Protein AF-A0A0W8CUR0-F1 (afdb_monomer_lite)

InterPro domains:
  IPR036872 CH domain superfamily [G3DSA:1.10.418.10] (37-105)
  IPR043936 HOOK, N-terminal [PF19047] (46-99)

Organism: Phytophthora nicotianae (NCBI:txid4792)

Radius of gyration: 115.13 Å; chains: 1; bounding box: 215×117×375 Å

Foldseek 3Di:
DVVVVVVVLLVLVVDDQDPVPVPCPPDADCRVVQVSVCVSVVHRPVDDVVCCLPDNDPVNLVVLLVNLLSQCPDPPVVVVVVVLVPHDPSNSVVSVVSNVVSVVVCPDDDDDDDDDDDDDDDDDDDDDDVVVVVVVVVVVVVVVVVVVVVVVVVVVVVVVVVVVVVVVVVVVVVVVVVVVVVVVVVVVVVVVVVVVVVVVVVVVVVVVVVVVVVVVVVVVVVVVVVVVVVCVVVVVVVVVVCVVVVVVVVVVVVVVVVVVVVVVVVVVVCCVPDDDDDDVVVVVVVVVVVVVVVVVVVVVVVVVVVVVVVVVVVVVVVVVVVVVVVVVVVVVVVVVVVVVVVVCVVPDPDDDDDDDDDDDDDDDDDDDDDDPPDVVVVVVVVVVVVVVVVVVVVVVVVVVVVVVVVVVVVVVVVVVVVVVVVVVVVVVVVVVVVVVVVVVVVVVVVVVVVVVVVVVVVVVVVVVVVVVVVVVVVVVVVVVVVVVVVVVVVVVVVVVVVVVVVVVVVVVVVVVVVVVVVVVVVVVVVVVVVVVVVVVVVVVVVVVVVVVVVVVVVVVVVVVVVVVVVVVVVVVVVVVVVVVVVVVVVVVVVVVVVVVVVVVVVVVVVVVVVVVVVVDDDPPPVVVVVVVVVVVVVVVVVVVVVVVVVVVVVVVVVVVVVVVVVVVVVVVVVVVVVVVVVVVVVVVPPVVPPVVVVVVVVVPVVDDDDDYYYDDDDDDDDDDDDDDDD

Secondary structure (DSSP, 8-state):
-HHHHHHHHHHHHTS-S-S-TTT-TT--THHHHHHHHHHHHTS-----HHHHTT---HHHHHHHHHHHHHHHTSTTHHHHHHHHTTS-HHHHHHHHHHHHHHHHHT-----------------------HHHHHHHHHHHHHHHHHHHHHHHHHHHHHHHHHHHHHHHHHHHHHHHHHHHHHHHHHHHHHHHHHHHHHHHHHHHHHHHHHHHHHHHHHHHHHHHHHHHHTHHHHHHHHHHHHHHHHHHHHHHHHHHHHHHHHHHHHHHTTSSS------HHHHHHHHHHHHHHHHHHHHHHHHHHHHHHHHHHHHHHHHHHHHHHHHHHHHHHHHHHHHHHHHHHHH------------------------TT-HHHHHHHHHHHHHHHHHHHHHHHHHHHHHHHHHHHHHHHHHHHHHHHHHHHHHHHHHHHHHHHHHHHHHHHHHHHHHHHHHHHHHHHHHHHHHHHHHHHHHHHHHHHHHHHHHHHHHHHHHHHHHHHHHHHHHHHHHHHHHHHHHHHHHHHHHHHHHHHHHHHHHHHHHHHHHHHHHHHHHHHHHHHHHHHHHHHHHHHHHHHHHHHHHHHHHHHHHHHHHHHHHHHHHHHHHHHHHHHTT-----HHHHHHHHHHHHHHHHHHHHHHHHHHHHHHHHHHHHHHHHHHHHHHHHHHHHHHHHHHHHHHHHHHTTTHHHHHHHTTTTTS------------------------

pLDDT: mean 75.36, std 20.99, range [29.77, 98.44]

Sequence (726 aa):
MSFLLLWVLSLRVRRRFPKTVAELKLSDGWNAVVIILEGFYETNLAVDVQKVGSELNDTLTALLELVLGAVVQCEAKERFINDILAMEDAVQADLMAIIEKVMAQGVSIPNFAADDEEKRQKVSPGIGSPLLYLSRNATLDRVKRENGVLKEENIHLAQELEMATKKFGDIEREREQLLELMQGLKEQVDADALRRERAIHAQYNERVSTLQLELDSTKAELHKKEALASKVPALSDVVDLLRPLGEKMKKVDSTVAKYKAKIDELSGAKDMLRVRPLDAAYVAKAAAWQRKLKEAKETITVLEFRVVELETVLAREREEFRMARAELETIQGALQESKALIAELQECPGQQATDTAGSIHSVTTIATGISELNPELMQKLTRLKYENAELKKQVDSETAARIDSLVDEMGDLSRLKKSFEKKYFDTQQTLQSTQAELKQTKEHCASIVAELQAKIREFREQQSCLEENVSAQNLETKTVIAARDRLAAELSDSTQQNYQLEQEISRLHSEISELQVVSEALTRQNKLLSEQCASLSRAKEDTEANLARQIECTMMQFEDINAERIRFQEQKSHELEQLTSRIHDDKLKYDAERKRLETTLISATKDLERYQEQHSVSNADWSTREAELNNRIEELERLCNQSKQQEQALKSTIRSQLESNTCLVEKNKAMKADAVDKREKTTRLETTITRLESKVALLEKERGTLLPKMSGNGVRWTGYRPILLN

Structure (mmCIF, N/CA/C/O backbone):
data_AF-A0A0W8CUR0-F1
#
_entry.id   AF-A0A0W8CUR0-F1
#
loop_
_atom_site.group_PDB
_atom_site.id
_atom_site.type_symbol
_atom_site.label_atom_id
_atom_site.label_alt_id
_atom_site.label_comp_id
_atom_site.label_asym_id
_atom_site.label_entity_id
_atom_site.label_seq_id
_atom_site.pdbx_PDB_ins_code
_atom_site.Cartn_x
_atom_site.Cartn_y
_atom_site.Cartn_z
_atom_site.occupancy
_atom_site.B_iso_or_equiv
_atom_site.auth_seq_id
_atom_site.auth_comp_id
_atom_site.auth_asym_id
_atom_site.auth_atom_id
_atom_site.pdbx_PDB_model_num
ATOM 1 N N . MET A 1 1 ? 21.098 -11.881 -15.703 1.00 34.31 1 MET A N 1
ATOM 2 C CA . MET A 1 1 ? 21.597 -11.526 -17.055 1.00 34.31 1 MET A CA 1
ATOM 3 C C . MET A 1 1 ? 22.979 -12.105 -17.370 1.00 34.31 1 MET A C 1
ATOM 5 O O . MET A 1 1 ? 23.168 -12.542 -18.496 1.00 34.31 1 MET A O 1
ATOM 9 N N . SER A 1 2 ? 23.924 -12.155 -16.421 1.00 41.19 2 SER A N 1
ATOM 10 C CA . SER A 1 2 ? 25.355 -12.446 -16.658 1.00 41.19 2 SER A CA 1
ATOM 11 C C . SER A 1 2 ? 25.675 -13.681 -17.518 1.00 41.19 2 SER A C 1
ATOM 13 O O . SER A 1 2 ? 26.570 -13.608 -18.352 1.00 41.19 2 SER A O 1
ATOM 15 N N . PHE A 1 3 ? 24.921 -14.782 -17.391 1.00 33.72 3 PHE A N 1
ATOM 16 C CA . PHE A 1 3 ? 25.118 -15.995 -18.203 1.00 33.72 3 PHE A CA 1
ATOM 17 C C . PHE A 1 3 ? 24.991 -15.758 -19.718 1.00 33.72 3 PHE A C 1
ATOM 19 O O . PHE A 1 3 ? 25.793 -16.285 -20.483 1.00 33.72 3 PHE A O 1
ATOM 26 N N . LEU A 1 4 ? 24.027 -14.942 -20.161 1.00 37.25 4 LEU A N 1
ATOM 27 C CA . LEU A 1 4 ? 23.851 -14.626 -21.585 1.00 37.25 4 LEU A CA 1
ATOM 28 C C . LEU A 1 4 ? 24.996 -13.755 -22.116 1.00 37.25 4 LEU A C 1
ATOM 30 O O . LEU A 1 4 ? 25.466 -13.984 -23.225 1.00 37.25 4 LEU A O 1
ATOM 34 N N . LEU A 1 5 ? 25.488 -12.810 -21.308 1.00 42.75 5 LEU A N 1
ATOM 35 C CA . LEU A 1 5 ? 26.651 -11.984 -21.647 1.00 42.75 5 LEU A CA 1
ATOM 36 C C . LEU A 1 5 ? 27.931 -12.822 -21.759 1.00 42.75 5 LEU A C 1
ATOM 38 O O . LEU A 1 5 ? 28.621 -12.728 -22.769 1.00 42.75 5 LEU A O 1
ATOM 42 N N . LEU A 1 6 ? 28.215 -13.687 -20.780 1.00 45.91 6 LEU A N 1
ATOM 43 C CA . LEU A 1 6 ? 29.375 -14.589 -20.800 1.00 45.91 6 LEU A CA 1
ATOM 44 C C . LEU A 1 6 ? 29.326 -15.588 -21.964 1.00 45.91 6 LEU A C 1
ATOM 46 O O . LEU A 1 6 ? 30.342 -15.816 -22.621 1.00 45.91 6 LEU A O 1
ATOM 50 N N . TRP A 1 7 ? 28.151 -16.144 -22.272 1.00 42.62 7 TRP A N 1
ATOM 51 C CA . TRP A 1 7 ? 27.996 -17.057 -23.406 1.00 42.62 7 TRP A CA 1
ATOM 52 C C . TRP A 1 7 ? 28.176 -16.337 -24.751 1.00 42.62 7 TRP A C 1
ATOM 54 O O . TRP A 1 7 ? 28.888 -16.838 -25.618 1.00 42.62 7 TRP A O 1
ATOM 64 N N . VAL A 1 8 ? 27.626 -15.125 -24.909 1.00 47.06 8 VAL A N 1
ATOM 65 C CA . VAL A 1 8 ? 27.843 -14.289 -26.105 1.00 47.06 8 VAL A CA 1
ATOM 66 C C . VAL A 1 8 ? 29.305 -13.844 -26.232 1.00 47.06 8 VAL A C 1
ATOM 68 O O . VAL A 1 8 ? 29.828 -13.855 -27.343 1.00 47.06 8 VAL A O 1
ATOM 71 N N . LEU A 1 9 ? 29.990 -13.517 -25.130 1.00 48.66 9 LEU A N 1
ATOM 72 C CA . LEU A 1 9 ? 31.430 -13.226 -25.117 1.00 48.66 9 LEU A CA 1
ATOM 73 C C . LEU A 1 9 ? 32.242 -14.436 -25.598 1.00 48.66 9 LEU A C 1
ATOM 75 O O . LEU A 1 9 ? 33.000 -14.310 -26.554 1.00 48.66 9 LEU A O 1
ATOM 79 N N . SER A 1 10 ? 32.030 -15.621 -25.019 1.00 44.81 10 SER A N 1
ATOM 80 C CA . SER A 1 10 ? 32.710 -16.859 -25.436 1.00 44.81 10 SER A CA 1
ATOM 81 C C . SER A 1 10 ? 32.451 -17.200 -26.915 1.00 44.81 10 SER A C 1
ATOM 83 O O . SER A 1 10 ? 33.376 -17.513 -27.672 1.00 44.81 10 SER A O 1
ATOM 85 N N . LEU A 1 11 ? 31.202 -17.047 -27.373 1.00 42.34 11 LEU A N 1
ATOM 86 C CA . LEU A 1 11 ? 30.815 -17.280 -28.767 1.00 42.34 11 LEU A CA 1
ATOM 87 C C . LEU A 1 11 ? 31.413 -16.237 -29.735 1.00 42.34 11 LEU A C 1
ATOM 89 O O . LEU A 1 11 ? 31.678 -16.565 -30.894 1.00 42.34 11 LEU A O 1
ATOM 93 N N . ARG A 1 12 ? 31.668 -15.004 -29.267 1.00 47.81 12 ARG A N 1
ATOM 94 C CA . ARG A 1 12 ? 32.376 -13.951 -30.017 1.00 47.81 12 ARG A CA 1
ATOM 95 C C . ARG A 1 12 ? 33.893 -14.152 -30.031 1.00 47.81 12 ARG A C 1
ATOM 97 O O . ARG A 1 12 ? 34.472 -13.993 -31.095 1.00 47.81 12 ARG A O 1
ATOM 104 N N . VAL A 1 13 ? 34.528 -14.610 -28.946 1.00 50.88 13 VAL A N 1
ATOM 105 C CA . VAL A 1 13 ? 35.978 -14.933 -28.917 1.00 50.88 13 VAL A CA 1
ATOM 106 C C . VAL A 1 13 ? 36.337 -16.028 -29.937 1.00 50.88 13 VAL A C 1
ATOM 108 O O . VAL A 1 13 ? 37.419 -16.007 -30.522 1.00 50.88 13 VAL A O 1
ATOM 111 N N . ARG A 1 14 ? 35.402 -16.933 -30.270 1.00 42.72 14 ARG A N 1
ATOM 112 C CA . ARG A 1 14 ? 35.566 -17.885 -31.390 1.00 42.72 14 ARG A CA 1
ATOM 113 C C . ARG A 1 14 ? 35.596 -17.239 -32.789 1.00 42.72 14 ARG A C 1
ATOM 115 O O . ARG A 1 14 ? 35.992 -17.906 -33.748 1.00 42.72 14 ARG A O 1
ATOM 122 N N . ARG A 1 15 ? 35.241 -15.958 -32.947 1.00 43.34 15 ARG A N 1
ATOM 123 C CA . ARG A 1 15 ? 35.456 -15.176 -34.176 1.00 43.34 15 ARG A CA 1
ATOM 124 C C . ARG A 1 15 ? 36.729 -14.331 -34.055 1.00 43.34 15 ARG A C 1
ATOM 126 O O . ARG A 1 15 ? 36.703 -13.249 -33.495 1.00 43.34 15 ARG A O 1
ATOM 133 N N . ARG A 1 16 ? 37.810 -14.853 -34.652 1.00 45.88 16 ARG A N 1
ATOM 134 C CA . ARG A 1 16 ? 39.016 -14.157 -35.160 1.00 45.88 16 ARG A CA 1
ATOM 135 C C . ARG A 1 16 ? 39.302 -12.737 -34.623 1.00 45.88 16 ARG A C 1
ATOM 137 O O . ARG A 1 16 ? 38.629 -11.792 -35.022 1.00 45.88 16 ARG A O 1
ATOM 144 N N . PHE A 1 17 ? 40.481 -12.565 -34.015 1.00 43.88 17 PHE A N 1
ATOM 145 C CA . PHE A 1 17 ? 41.255 -11.330 -34.221 1.00 43.88 17 PHE A CA 1
ATOM 146 C C . PHE A 1 17 ? 41.372 -11.035 -35.736 1.00 43.88 17 PHE A C 1
ATOM 148 O O . PHE A 1 17 ? 41.589 -11.974 -36.522 1.00 43.88 17 PHE A O 1
ATOM 155 N N . PRO A 1 18 ? 41.213 -9.775 -36.178 1.00 41.78 18 PRO A N 1
ATOM 156 C CA . PRO A 1 18 ? 41.171 -9.431 -37.597 1.00 41.78 18 PRO A CA 1
ATOM 157 C C . PRO A 1 18 ? 42.472 -9.807 -38.324 1.00 41.78 18 PRO A C 1
ATOM 159 O O . PRO A 1 18 ? 43.581 -9.543 -37.865 1.00 41.78 18 PRO A O 1
ATOM 162 N N . LYS A 1 19 ? 42.345 -10.434 -39.502 1.00 40.62 19 LYS A N 1
ATOM 163 C CA . LYS A 1 19 ? 43.481 -10.898 -40.324 1.00 40.62 19 LYS A CA 1
ATOM 164 C C . LYS A 1 19 ? 44.133 -9.760 -41.138 1.00 40.62 19 LYS A C 1
ATOM 166 O O . LYS A 1 19 ? 44.321 -9.903 -42.343 1.00 40.62 19 LYS A O 1
ATOM 171 N N . THR A 1 20 ? 44.486 -8.652 -40.490 1.00 40.44 20 THR A N 1
ATOM 172 C CA . THR A 1 20 ? 45.049 -7.442 -41.131 1.00 40.44 20 THR A CA 1
ATOM 173 C C . THR A 1 20 ? 46.265 -6.856 -40.397 1.00 40.44 20 THR A C 1
ATOM 175 O O . THR A 1 20 ? 46.633 -5.705 -40.602 1.00 40.44 20 THR A O 1
ATOM 178 N N . VAL A 1 21 ? 47.006 -7.682 -39.644 1.00 42.78 21 VAL A N 1
ATOM 179 C CA . VAL A 1 21 ? 48.334 -7.338 -39.070 1.00 42.78 21 VAL A CA 1
ATOM 180 C C . VAL A 1 21 ? 49.356 -6.887 -40.143 1.00 42.78 21 VAL A C 1
ATOM 182 O O . VAL A 1 21 ? 50.370 -6.272 -39.834 1.00 42.78 21 VAL A O 1
ATOM 185 N N . ALA A 1 22 ? 49.076 -7.126 -41.430 1.00 41.84 22 ALA A N 1
ATOM 186 C CA . ALA A 1 22 ? 49.844 -6.583 -42.550 1.00 41.84 22 ALA A CA 1
ATOM 187 C C . ALA A 1 22 ? 49.802 -5.041 -42.665 1.00 41.84 22 ALA A C 1
ATOM 189 O O . ALA A 1 22 ? 50.751 -4.466 -43.194 1.00 41.84 22 ALA A O 1
ATOM 190 N N . GLU A 1 23 ? 48.745 -4.382 -42.172 1.00 43.62 23 GLU A N 1
ATOM 191 C CA . GLU A 1 23 ? 48.540 -2.926 -42.290 1.00 43.62 23 GLU A CA 1
ATOM 192 C C . GLU A 1 23 ? 48.877 -2.162 -40.993 1.00 43.62 23 GLU A C 1
ATOM 194 O O . GLU A 1 23 ? 49.198 -0.979 -41.041 1.00 43.62 23 GLU A O 1
ATOM 199 N N . LEU A 1 24 ? 48.918 -2.845 -39.842 1.00 45.16 24 LEU A N 1
ATOM 200 C CA . LEU A 1 24 ? 49.194 -2.264 -38.513 1.00 45.16 24 LEU A CA 1
ATOM 201 C C . LEU A 1 24 ? 50.679 -1.920 -38.242 1.00 45.16 24 LEU A C 1
ATOM 203 O O . LEU A 1 24 ? 51.057 -1.631 -37.112 1.00 45.16 24 LEU A O 1
ATOM 207 N N . LYS A 1 25 ? 51.539 -1.882 -39.269 1.00 44.69 25 LYS A N 1
ATOM 208 C CA . LYS A 1 25 ? 52.983 -1.565 -39.152 1.00 44.69 25 LYS A CA 1
ATOM 209 C C . LYS A 1 25 ? 53.310 -0.079 -38.892 1.00 44.69 25 LYS A C 1
ATOM 211 O O . LYS A 1 25 ? 54.423 0.357 -39.172 1.00 44.69 25 LYS A O 1
ATOM 216 N N . LEU A 1 26 ? 52.334 0.699 -38.430 1.00 46.47 26 LEU A N 1
ATOM 217 C CA . LEU A 1 26 ? 52.393 2.159 -38.272 1.00 46.47 26 LEU A CA 1
ATOM 218 C C . LEU A 1 26 ? 51.747 2.654 -36.962 1.00 46.47 26 LEU A C 1
ATOM 220 O O . LEU A 1 26 ? 51.588 3.859 -36.781 1.00 46.47 26 LEU A O 1
ATOM 224 N N . SER A 1 27 ? 51.358 1.748 -36.058 1.00 46.78 27 SER A N 1
ATOM 225 C CA . SER A 1 27 ? 50.745 2.080 -34.765 1.00 46.78 27 SER A CA 1
ATOM 226 C C . SER A 1 27 ? 51.539 1.461 -33.614 1.00 46.78 27 SER A C 1
ATOM 228 O O . SER A 1 27 ? 51.252 0.340 -33.192 1.00 46.78 27 SER A O 1
ATOM 230 N N . ASP A 1 28 ? 52.529 2.197 -33.114 1.00 56.75 28 ASP A N 1
ATOM 231 C CA . ASP A 1 28 ? 53.347 1.763 -31.980 1.00 56.75 28 ASP A CA 1
ATOM 232 C C . ASP A 1 28 ? 52.547 1.753 -30.659 1.00 56.75 28 ASP A C 1
ATOM 234 O O . ASP A 1 28 ? 51.589 2.519 -30.459 1.00 56.75 28 ASP A O 1
ATOM 238 N N . GLY A 1 29 ? 52.961 0.868 -29.749 1.00 67.50 29 GLY A N 1
ATOM 239 C CA . GLY A 1 29 ? 52.451 0.758 -28.385 1.00 67.50 29 GLY A CA 1
ATOM 240 C C . GLY A 1 29 ? 50.951 0.442 -28.253 1.00 67.50 29 GLY A C 1
ATOM 241 O O . GLY A 1 29 ? 50.345 -0.285 -29.045 1.00 67.50 29 GLY A O 1
ATOM 242 N N . TRP A 1 30 ? 50.337 1.006 -27.207 1.00 66.25 30 TRP A N 1
ATOM 243 C CA . TRP A 1 30 ? 48.949 0.754 -26.791 1.00 66.25 30 TRP A CA 1
ATOM 244 C C . TRP A 1 30 ? 47.875 1.038 -27.861 1.00 66.25 30 TRP A C 1
ATOM 246 O O . TRP A 1 30 ? 46.771 0.501 -27.754 1.00 66.25 30 TRP A O 1
ATOM 256 N N . ASN A 1 31 ? 48.178 1.807 -28.918 1.00 64.19 31 ASN A N 1
ATOM 257 C CA . ASN A 1 31 ? 47.244 2.045 -30.030 1.00 64.19 31 ASN A CA 1
ATOM 258 C C . ASN A 1 31 ? 46.802 0.732 -30.689 1.00 64.19 31 ASN A C 1
ATOM 260 O O . ASN A 1 31 ? 45.616 0.544 -30.952 1.00 64.19 31 ASN A O 1
ATOM 264 N N . ALA A 1 32 ? 47.739 -0.197 -30.913 1.00 63.56 32 ALA A N 1
ATOM 265 C CA . ALA A 1 32 ? 47.434 -1.485 -31.529 1.00 63.56 32 ALA A CA 1
ATOM 266 C C . ALA A 1 32 ? 46.460 -2.315 -30.670 1.00 63.56 32 ALA A C 1
ATOM 268 O O . ALA A 1 32 ? 45.552 -2.947 -31.207 1.00 63.56 32 ALA A O 1
ATOM 269 N N . VAL A 1 33 ? 46.604 -2.265 -29.338 1.00 65.06 33 VAL A N 1
ATOM 270 C CA . VAL A 1 33 ? 45.717 -2.965 -28.392 1.00 65.06 33 VAL A CA 1
ATOM 271 C C . VAL A 1 33 ? 44.299 -2.392 -28.448 1.00 65.06 33 VAL A C 1
ATOM 273 O O . VAL A 1 33 ? 43.337 -3.153 -28.543 1.00 65.06 33 VAL A O 1
ATOM 276 N N . VAL A 1 34 ? 44.157 -1.060 -28.438 1.00 64.62 34 VAL A N 1
ATOM 277 C CA . VAL A 1 34 ? 42.842 -0.398 -28.498 1.00 64.62 34 VAL A CA 1
ATOM 278 C C . VAL A 1 34 ? 42.144 -0.685 -29.828 1.00 64.62 34 VAL A C 1
ATOM 280 O O . VAL A 1 34 ? 41.021 -1.177 -29.805 1.00 64.62 34 VAL A O 1
ATOM 283 N N . ILE A 1 35 ? 42.823 -0.521 -30.970 1.00 64.06 35 ILE A N 1
ATOM 284 C CA . ILE A 1 35 ? 42.252 -0.794 -32.305 1.00 64.06 35 ILE A CA 1
ATOM 285 C C . ILE A 1 35 ? 41.765 -2.253 -32.430 1.00 64.06 35 ILE A C 1
ATOM 287 O O . ILE A 1 35 ? 40.724 -2.524 -33.034 1.00 64.06 35 ILE A O 1
ATOM 291 N N . ILE A 1 36 ? 42.487 -3.210 -31.833 1.00 63.03 36 ILE A N 1
ATOM 292 C CA . ILE A 1 36 ? 42.082 -4.624 -31.793 1.00 63.03 36 ILE A CA 1
ATOM 293 C C . ILE A 1 36 ? 40.827 -4.828 -30.929 1.00 63.03 36 ILE A C 1
ATOM 295 O O . ILE A 1 36 ? 39.934 -5.576 -31.332 1.00 63.03 36 ILE A O 1
ATOM 299 N N . LEU A 1 37 ? 40.724 -4.162 -29.774 1.00 61.22 37 LEU A N 1
ATOM 300 C CA . LEU A 1 37 ? 39.538 -4.217 -28.909 1.00 61.22 37 LEU A CA 1
ATOM 301 C C . LEU A 1 37 ? 38.313 -3.576 -29.581 1.00 61.22 37 LEU A C 1
ATOM 303 O O . LEU A 1 37 ? 37.237 -4.174 -29.580 1.00 61.22 37 LEU A O 1
ATOM 307 N N . GLU A 1 38 ? 38.475 -2.412 -30.211 1.00 64.06 38 GLU A N 1
ATOM 308 C CA . GLU A 1 38 ? 37.418 -1.728 -30.967 1.00 64.06 38 GLU A CA 1
ATOM 309 C C . GLU A 1 38 ? 36.886 -2.604 -32.109 1.00 64.06 38 GLU A C 1
ATOM 311 O O . GLU A 1 38 ? 35.675 -2.812 -32.238 1.00 64.06 38 GLU A O 1
ATOM 316 N N . GLY A 1 39 ? 37.797 -3.200 -32.888 1.00 57.81 39 GLY A N 1
ATOM 317 C CA . GLY A 1 39 ? 37.467 -4.125 -33.972 1.00 57.81 39 GLY A CA 1
ATOM 318 C C . GLY A 1 39 ? 36.872 -5.462 -33.513 1.00 57.81 39 GLY A C 1
ATOM 319 O O . GLY A 1 39 ? 36.183 -6.115 -34.295 1.00 57.81 39 GLY A O 1
ATOM 320 N N . PHE A 1 40 ? 37.102 -5.877 -32.263 1.00 56.81 40 PHE A N 1
ATOM 321 C CA . PHE A 1 40 ? 36.513 -7.089 -31.682 1.00 56.81 40 PHE A CA 1
ATOM 322 C C . PHE A 1 40 ? 35.106 -6.857 -31.102 1.00 56.81 40 PHE A C 1
ATOM 324 O O . PHE A 1 40 ? 34.263 -7.757 -31.145 1.00 56.81 40 PHE A O 1
ATOM 331 N N . TYR A 1 41 ? 34.834 -5.657 -30.579 1.00 53.72 41 TYR A N 1
ATOM 332 C CA . TYR A 1 41 ? 33.529 -5.294 -30.015 1.00 53.72 41 TYR A CA 1
ATOM 333 C C . TYR A 1 41 ? 32.580 -4.585 -30.996 1.00 53.72 41 TYR A C 1
ATOM 335 O O . TYR A 1 41 ? 31.393 -4.479 -30.685 1.00 53.72 41 TYR A O 1
ATOM 343 N N . GLU A 1 42 ? 33.067 -4.178 -32.176 1.00 54.22 42 GLU A N 1
ATOM 344 C CA . GLU A 1 42 ? 32.349 -3.356 -33.171 1.00 54.22 42 GLU A CA 1
ATOM 345 C C . GLU A 1 42 ? 31.955 -1.967 -32.612 1.00 54.22 42 GLU A C 1
ATOM 347 O O . GLU A 1 42 ? 30.909 -1.408 -32.943 1.00 54.22 42 GLU A O 1
ATOM 352 N N . THR A 1 43 ? 32.804 -1.396 -31.746 1.00 47.03 43 THR A N 1
ATOM 353 C CA . THR A 1 43 ? 32.551 -0.138 -31.015 1.00 47.03 43 THR A CA 1
ATOM 354 C C . THR A 1 43 ? 33.792 0.746 -30.949 1.00 47.03 43 THR A C 1
ATOM 356 O O . THR A 1 43 ? 34.835 0.261 -30.518 1.00 47.03 43 THR A O 1
ATOM 359 N N . ASN A 1 44 ? 33.661 2.048 -31.234 1.00 52.62 44 ASN A N 1
ATOM 360 C CA . ASN A 1 44 ? 34.707 3.020 -30.895 1.00 52.62 44 ASN A CA 1
ATOM 361 C C . ASN A 1 44 ? 34.829 3.151 -29.367 1.00 52.62 44 ASN A C 1
ATOM 363 O O . ASN A 1 44 ? 33.932 3.674 -28.699 1.00 52.62 44 ASN A O 1
ATOM 367 N N . LEU A 1 45 ? 35.960 2.713 -28.828 1.00 55.41 45 LEU A N 1
ATOM 368 C CA . LEU A 1 45 ? 36.384 2.925 -27.453 1.00 55.41 45 LEU A CA 1
ATOM 369 C C . LEU A 1 45 ? 37.143 4.250 -27.448 1.00 55.41 45 LEU A C 1
ATOM 371 O O . LEU A 1 45 ? 38.341 4.276 -27.702 1.00 55.41 45 LEU A O 1
ATOM 375 N N . ALA A 1 46 ? 36.437 5.354 -27.174 1.00 50.38 46 ALA A N 1
ATOM 376 C CA . ALA A 1 46 ? 36.974 6.721 -27.185 1.00 50.38 46 ALA A CA 1
ATOM 377 C C . ALA A 1 46 ? 37.996 6.973 -26.049 1.00 50.38 46 ALA A C 1
ATOM 379 O O . ALA A 1 46 ? 37.758 7.737 -25.113 1.00 50.38 46 ALA A O 1
ATOM 380 N N . VAL A 1 47 ? 39.132 6.284 -26.133 1.00 56.59 47 VAL A N 1
ATOM 381 C CA . VAL A 1 47 ? 40.199 6.186 -25.143 1.00 56.59 47 VAL A CA 1
ATOM 382 C C . VAL A 1 47 ? 41.388 7.000 -25.636 1.00 56.59 47 VAL A C 1
ATOM 384 O O . VAL A 1 47 ? 41.952 6.741 -26.696 1.00 56.59 47 VAL A O 1
ATOM 387 N N . ASP A 1 48 ? 41.787 7.990 -24.844 1.00 52.06 48 ASP A N 1
ATOM 388 C CA . ASP A 1 48 ? 42.965 8.806 -25.119 1.00 52.06 48 ASP A CA 1
ATOM 389 C C . ASP A 1 48 ? 44.244 7.998 -24.847 1.00 52.06 48 ASP A C 1
ATOM 391 O O . ASP A 1 48 ? 44.712 7.901 -23.709 1.00 52.06 48 ASP A O 1
ATOM 395 N N . VAL A 1 49 ? 44.800 7.393 -25.900 1.00 53.34 49 VAL A N 1
ATOM 396 C CA . VAL A 1 49 ? 45.958 6.489 -25.808 1.00 53.34 49 VAL A CA 1
ATOM 397 C C . VAL A 1 49 ? 47.203 7.184 -25.237 1.00 53.34 49 VAL A C 1
ATOM 399 O O . VAL A 1 49 ? 48.029 6.519 -24.614 1.00 53.34 49 VAL A O 1
ATOM 402 N N . GLN A 1 50 ? 47.313 8.518 -25.323 1.00 51.00 50 GLN A N 1
ATOM 403 C CA . GLN A 1 50 ? 48.416 9.251 -24.684 1.00 51.00 50 GLN A CA 1
ATOM 404 C C . GLN A 1 50 ? 48.333 9.265 -23.147 1.00 51.00 50 GLN A C 1
ATOM 406 O O . GLN A 1 50 ? 49.342 9.537 -22.501 1.00 51.00 50 GLN A O 1
ATOM 411 N N . LYS A 1 51 ? 47.178 8.932 -22.548 1.00 49.72 51 LYS A N 1
ATOM 412 C CA . LYS A 1 51 ? 47.027 8.738 -21.091 1.00 49.72 51 LYS A CA 1
ATOM 413 C C . LYS A 1 51 ? 47.189 7.283 -20.641 1.00 49.72 51 LYS A C 1
ATOM 415 O O . LYS A 1 51 ? 47.557 7.042 -19.494 1.00 49.72 51 LYS A O 1
ATOM 420 N N . VAL A 1 52 ? 46.940 6.316 -21.530 1.00 51.50 52 VAL A N 1
ATOM 421 C CA . VAL A 1 52 ? 47.022 4.874 -21.216 1.00 51.50 52 VAL A CA 1
ATOM 422 C C . VAL A 1 52 ? 48.434 4.479 -20.767 1.00 51.50 52 VAL A C 1
ATOM 424 O O . VAL A 1 52 ? 48.576 3.680 -19.850 1.00 51.50 52 VAL A O 1
ATOM 427 N N . GLY A 1 53 ? 49.468 5.098 -21.346 1.00 50.34 53 GLY A N 1
ATOM 428 C CA . GLY A 1 53 ? 50.870 4.892 -20.959 1.00 50.34 53 GLY A CA 1
ATOM 429 C C . GLY A 1 53 ? 51.328 5.605 -19.676 1.00 50.34 53 GLY A C 1
ATOM 430 O O . GLY A 1 53 ? 52.520 5.572 -19.384 1.00 50.34 53 GLY A O 1
ATOM 431 N N . SER A 1 54 ? 50.436 6.274 -18.932 1.00 50.62 54 SER A N 1
ATOM 432 C CA . SER A 1 54 ? 50.769 6.909 -17.644 1.00 50.62 54 SER A CA 1
ATOM 433 C C . SER A 1 54 ? 49.895 6.433 -16.485 1.00 50.62 54 SER A C 1
ATOM 435 O O . SER A 1 54 ? 50.428 6.160 -15.415 1.00 50.62 54 SER A O 1
ATOM 437 N N . GLU A 1 55 ? 48.578 6.306 -16.686 1.00 53.69 55 GLU A N 1
ATOM 438 C CA . GLU A 1 55 ? 47.654 5.741 -15.692 1.00 53.69 55 GLU A CA 1
ATOM 439 C C . GLU A 1 55 ? 46.567 4.915 -16.405 1.00 53.69 55 GLU A C 1
ATOM 441 O O . GLU A 1 55 ? 45.742 5.439 -17.159 1.00 53.69 55 GLU A O 1
ATOM 446 N N . LEU A 1 56 ? 46.561 3.599 -16.168 1.00 55.88 56 LEU A N 1
ATOM 447 C CA . LEU A 1 56 ? 45.539 2.687 -16.684 1.00 55.88 56 LEU A CA 1
ATOM 448 C C . LEU A 1 56 ? 44.207 2.917 -15.951 1.00 55.88 56 LEU A C 1
ATOM 450 O O . LEU A 1 56 ? 44.018 2.445 -14.832 1.00 55.88 56 LEU A O 1
ATOM 454 N N . ASN A 1 57 ? 43.272 3.626 -16.597 1.00 61.88 57 ASN A N 1
ATOM 455 C CA . ASN A 1 57 ? 41.907 3.824 -16.092 1.00 61.88 57 ASN A CA 1
ATOM 456 C C . ASN A 1 57 ? 41.273 2.490 -15.656 1.00 61.88 57 ASN A C 1
ATOM 458 O O . ASN A 1 57 ? 41.190 1.573 -16.474 1.00 61.88 57 ASN A O 1
ATOM 462 N N . ASP A 1 58 ? 40.718 2.413 -14.441 1.00 62.91 58 ASP A N 1
ATOM 463 C CA . ASP A 1 58 ? 40.138 1.182 -13.866 1.00 62.91 58 ASP A CA 1
ATOM 464 C C . ASP A 1 58 ? 39.158 0.459 -14.807 1.00 62.91 58 ASP A C 1
ATOM 466 O O . ASP A 1 58 ? 39.152 -0.766 -14.898 1.00 62.91 58 ASP A O 1
ATOM 470 N N . THR A 1 59 ? 38.359 1.218 -15.564 1.00 62.91 59 THR A N 1
ATOM 471 C CA . THR A 1 59 ? 37.397 0.681 -16.544 1.00 62.91 59 THR A CA 1
ATOM 472 C C . THR A 1 59 ? 38.083 -0.031 -17.719 1.00 62.91 59 THR A C 1
ATOM 474 O O . THR A 1 59 ? 37.582 -1.044 -18.203 1.00 62.91 59 THR A O 1
ATOM 477 N N . LEU A 1 60 ? 39.232 0.479 -18.177 1.00 66.62 60 LEU A N 1
ATOM 478 C CA . LEU A 1 60 ? 40.042 -0.146 -19.227 1.00 66.62 60 LEU A CA 1
ATOM 479 C C . LEU A 1 60 ? 40.798 -1.358 -18.671 1.00 66.62 60 LEU A C 1
ATOM 481 O O . LEU A 1 60 ? 40.838 -2.393 -19.329 1.00 66.62 60 LEU A O 1
ATOM 485 N N . THR A 1 61 ? 41.316 -1.259 -17.444 1.00 70.00 61 THR A N 1
ATOM 486 C CA . THR A 1 61 ? 41.943 -2.372 -16.717 1.00 70.00 61 THR A CA 1
ATOM 487 C C . THR A 1 61 ? 40.970 -3.540 -16.558 1.00 70.00 61 THR A C 1
ATOM 489 O O . THR A 1 61 ? 41.287 -4.651 -16.968 1.00 70.00 61 THR A O 1
ATOM 492 N N . ALA A 1 62 ? 39.745 -3.293 -16.083 1.00 67.69 62 ALA A N 1
ATOM 493 C CA . ALA A 1 62 ? 38.712 -4.320 -15.938 1.00 67.69 62 ALA A CA 1
ATOM 494 C C . ALA A 1 62 ? 38.263 -4.926 -17.286 1.00 67.69 62 ALA A C 1
ATOM 496 O O . ALA A 1 62 ? 37.946 -6.116 -17.359 1.00 67.69 62 ALA A O 1
ATOM 497 N N . LEU A 1 63 ? 38.254 -4.136 -18.369 1.00 68.50 63 LEU A N 1
ATOM 498 C CA . LEU A 1 63 ? 37.969 -4.637 -19.718 1.00 68.50 63 LEU A CA 1
ATOM 499 C C . LEU A 1 63 ? 39.107 -5.533 -20.237 1.00 68.50 63 LEU A C 1
ATOM 501 O O . LEU A 1 63 ? 38.840 -6.611 -20.767 1.00 68.50 63 LEU A O 1
ATOM 505 N N . LEU A 1 64 ? 40.364 -5.118 -20.050 1.00 71.44 64 LEU A N 1
ATOM 506 C CA . LEU A 1 64 ? 41.551 -5.908 -20.384 1.00 71.44 64 LEU A CA 1
ATOM 507 C C . LEU A 1 64 ? 41.594 -7.207 -19.575 1.00 71.44 64 LEU A C 1
ATOM 509 O O . LEU A 1 64 ? 41.808 -8.262 -20.157 1.00 71.44 64 LEU A O 1
ATOM 513 N N . GLU A 1 65 ? 41.316 -7.164 -18.273 1.00 72.94 65 GLU A N 1
ATOM 514 C CA . GLU A 1 65 ? 41.236 -8.348 -17.408 1.00 72.94 65 GLU A CA 1
ATOM 515 C C . GLU A 1 65 ? 40.181 -9.351 -17.899 1.00 72.94 65 GLU A C 1
ATOM 517 O O . GLU A 1 65 ? 40.460 -10.548 -18.011 1.00 72.94 65 GLU A O 1
ATOM 522 N N . LEU A 1 66 ? 38.991 -8.867 -18.271 1.00 69.69 66 LEU A N 1
ATOM 523 C CA . LEU A 1 66 ? 37.910 -9.695 -18.809 1.00 69.69 66 LEU A CA 1
ATOM 524 C C . LEU A 1 66 ? 38.267 -10.319 -20.171 1.00 69.69 66 LEU A C 1
ATOM 526 O O . LEU A 1 66 ? 38.010 -11.505 -20.396 1.00 69.69 66 LEU A O 1
ATOM 530 N N . VAL A 1 67 ? 38.862 -9.539 -21.080 1.00 68.44 67 VAL A N 1
ATOM 531 C CA . VAL A 1 67 ? 39.254 -10.006 -22.422 1.00 68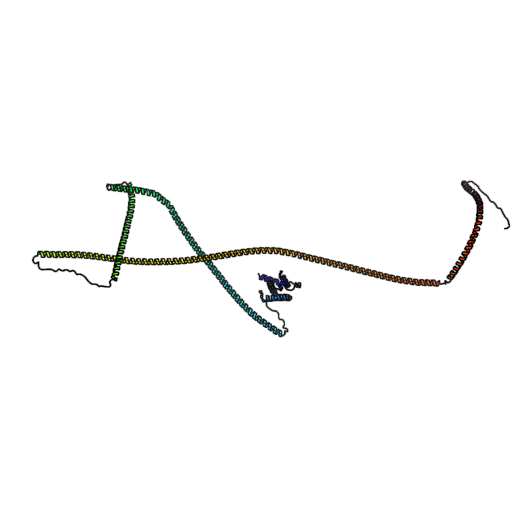.44 67 VAL A CA 1
ATOM 532 C C . VAL A 1 67 ? 40.431 -10.974 -22.345 1.00 68.44 67 VAL A C 1
ATOM 534 O O . VAL A 1 67 ? 40.359 -12.067 -22.906 1.00 68.44 67 VAL A O 1
ATOM 537 N N . LEU A 1 68 ? 41.497 -10.616 -21.628 1.00 72.06 68 LEU A N 1
ATOM 538 C CA . LEU A 1 68 ? 42.690 -11.448 -21.478 1.00 72.06 68 LEU A CA 1
ATOM 539 C C . LEU A 1 68 ? 42.365 -12.738 -20.717 1.00 72.06 68 LEU A C 1
ATOM 541 O O . LEU A 1 68 ? 42.835 -13.798 -21.121 1.00 72.06 68 LEU A O 1
ATOM 545 N N . GLY A 1 69 ? 41.479 -12.699 -19.716 1.00 69.56 69 GLY A N 1
ATOM 546 C C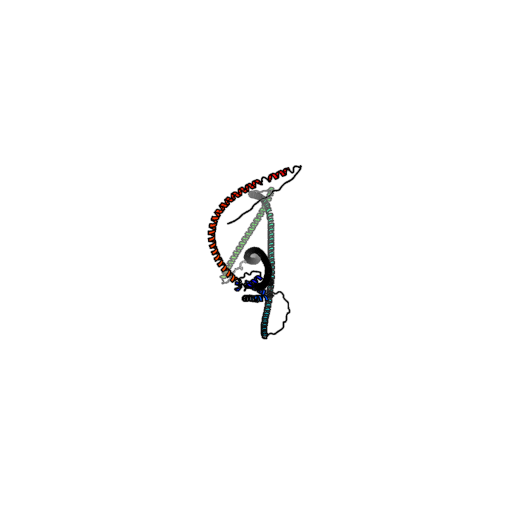A . GLY A 1 69 ? 40.955 -13.906 -19.069 1.00 69.56 69 GLY A CA 1
ATOM 547 C C . GLY A 1 69 ? 40.268 -14.861 -20.049 1.00 69.56 69 GLY A C 1
ATOM 548 O O . GLY A 1 69 ? 40.579 -16.053 -20.073 1.00 69.56 69 GLY A O 1
ATOM 549 N N . ALA A 1 70 ? 39.399 -14.342 -20.923 1.00 65.75 70 ALA A N 1
ATOM 550 C CA . ALA A 1 70 ? 38.738 -15.146 -21.954 1.00 65.75 70 ALA A CA 1
ATOM 551 C C . ALA A 1 70 ? 39.705 -15.656 -23.047 1.00 65.75 70 ALA A C 1
ATOM 553 O O . ALA A 1 70 ? 39.513 -16.750 -23.582 1.00 65.75 70 ALA A O 1
ATOM 554 N N . VAL A 1 71 ? 40.753 -14.892 -23.373 1.00 65.94 71 VAL A N 1
ATOM 555 C CA . VAL A 1 71 ? 41.772 -15.250 -24.377 1.00 65.94 71 VAL A CA 1
ATOM 556 C C . VAL A 1 71 ? 42.761 -16.296 -23.847 1.00 65.94 71 VAL A C 1
ATOM 558 O O . VAL A 1 71 ? 43.051 -17.269 -24.544 1.00 65.94 71 VAL A O 1
ATOM 561 N N . VAL A 1 72 ? 43.241 -16.166 -22.609 1.00 65.75 72 VAL A N 1
ATOM 562 C CA . VAL A 1 72 ? 44.176 -17.121 -21.978 1.00 65.75 72 VAL A CA 1
ATOM 563 C C . VAL A 1 72 ? 43.526 -18.495 -21.770 1.00 65.75 72 VAL A C 1
ATOM 565 O O . VAL A 1 72 ? 44.195 -19.524 -21.898 1.00 65.75 72 VAL A O 1
ATOM 568 N N . GLN A 1 73 ? 42.212 -18.529 -21.523 1.00 63.81 73 GLN A N 1
ATOM 569 C CA . GLN A 1 73 ? 41.433 -19.763 -21.387 1.00 63.81 73 GLN A CA 1
ATOM 570 C C . GLN A 1 73 ? 41.007 -20.395 -22.732 1.00 63.81 73 GLN A C 1
ATOM 572 O O . GLN A 1 73 ? 40.407 -21.469 -22.731 1.00 63.81 73 GLN A O 1
ATOM 577 N N . CYS A 1 74 ? 41.308 -19.787 -23.889 1.00 64.88 74 CYS A N 1
ATOM 578 C CA . CYS A 1 74 ? 40.842 -20.305 -25.180 1.00 64.88 74 CYS A CA 1
ATOM 579 C C . CYS A 1 74 ? 41.721 -21.432 -25.769 1.00 64.88 74 CYS A C 1
ATOM 581 O O . CYS A 1 74 ? 42.934 -21.509 -25.561 1.00 64.88 74 CYS A O 1
ATOM 583 N N . GLU A 1 75 ? 41.107 -22.267 -26.615 1.00 58.12 75 GLU A N 1
ATOM 584 C CA . GLU A 1 75 ? 41.738 -23.394 -27.332 1.00 58.12 75 GLU A CA 1
ATOM 585 C C . GLU A 1 75 ? 42.915 -22.974 -28.246 1.00 58.12 75 GLU A C 1
ATOM 587 O O . GLU A 1 75 ? 43.707 -23.815 -28.662 1.00 58.12 75 GLU A O 1
ATOM 592 N N . ALA A 1 76 ? 43.042 -21.681 -28.570 1.00 55.81 76 ALA A N 1
ATOM 593 C CA . ALA A 1 76 ? 44.042 -21.130 -29.490 1.00 55.81 76 ALA A CA 1
ATOM 594 C C . ALA A 1 76 ? 45.118 -20.252 -28.811 1.00 55.81 76 ALA A C 1
ATOM 596 O O . ALA A 1 76 ? 45.856 -19.557 -29.515 1.00 55.81 76 ALA A O 1
ATOM 597 N N . LYS A 1 77 ? 45.225 -20.295 -27.472 1.00 65.56 77 LYS A N 1
ATOM 598 C CA . LYS A 1 77 ? 46.112 -19.455 -26.636 1.00 65.56 77 LYS A CA 1
ATOM 599 C C . LYS A 1 77 ? 47.552 -19.292 -27.139 1.00 65.56 77 LYS A C 1
ATOM 601 O O . LYS A 1 77 ? 48.116 -18.212 -27.019 1.00 65.56 77 LYS A O 1
ATOM 606 N N . GLU A 1 78 ? 48.132 -20.322 -27.758 1.00 61.16 78 GLU A N 1
ATOM 607 C CA . GLU A 1 78 ? 49.497 -20.281 -28.303 1.00 61.16 78 GLU A CA 1
ATOM 608 C C . GLU A 1 78 ? 49.696 -19.177 -29.351 1.00 61.16 78 GLU A C 1
ATOM 610 O O . GLU A 1 78 ? 50.787 -18.626 -29.449 1.00 61.16 78 GLU A O 1
ATOM 615 N N . ARG A 1 79 ? 48.664 -18.814 -30.126 1.00 59.41 79 ARG A N 1
ATOM 616 C CA . ARG A 1 79 ? 48.775 -17.716 -31.103 1.00 59.41 79 ARG A CA 1
ATOM 617 C C . ARG A 1 79 ? 48.780 -16.360 -30.416 1.00 59.41 79 ARG A C 1
ATOM 619 O O . ARG A 1 79 ? 49.693 -15.589 -30.655 1.00 59.41 79 ARG A O 1
ATOM 626 N N . PHE A 1 80 ? 47.859 -16.141 -29.483 1.00 65.12 80 PHE A N 1
ATOM 627 C CA . PHE A 1 80 ? 47.782 -14.899 -28.713 1.00 65.12 80 PHE A CA 1
ATOM 628 C C . PHE A 1 80 ? 49.041 -14.643 -27.876 1.00 65.12 80 PHE A C 1
ATOM 630 O O . PHE A 1 80 ? 49.480 -13.505 -27.775 1.00 65.12 80 PHE A O 1
ATOM 637 N N . ILE A 1 81 ? 49.677 -15.697 -27.350 1.00 67.38 81 ILE A N 1
ATOM 638 C CA . ILE A 1 81 ? 50.992 -15.591 -26.701 1.00 67.38 81 ILE A CA 1
ATOM 639 C C . ILE A 1 81 ? 52.061 -15.124 -27.703 1.00 67.38 81 ILE A C 1
ATOM 641 O O . ILE A 1 81 ? 52.817 -14.215 -27.386 1.00 67.38 81 ILE A O 1
ATOM 645 N N . ASN A 1 82 ? 52.112 -15.685 -28.917 1.00 68.88 82 ASN A N 1
ATOM 646 C CA . ASN A 1 82 ? 53.054 -15.231 -29.951 1.00 68.88 82 ASN A CA 1
ATOM 647 C C . ASN A 1 82 ? 52.763 -13.801 -30.444 1.00 68.88 82 ASN A C 1
ATOM 649 O O . ASN A 1 82 ? 53.705 -13.070 -30.732 1.00 68.88 82 ASN A O 1
ATOM 653 N N . ASP A 1 83 ? 51.492 -13.398 -30.523 1.00 65.19 83 ASP A N 1
ATOM 654 C CA . ASP A 1 83 ? 51.094 -12.043 -30.921 1.00 65.19 83 ASP A CA 1
ATOM 655 C C . ASP A 1 83 ? 51.488 -11.010 -29.840 1.00 65.19 83 ASP A C 1
ATOM 657 O O . ASP A 1 83 ? 52.003 -9.946 -30.173 1.00 65.19 83 ASP A O 1
ATOM 661 N N . ILE A 1 84 ? 51.332 -11.340 -28.547 1.00 68.25 84 ILE A N 1
ATOM 662 C CA . ILE A 1 84 ? 51.775 -10.503 -27.411 1.00 68.25 84 ILE A CA 1
ATOM 663 C C . ILE A 1 84 ? 53.310 -10.431 -27.331 1.00 68.25 84 ILE A C 1
ATOM 665 O O . ILE A 1 84 ? 53.857 -9.353 -27.118 1.00 68.25 84 ILE A O 1
ATOM 669 N N . LEU A 1 85 ? 54.012 -11.547 -27.569 1.00 67.31 85 LEU A N 1
ATOM 670 C CA . LEU A 1 85 ? 55.483 -11.612 -27.639 1.00 67.31 85 LEU A CA 1
ATOM 671 C C . LEU A 1 85 ? 56.088 -10.922 -28.883 1.00 67.31 85 LEU A C 1
ATOM 673 O O . LEU A 1 85 ? 57.306 -10.924 -29.057 1.00 67.31 85 LEU A O 1
ATOM 677 N N . ALA A 1 86 ? 55.252 -10.369 -29.765 1.00 65.19 86 ALA A N 1
ATOM 678 C CA . ALA A 1 86 ? 55.659 -9.563 -30.915 1.00 65.19 86 ALA A CA 1
ATOM 679 C C . ALA A 1 86 ? 55.372 -8.057 -30.724 1.00 65.19 86 ALA A C 1
ATOM 681 O O . ALA A 1 86 ? 55.539 -7.283 -31.669 1.00 65.19 86 ALA A O 1
ATOM 682 N N . MET A 1 87 ? 54.926 -7.645 -29.531 1.00 69.62 87 MET A N 1
ATOM 683 C CA . MET A 1 87 ? 54.680 -6.245 -29.170 1.00 69.62 87 MET A CA 1
ATOM 684 C C . MET A 1 87 ? 55.922 -5.585 -28.545 1.00 69.62 87 MET A C 1
ATOM 686 O O . MET A 1 87 ? 56.957 -6.213 -28.347 1.00 69.62 87 MET A O 1
ATOM 690 N N . GLU A 1 88 ? 55.823 -4.290 -28.248 1.00 71.81 88 GLU A N 1
ATOM 691 C CA . GLU A 1 88 ? 56.866 -3.527 -27.554 1.00 71.81 88 GLU A CA 1
ATOM 692 C C . GLU A 1 88 ? 56.996 -3.954 -26.080 1.00 71.81 88 GLU A C 1
ATOM 694 O O . GLU A 1 88 ? 55.983 -4.123 -25.398 1.00 71.81 88 GLU A O 1
ATOM 699 N N . ASP A 1 89 ? 58.234 -4.071 -25.574 1.00 69.81 89 ASP A N 1
ATOM 700 C CA . ASP A 1 89 ? 58.565 -4.612 -24.241 1.00 69.81 89 ASP A CA 1
ATOM 701 C C . ASP A 1 89 ? 57.730 -4.015 -23.091 1.00 69.81 89 ASP A C 1
ATOM 703 O O . ASP A 1 89 ? 57.348 -4.736 -22.169 1.00 69.81 89 ASP A O 1
ATOM 707 N N . ALA A 1 90 ? 57.423 -2.713 -23.140 1.00 69.12 90 ALA A N 1
ATOM 708 C CA . ALA A 1 90 ? 56.613 -2.036 -22.125 1.00 69.12 90 ALA A CA 1
ATOM 709 C C . ALA A 1 90 ? 55.155 -2.531 -22.118 1.00 69.12 90 ALA A C 1
ATOM 711 O O . ALA A 1 90 ? 54.638 -2.937 -21.080 1.00 69.12 90 ALA A O 1
ATOM 712 N N . VAL A 1 91 ? 54.515 -2.582 -23.292 1.00 70.88 91 VAL A N 1
ATOM 713 C CA . VAL A 1 91 ? 53.142 -3.096 -23.441 1.00 70.88 91 VAL A CA 1
ATOM 714 C C . VAL A 1 91 ? 53.098 -4.596 -23.145 1.00 70.88 91 VAL A C 1
ATOM 716 O O . VAL A 1 91 ? 52.154 -5.076 -22.523 1.00 70.88 91 VAL A O 1
ATOM 719 N N . GLN A 1 92 ? 54.139 -5.342 -23.529 1.00 72.62 92 GLN A N 1
ATOM 720 C CA . GLN A 1 92 ? 54.272 -6.754 -23.181 1.00 72.62 92 GLN A CA 1
ATOM 721 C C . GLN A 1 92 ? 54.346 -6.951 -21.658 1.00 72.62 92 GLN A C 1
ATOM 723 O O . GLN A 1 92 ? 53.688 -7.851 -21.139 1.00 72.62 92 GLN A O 1
ATOM 728 N N . ALA A 1 93 ? 55.106 -6.123 -20.933 1.00 75.44 93 ALA A N 1
ATOM 729 C CA . ALA A 1 93 ? 55.213 -6.195 -19.477 1.00 75.44 93 ALA A CA 1
ATOM 730 C C . ALA A 1 93 ? 53.871 -5.909 -18.781 1.00 75.44 93 ALA A C 1
ATOM 732 O O . ALA A 1 93 ? 53.460 -6.689 -17.921 1.00 75.44 93 ALA A O 1
ATOM 733 N N . ASP A 1 94 ? 53.155 -4.860 -19.196 1.00 73.19 94 ASP A N 1
ATOM 734 C CA . ASP A 1 94 ? 51.846 -4.509 -18.629 1.00 73.19 94 ASP A CA 1
ATOM 735 C C . ASP A 1 94 ? 50.785 -5.585 -18.921 1.00 73.19 94 ASP A C 1
ATOM 737 O O . ASP A 1 94 ? 50.072 -6.028 -18.016 1.00 73.19 94 ASP A O 1
ATOM 741 N N . LEU A 1 95 ? 50.706 -6.076 -20.166 1.00 75.94 95 LEU A N 1
ATOM 742 C CA . LEU A 1 95 ? 49.787 -7.159 -20.536 1.00 75.94 95 LEU A CA 1
ATOM 743 C C . LEU A 1 95 ? 50.115 -8.463 -19.795 1.00 75.94 95 LEU A C 1
ATOM 745 O O . LEU A 1 95 ? 49.197 -9.157 -19.360 1.00 75.94 95 LEU A O 1
ATOM 749 N N . MET A 1 96 ? 51.398 -8.786 -19.602 1.00 73.94 96 MET A N 1
ATOM 750 C CA . MET A 1 96 ? 51.820 -9.941 -18.803 1.00 73.94 96 MET A CA 1
ATOM 751 C C . MET A 1 96 ? 51.458 -9.775 -17.324 1.00 73.94 96 MET A C 1
ATOM 753 O O . MET A 1 96 ? 50.935 -10.719 -16.739 1.00 73.94 96 MET A O 1
ATOM 757 N N . ALA A 1 97 ? 51.634 -8.590 -16.733 1.00 78.19 97 ALA A N 1
ATOM 758 C CA . ALA A 1 97 ? 51.223 -8.320 -15.354 1.00 78.19 97 ALA A CA 1
ATOM 759 C C . ALA A 1 97 ? 49.698 -8.455 -15.166 1.00 78.19 97 ALA A C 1
ATOM 761 O O . ALA A 1 97 ? 49.241 -9.012 -14.165 1.00 78.19 97 ALA A O 1
ATOM 762 N N . ILE A 1 98 ? 48.900 -8.018 -16.149 1.00 73.50 98 ILE A N 1
ATOM 763 C CA . ILE A 1 98 ? 47.442 -8.216 -16.150 1.00 73.50 98 ILE A CA 1
ATOM 764 C C . ILE A 1 98 ? 47.093 -9.708 -16.313 1.00 73.50 98 ILE A C 1
ATOM 766 O O . ILE A 1 98 ? 46.249 -10.218 -15.579 1.00 73.50 98 ILE A O 1
ATOM 770 N N . ILE A 1 99 ? 47.762 -10.443 -17.208 1.00 73.75 99 ILE A N 1
ATOM 771 C CA . ILE A 1 99 ? 47.567 -11.896 -17.378 1.00 73.75 99 ILE A CA 1
ATOM 772 C C . ILE A 1 99 ? 47.918 -12.662 -16.094 1.00 73.75 99 ILE A C 1
ATOM 774 O O . ILE A 1 99 ? 47.144 -13.520 -15.667 1.00 73.75 99 ILE A O 1
ATOM 778 N N . GLU A 1 100 ? 49.042 -12.345 -15.448 1.00 77.06 100 GLU A N 1
ATOM 779 C CA . GLU A 1 100 ? 49.446 -12.948 -14.175 1.00 77.06 100 GLU A CA 1
ATOM 780 C C . GLU A 1 100 ? 48.436 -12.638 -13.066 1.00 77.06 100 GLU A C 1
ATOM 782 O O . GLU A 1 100 ? 48.026 -13.553 -12.351 1.00 77.06 100 GLU A O 1
ATOM 787 N N . LYS A 1 101 ? 47.946 -11.393 -12.974 1.00 75.31 101 LYS A N 1
ATOM 788 C CA . LYS A 1 101 ? 46.878 -10.997 -12.042 1.00 75.31 101 LYS A CA 1
ATOM 789 C C . LYS A 1 101 ? 45.588 -11.792 -12.278 1.00 75.31 101 LYS A C 1
ATOM 791 O O . LYS A 1 101 ? 45.034 -12.333 -11.324 1.00 75.31 101 LYS A O 1
ATOM 796 N N . VAL A 1 102 ? 45.134 -11.924 -13.525 1.00 71.50 102 VAL A N 1
ATOM 797 C CA . VAL A 1 102 ? 43.909 -12.668 -13.880 1.00 71.50 102 VAL A CA 1
ATOM 798 C C . VAL A 1 102 ? 44.055 -14.171 -13.623 1.00 71.50 102 VAL A C 1
ATOM 800 O O . VAL A 1 102 ? 43.118 -14.805 -13.132 1.00 71.50 102 VAL A O 1
ATOM 803 N N . MET A 1 103 ? 45.227 -14.755 -13.897 1.00 69.38 103 MET A N 1
ATOM 804 C CA . MET A 1 103 ? 45.494 -16.159 -13.569 1.00 69.38 103 MET A CA 1
ATOM 805 C C . MET A 1 103 ? 45.604 -16.393 -12.056 1.00 69.38 103 MET A C 1
ATOM 807 O O . MET A 1 103 ? 45.087 -17.397 -11.569 1.00 69.38 103 MET A O 1
ATOM 811 N N . ALA A 1 104 ? 46.199 -15.464 -11.301 1.00 69.31 104 ALA A N 1
ATOM 812 C CA . ALA A 1 104 ? 46.281 -15.533 -9.841 1.00 69.31 104 ALA A CA 1
ATOM 813 C C . ALA A 1 104 ? 44.921 -15.321 -9.148 1.00 69.31 104 ALA A C 1
ATOM 815 O O . ALA A 1 104 ? 44.682 -15.892 -8.087 1.00 69.31 104 ALA A O 1
ATOM 816 N N . GLN A 1 105 ? 44.018 -14.535 -9.745 1.00 59.94 105 GLN A N 1
ATOM 817 C CA . GLN A 1 105 ? 42.657 -14.311 -9.237 1.00 59.94 105 GLN A CA 1
ATOM 818 C C . GLN A 1 105 ? 41.665 -15.438 -9.576 1.00 59.94 105 GLN A C 1
ATOM 820 O O . GLN A 1 105 ? 40.581 -15.476 -8.999 1.00 59.94 105 GLN A O 1
ATOM 825 N N . GLY A 1 106 ? 42.018 -16.370 -10.470 1.00 49.78 106 GLY A N 1
ATOM 826 C CA . GLY A 1 106 ? 41.290 -17.632 -10.646 1.00 49.78 106 GLY A CA 1
ATOM 827 C C . GLY A 1 106 ? 39.843 -17.486 -11.134 1.00 49.78 106 GLY A C 1
ATOM 828 O O . GLY A 1 106 ? 38.917 -17.966 -10.474 1.00 49.78 106 GLY A O 1
ATOM 829 N N . VAL A 1 107 ? 39.635 -16.858 -12.301 1.00 42.75 107 VAL A N 1
ATOM 830 C CA . VAL A 1 107 ? 38.303 -16.698 -12.926 1.00 42.75 107 VAL A CA 1
ATOM 831 C C . VAL A 1 107 ? 37.609 -18.056 -13.095 1.00 42.75 107 VAL A C 1
ATOM 833 O O . VAL A 1 107 ? 37.900 -18.829 -14.011 1.00 42.75 107 VAL A O 1
ATOM 836 N N . SER A 1 108 ? 36.678 -18.331 -12.183 1.00 37.00 108 SER A N 1
ATOM 837 C CA . SER A 1 108 ? 36.056 -19.639 -11.993 1.00 37.00 108 SER A CA 1
ATOM 838 C C . SER A 1 108 ? 34.869 -19.841 -12.935 1.00 37.00 108 SER A C 1
ATOM 840 O O . SER A 1 108 ? 33.718 -19.597 -12.573 1.00 37.00 108 SER A O 1
ATOM 842 N N . ILE A 1 109 ? 35.144 -20.310 -14.154 1.00 35.78 109 ILE A N 1
ATOM 843 C CA . ILE A 1 109 ? 34.104 -20.864 -15.029 1.00 35.78 109 ILE A CA 1
ATOM 844 C C . ILE A 1 109 ? 33.736 -22.270 -14.517 1.00 35.78 109 ILE A C 1
ATOM 846 O O . ILE A 1 109 ? 34.627 -23.112 -14.386 1.00 35.78 109 ILE A O 1
ATOM 850 N N . PRO A 1 110 ? 32.452 -22.572 -14.243 1.00 33.00 110 PRO A N 1
ATOM 851 C CA . PRO A 1 110 ? 32.037 -23.925 -13.892 1.00 33.00 110 PRO A CA 1
ATOM 852 C C . PRO A 1 110 ? 32.108 -24.834 -15.128 1.00 33.00 110 PRO A C 1
ATOM 854 O O . PRO A 1 110 ? 31.263 -24.747 -16.022 1.00 33.00 110 PRO A O 1
ATOM 857 N N . ASN A 1 111 ? 33.110 -25.717 -15.176 1.00 29.77 111 ASN A N 1
ATOM 858 C CA . ASN A 1 111 ? 33.209 -26.758 -16.201 1.00 29.77 111 ASN A CA 1
ATOM 859 C C . ASN A 1 111 ? 31.976 -27.677 -16.157 1.00 29.77 111 ASN A C 1
ATOM 861 O O . ASN A 1 111 ? 31.715 -28.330 -15.147 1.00 29.77 111 ASN A O 1
ATOM 865 N N . PHE A 1 112 ? 31.255 -27.763 -17.275 1.00 33.09 112 PHE A N 1
ATOM 866 C CA . PHE A 1 112 ? 30.191 -28.741 -17.501 1.00 33.09 112 PHE A CA 1
ATOM 867 C C . PHE A 1 112 ? 30.714 -29.893 -18.367 1.00 33.09 112 PHE A C 1
ATOM 869 O O . PHE A 1 112 ? 31.264 -29.636 -19.435 1.00 33.09 112 PHE A O 1
ATOM 876 N N . ALA A 1 113 ? 30.464 -31.130 -17.918 1.00 31.39 113 ALA A N 1
ATOM 877 C CA . ALA A 1 113 ? 31.050 -32.395 -18.394 1.00 31.39 113 ALA A CA 1
ATOM 878 C C . ALA A 1 113 ? 32.587 -32.463 -18.189 1.00 31.39 113 ALA A C 1
ATOM 880 O O . ALA A 1 113 ? 33.317 -31.583 -18.630 1.00 31.39 113 ALA A O 1
ATOM 881 N N . ALA A 1 114 ? 33.165 -33.375 -17.399 1.00 35.03 114 ALA A N 1
ATOM 882 C CA . ALA A 1 114 ? 32.934 -34.816 -17.190 1.00 35.03 114 ALA A CA 1
ATOM 883 C C . ALA A 1 114 ? 33.425 -35.689 -18.359 1.00 35.03 114 ALA A C 1
ATOM 885 O O . ALA A 1 114 ? 32.977 -35.514 -19.485 1.00 35.03 114 ALA A O 1
ATOM 886 N N . ASP A 1 115 ? 34.343 -36.597 -18.010 1.00 33.47 115 ASP A N 1
ATOM 887 C CA . ASP A 1 115 ? 34.909 -37.745 -18.728 1.00 33.47 115 ASP A CA 1
ATOM 888 C C . ASP A 1 115 ? 35.133 -37.659 -20.250 1.00 33.47 115 ASP A C 1
ATOM 890 O O . ASP A 1 115 ? 34.210 -37.751 -21.054 1.00 33.47 115 ASP A O 1
ATOM 894 N N . ASP A 1 116 ? 36.410 -37.734 -20.638 1.00 31.59 116 ASP A N 1
ATOM 895 C CA . ASP A 1 116 ? 36.871 -38.988 -21.250 1.00 31.59 116 ASP A CA 1
ATOM 896 C C . ASP A 1 116 ? 38.310 -39.309 -20.792 1.00 31.59 116 ASP A C 1
ATOM 898 O O . ASP A 1 116 ? 39.068 -38.407 -20.421 1.00 31.59 116 ASP A O 1
ATOM 902 N N . GLU A 1 117 ? 38.676 -40.591 -20.765 1.00 39.72 117 GLU A N 1
ATOM 903 C CA . GLU A 1 117 ? 39.973 -41.071 -20.258 1.00 39.72 117 GLU A CA 1
ATOM 904 C C . GLU A 1 117 ? 40.923 -41.523 -21.397 1.00 39.72 117 GLU A C 1
ATOM 906 O O . GLU A 1 117 ? 40.655 -41.379 -22.585 1.00 39.72 117 GLU A O 1
ATOM 911 N N . GLU A 1 118 ? 42.053 -42.120 -21.011 1.00 37.62 118 GLU A N 1
ATOM 912 C CA . GLU A 1 118 ? 42.947 -42.947 -21.828 1.00 37.62 118 GLU A CA 1
ATOM 913 C C . GLU A 1 118 ? 43.822 -42.348 -22.966 1.00 37.62 118 GLU A C 1
ATOM 915 O O . GLU A 1 118 ? 43.397 -41.880 -24.015 1.00 37.62 118 GLU A O 1
ATOM 920 N N . LYS A 1 119 ? 45.121 -42.677 -22.834 1.00 37.25 119 LYS A N 1
ATOM 921 C CA . LYS A 1 119 ? 46.067 -43.059 -23.910 1.00 37.25 119 LYS A CA 1
ATOM 922 C C . LYS A 1 119 ? 46.419 -42.020 -24.992 1.00 37.25 119 LYS A C 1
ATOM 924 O O . LYS A 1 119 ? 45.758 -41.930 -26.021 1.00 37.25 119 LYS A O 1
ATOM 929 N N . ARG A 1 120 ? 47.660 -41.504 -24.895 1.00 33.06 120 ARG A N 1
ATOM 930 C CA . ARG A 1 120 ? 48.782 -41.600 -25.885 1.00 33.06 120 ARG A CA 1
ATOM 931 C C . ARG A 1 120 ? 49.964 -40.716 -25.429 1.00 33.06 120 ARG A C 1
ATOM 933 O O . ARG A 1 120 ? 49.739 -39.691 -24.812 1.00 33.06 120 ARG A O 1
ATOM 940 N N . GLN A 1 121 ? 51.240 -41.019 -25.690 1.00 32.69 121 GLN A N 1
ATOM 941 C CA . GLN A 1 121 ? 51.895 -42.258 -26.140 1.00 32.69 121 GLN A CA 1
ATOM 942 C C . GLN A 1 121 ? 53.361 -42.252 -25.632 1.00 32.69 121 GLN A C 1
ATOM 944 O O . GLN A 1 121 ? 53.908 -41.194 -25.331 1.00 32.69 121 GLN A O 1
ATOM 949 N N . LYS A 1 122 ? 54.024 -43.416 -25.533 1.00 39.94 122 LYS A N 1
ATOM 950 C CA . LYS A 1 122 ? 55.459 -43.489 -25.174 1.00 39.94 122 LYS A CA 1
ATOM 951 C C . LYS A 1 122 ? 56.339 -42.886 -26.279 1.00 39.94 122 LYS A C 1
ATOM 953 O O . LYS A 1 122 ? 56.122 -43.193 -27.448 1.00 39.94 122 LYS A O 1
ATOM 958 N N . VAL A 1 123 ? 57.403 -42.175 -25.897 1.00 31.72 123 VAL A N 1
ATOM 959 C CA . VAL A 1 123 ? 58.558 -41.854 -26.763 1.00 31.72 123 VAL A CA 1
ATOM 960 C C . VAL A 1 123 ? 59.850 -42.321 -26.071 1.00 31.72 123 VAL A C 1
ATOM 962 O O . VAL A 1 123 ? 59.900 -42.428 -24.846 1.00 31.72 123 VAL A O 1
ATOM 965 N N . SER A 1 124 ? 60.854 -42.702 -26.865 1.00 29.88 124 SER A N 1
ATOM 966 C CA . SER A 1 124 ? 62.047 -43.452 -26.437 1.00 29.88 124 SER A CA 1
ATOM 967 C C . SER A 1 124 ? 62.950 -42.706 -25.437 1.00 29.88 124 SER A C 1
ATOM 969 O O . SER A 1 124 ? 63.155 -41.503 -25.595 1.00 29.88 124 SER A O 1
ATOM 971 N N . PRO A 1 125 ? 63.587 -43.401 -24.470 1.00 45.25 125 PRO A N 1
ATOM 972 C CA . PRO A 1 125 ? 64.676 -42.826 -23.686 1.00 45.25 125 PRO A CA 1
ATOM 973 C C . PRO A 1 125 ? 65.944 -42.684 -24.544 1.00 45.25 125 PRO A C 1
ATOM 975 O O . PRO A 1 125 ? 66.399 -43.652 -25.152 1.00 45.25 125 PRO A O 1
ATOM 978 N N . GLY A 1 126 ? 66.535 -41.488 -24.571 1.00 41.34 126 GLY A N 1
ATOM 979 C CA . GLY A 1 126 ? 67.775 -41.212 -25.295 1.00 41.34 126 GLY A CA 1
ATOM 980 C C . GLY A 1 126 ? 68.595 -40.101 -24.640 1.00 41.34 126 GLY A C 1
ATOM 981 O O . GLY A 1 126 ? 68.182 -38.951 -24.660 1.00 41.34 126 GLY A O 1
ATOM 982 N N . ILE A 1 127 ? 69.753 -40.480 -24.086 1.00 50.72 127 ILE A N 1
ATOM 983 C CA . ILE A 1 127 ? 70.937 -39.643 -23.799 1.00 50.72 127 ILE A CA 1
ATOM 984 C C . ILE A 1 127 ? 70.658 -38.299 -23.082 1.00 50.72 127 ILE A C 1
ATOM 986 O O . ILE A 1 1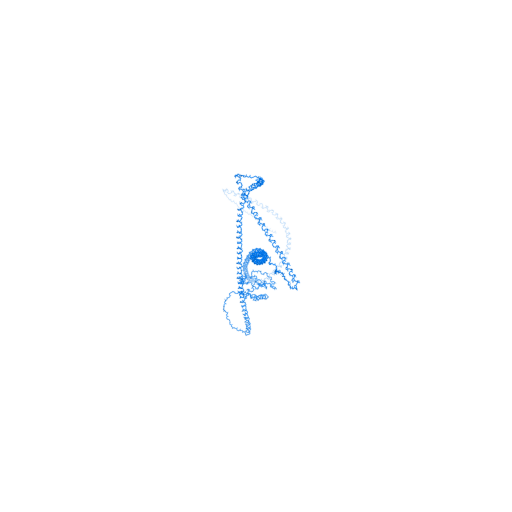27 ? 70.450 -37.266 -23.710 1.00 50.72 127 ILE A O 1
ATOM 990 N N . GLY A 1 128 ? 70.776 -38.286 -21.748 1.00 40.59 128 GLY A N 1
ATOM 991 C CA . GLY A 1 128 ? 70.767 -37.066 -20.926 1.00 40.59 128 GLY A CA 1
ATOM 992 C C . GLY A 1 128 ? 71.870 -37.080 -19.861 1.00 40.59 128 GLY A C 1
ATOM 993 O O . GLY A 1 128 ? 72.099 -38.105 -19.224 1.00 40.59 128 GLY A O 1
ATOM 994 N N . SER A 1 129 ? 72.567 -35.953 -19.677 1.00 44.84 129 SER A N 1
ATOM 995 C CA . SER A 1 129 ? 73.729 -35.843 -18.775 1.00 44.84 129 SER A CA 1
ATOM 996 C C . SER A 1 129 ? 73.350 -35.970 -17.281 1.00 44.84 129 SER A C 1
ATOM 998 O O . SER A 1 129 ? 72.323 -35.411 -16.882 1.00 44.84 129 SER A O 1
ATOM 1000 N N . PRO A 1 130 ? 74.167 -36.623 -16.419 1.00 53.53 130 PRO A N 1
ATOM 1001 C CA . PRO A 1 130 ? 73.829 -36.870 -15.008 1.00 53.53 130 PRO A CA 1
ATOM 1002 C C . PRO A 1 130 ? 73.452 -35.627 -14.185 1.00 53.53 130 PRO A C 1
ATOM 1004 O O . PRO A 1 130 ? 72.570 -35.702 -13.330 1.00 53.53 130 PRO A O 1
ATOM 1007 N N . LEU A 1 131 ? 74.064 -34.468 -14.461 1.00 54.88 131 LEU A N 1
ATOM 1008 C CA . LEU A 1 131 ? 73.752 -33.208 -13.768 1.00 54.88 131 LEU A CA 1
ATOM 1009 C C . LEU A 1 131 ? 72.323 -32.713 -14.041 1.00 54.88 131 LEU A C 1
ATOM 1011 O O . LEU A 1 131 ? 71.657 -32.218 -13.130 1.00 54.88 131 LEU A O 1
ATOM 1015 N N . LEU A 1 132 ? 71.818 -32.904 -15.265 1.00 56.81 132 LEU A N 1
ATOM 1016 C CA . LEU A 1 132 ? 70.425 -32.591 -15.596 1.00 56.81 132 LEU A CA 1
ATOM 1017 C C . LEU A 1 132 ? 69.463 -33.538 -14.874 1.00 56.81 132 LEU A C 1
ATOM 1019 O O . LEU A 1 132 ? 68.379 -33.114 -14.487 1.00 56.81 132 LEU A O 1
ATOM 1023 N N . TYR A 1 133 ? 69.862 -34.792 -14.645 1.00 60.16 133 TYR A N 1
ATOM 1024 C CA . TYR A 1 133 ? 69.053 -35.763 -13.908 1.00 60.16 133 TYR A CA 1
ATOM 1025 C C . TYR A 1 133 ? 68.910 -35.379 -12.426 1.00 60.16 133 TYR A C 1
ATOM 1027 O O . TYR A 1 133 ? 67.810 -35.427 -11.886 1.00 60.16 133 TYR A O 1
ATOM 1035 N N . LEU A 1 134 ? 69.989 -34.914 -11.785 1.00 67.00 134 LEU A N 1
ATOM 1036 C CA . LEU A 1 134 ? 69.951 -34.411 -10.405 1.00 67.00 134 LEU A CA 1
ATOM 1037 C C . LEU A 1 134 ? 69.079 -33.153 -10.266 1.00 67.00 134 LEU A C 1
ATOM 1039 O O . LEU A 1 134 ? 68.216 -33.107 -9.392 1.00 67.00 134 LEU A O 1
ATOM 1043 N N . SER A 1 135 ? 69.246 -32.168 -11.157 1.00 71.94 135 SER A N 1
ATOM 1044 C CA . SER A 1 135 ? 68.428 -30.943 -11.155 1.00 71.94 135 SER A CA 1
ATOM 1045 C C . SER A 1 135 ? 66.944 -31.236 -11.428 1.00 71.94 135 SER A C 1
ATOM 1047 O O . SER A 1 135 ? 66.066 -30.755 -10.711 1.00 71.94 135 SER A O 1
AT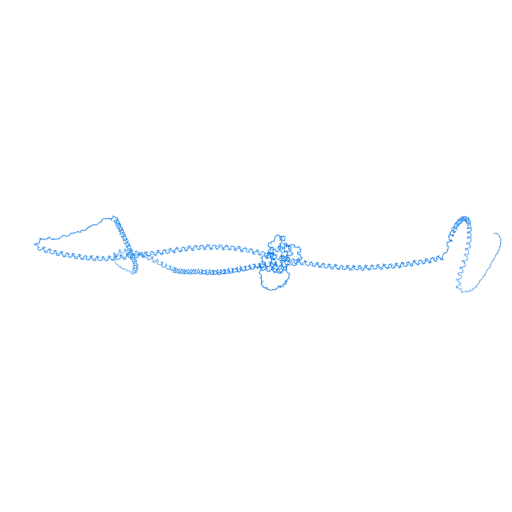OM 1049 N N . ARG A 1 136 ? 66.655 -32.111 -12.404 1.00 72.25 136 ARG A N 1
ATOM 1050 C CA . ARG A 1 136 ? 65.296 -32.578 -12.721 1.00 72.25 136 ARG A CA 1
ATOM 1051 C C . ARG A 1 136 ? 64.659 -33.357 -11.571 1.00 72.25 136 ARG A C 1
ATOM 1053 O O . ARG A 1 136 ? 63.463 -33.218 -11.354 1.00 72.25 136 ARG A O 1
ATOM 1060 N N . ASN A 1 137 ? 65.426 -34.155 -10.830 1.00 76.12 137 ASN A N 1
ATOM 1061 C CA . ASN A 1 137 ? 64.911 -34.860 -9.657 1.00 76.12 137 ASN A CA 1
ATOM 1062 C C . ASN A 1 137 ? 64.610 -33.884 -8.511 1.00 76.12 137 ASN A C 1
ATOM 1064 O O . ASN A 1 137 ? 63.543 -33.971 -7.916 1.00 76.12 137 ASN A O 1
ATOM 1068 N N . ALA A 1 138 ? 65.485 -32.908 -8.248 1.00 80.19 138 ALA A N 1
ATOM 1069 C CA . ALA A 1 138 ? 65.265 -31.907 -7.203 1.00 80.19 138 ALA A CA 1
ATOM 1070 C C . ALA A 1 138 ? 64.024 -31.029 -7.467 1.00 80.19 138 ALA A C 1
ATOM 1072 O O . ALA A 1 138 ? 63.254 -30.762 -6.541 1.00 80.19 138 ALA A O 1
ATOM 1073 N N . THR A 1 139 ? 63.787 -30.620 -8.720 1.00 84.75 139 THR A N 1
ATOM 1074 C CA . THR A 1 139 ? 62.561 -29.896 -9.103 1.00 84.75 139 THR A CA 1
ATOM 1075 C C . THR A 1 139 ? 61.328 -30.797 -9.068 1.00 84.75 139 THR A C 1
ATOM 1077 O O . THR A 1 139 ? 60.300 -30.389 -8.537 1.00 84.75 139 THR A O 1
ATOM 1080 N N . LEU A 1 140 ? 61.427 -32.046 -9.528 1.00 86.31 140 LEU A N 1
ATOM 1081 C CA . LEU A 1 140 ? 60.339 -33.027 -9.459 1.00 86.31 140 LEU A CA 1
ATOM 1082 C C . LEU A 1 140 ? 59.947 -33.369 -8.009 1.00 86.31 140 LEU A C 1
ATOM 1084 O O . LEU A 1 140 ? 58.761 -33.490 -7.712 1.00 86.31 140 LEU A O 1
ATOM 1088 N N . ASP A 1 141 ? 60.903 -33.459 -7.083 1.00 86.81 141 ASP A N 1
ATOM 1089 C CA . ASP A 1 141 ? 60.638 -33.695 -5.658 1.00 86.81 141 ASP A CA 1
ATOM 1090 C C . ASP A 1 141 ? 60.146 -32.438 -4.920 1.00 86.81 141 ASP A C 1
ATOM 1092 O O . ASP A 1 141 ? 59.423 -32.558 -3.928 1.00 86.81 141 ASP A O 1
ATOM 1096 N N . ARG A 1 142 ? 60.467 -31.231 -5.414 1.00 89.69 142 ARG A N 1
ATOM 1097 C CA . ARG A 1 142 ? 59.793 -29.989 -5.000 1.00 89.69 142 ARG A CA 1
ATOM 1098 C C . ARG A 1 142 ? 58.322 -30.017 -5.426 1.00 89.69 142 ARG A C 1
ATOM 1100 O O . ARG A 1 142 ? 57.454 -29.922 -4.563 1.00 89.69 142 ARG A O 1
ATOM 1107 N N . VAL A 1 143 ? 58.053 -30.267 -6.709 1.00 90.56 143 VAL A N 1
ATOM 1108 C CA . VAL A 1 143 ? 56.692 -30.335 -7.268 1.00 90.56 143 VAL A CA 1
ATOM 1109 C C . VAL A 1 143 ? 55.859 -31.437 -6.600 1.00 90.56 143 VAL A C 1
ATOM 1111 O O . VAL A 1 143 ? 54.673 -31.227 -6.364 1.00 90.56 143 VAL A O 1
ATOM 1114 N N . LYS A 1 144 ? 56.452 -32.578 -6.210 1.00 92.31 144 LYS A N 1
ATOM 1115 C CA . LYS A 1 144 ? 55.774 -33.596 -5.379 1.00 92.31 144 LYS A CA 1
ATOM 1116 C C . LYS A 1 144 ? 55.335 -33.064 -4.015 1.00 92.31 144 LYS A C 1
ATOM 1118 O O . LYS A 1 144 ? 54.241 -33.405 -3.585 1.00 92.31 144 LYS A O 1
ATOM 1123 N N . ARG A 1 145 ? 56.177 -32.284 -3.324 1.00 92.06 145 ARG A N 1
ATOM 1124 C CA . ARG A 1 145 ? 55.838 -31.703 -2.012 1.00 92.06 145 ARG A CA 1
ATOM 1125 C C . ARG A 1 145 ? 54.751 -30.643 -2.140 1.00 92.06 145 ARG A C 1
ATOM 1127 O O . ARG A 1 145 ? 53.799 -30.678 -1.374 1.00 92.06 145 ARG A O 1
ATOM 1134 N N . GLU A 1 146 ? 54.836 -29.789 -3.153 1.00 92.25 146 GLU A N 1
ATOM 1135 C CA . GLU A 1 146 ? 53.801 -28.792 -3.461 1.00 92.25 146 GLU A CA 1
ATOM 1136 C C . GLU A 1 146 ? 52.466 -29.469 -3.828 1.00 92.25 146 GLU A C 1
ATOM 1138 O O . GLU A 1 146 ? 51.430 -29.108 -3.286 1.00 92.25 146 GLU A O 1
ATOM 1143 N N . ASN A 1 147 ? 52.484 -30.548 -4.622 1.00 91.12 147 ASN A N 1
ATOM 1144 C CA . ASN A 1 147 ? 51.302 -31.392 -4.871 1.00 91.12 147 ASN A CA 1
ATOM 1145 C C . ASN A 1 147 ? 50.829 -32.197 -3.644 1.00 91.12 147 ASN A C 1
ATOM 1147 O O . ASN A 1 147 ? 49.719 -32.722 -3.668 1.00 91.12 147 ASN A O 1
ATOM 1151 N N . GLY A 1 148 ? 51.659 -32.355 -2.611 1.00 94.94 148 GLY A N 1
ATOM 1152 C CA . GLY A 1 148 ? 51.266 -32.941 -1.329 1.00 94.94 148 GLY A CA 1
ATOM 1153 C C . GLY A 1 148 ? 50.445 -31.941 -0.525 1.00 94.94 148 GLY A C 1
ATOM 1154 O O . GLY A 1 148 ? 49.282 -32.203 -0.235 1.00 94.94 148 GLY A O 1
ATOM 1155 N N . VAL A 1 149 ? 51.015 -30.755 -0.293 1.00 94.62 149 VAL A N 1
ATOM 1156 C CA . VAL A 1 149 ? 50.353 -29.639 0.402 1.00 94.62 149 VAL A CA 1
ATOM 1157 C C . VAL A 1 149 ? 49.041 -29.262 -0.291 1.00 94.62 149 VAL A C 1
ATOM 1159 O O . VAL A 1 149 ? 48.002 -29.272 0.355 1.00 94.62 149 VAL A O 1
ATOM 1162 N N . LEU A 1 150 ? 49.037 -29.079 -1.618 1.00 93.75 150 LEU A N 1
ATOM 1163 C CA . LEU A 1 150 ? 47.816 -28.764 -2.375 1.00 93.75 150 LEU A CA 1
ATOM 1164 C C . LEU A 1 150 ? 46.730 -29.852 -2.269 1.00 93.75 150 LEU A C 1
ATOM 1166 O O . LEU A 1 150 ? 45.549 -29.549 -2.412 1.00 93.75 150 LEU A O 1
ATOM 1170 N N . LYS A 1 151 ? 47.091 -31.121 -2.022 1.00 94.62 151 LYS A N 1
ATOM 1171 C CA . LYS A 1 151 ? 46.110 -32.192 -1.764 1.00 94.62 151 LYS A CA 1
ATOM 1172 C C . LYS A 1 151 ? 45.580 -32.151 -0.338 1.00 94.62 151 LYS A C 1
ATOM 1174 O O . LYS A 1 151 ? 44.391 -32.373 -0.146 1.00 94.62 151 LYS A O 1
ATOM 1179 N N . GLU A 1 152 ? 46.433 -31.866 0.638 1.00 94.88 152 GLU A N 1
ATOM 1180 C CA . GLU A 1 152 ? 46.036 -31.688 2.038 1.00 94.88 152 GLU A CA 1
ATOM 1181 C C . GLU A 1 152 ? 45.116 -30.462 2.192 1.00 94.88 152 GLU A C 1
ATOM 1183 O O . GLU A 1 152 ? 44.055 -30.568 2.804 1.00 94.88 152 GLU A O 1
ATOM 1188 N N . GLU A 1 153 ? 45.436 -29.349 1.526 1.00 94.81 153 GLU A N 1
ATOM 1189 C CA . GLU A 1 153 ? 44.588 -28.153 1.417 1.00 94.81 153 GLU A CA 1
ATOM 1190 C C . GLU A 1 153 ? 43.263 -28.444 0.696 1.00 94.81 153 GLU A C 1
ATOM 1192 O O . GLU A 1 153 ? 42.205 -28.041 1.173 1.00 94.81 153 GLU A O 1
ATOM 1197 N N . ASN A 1 154 ? 43.276 -29.191 -0.415 1.00 92.44 154 ASN A N 1
ATOM 1198 C CA . ASN A 1 154 ? 42.044 -29.566 -1.119 1.00 92.44 154 ASN A CA 1
ATOM 1199 C C . ASN A 1 154 ? 41.132 -30.464 -0.259 1.00 92.44 154 ASN A C 1
ATOM 1201 O O . ASN A 1 154 ? 39.918 -30.270 -0.246 1.00 92.44 154 ASN A O 1
ATOM 1205 N N . ILE A 1 155 ? 41.711 -31.390 0.516 1.00 96.00 155 ILE A N 1
ATOM 1206 C CA . ILE A 1 155 ? 40.981 -32.215 1.493 1.00 96.00 155 ILE A CA 1
ATOM 1207 C C . ILE A 1 155 ? 40.415 -31.348 2.630 1.00 96.00 155 ILE A C 1
ATOM 1209 O O . ILE A 1 155 ? 39.267 -31.555 3.020 1.00 96.00 155 ILE A O 1
ATOM 1213 N N . HIS A 1 156 ? 41.171 -30.367 3.135 1.00 95.94 156 HIS A N 1
ATOM 1214 C CA . HIS A 1 156 ? 40.697 -29.429 4.159 1.00 95.94 156 HIS A CA 1
ATOM 1215 C C . HIS A 1 156 ? 39.512 -28.597 3.653 1.00 95.94 156 HIS A C 1
ATOM 1217 O O . HIS A 1 156 ? 38.451 -28.593 4.272 1.00 95.94 156 HIS A O 1
ATOM 1223 N N . LEU A 1 157 ? 39.648 -27.981 2.475 1.00 95.56 157 LEU A N 1
ATOM 1224 C CA . LEU A 1 157 ? 38.592 -27.189 1.839 1.00 95.56 157 LEU A CA 1
ATOM 1225 C C . LEU A 1 157 ? 37.342 -28.030 1.533 1.00 95.56 157 LEU A C 1
ATOM 1227 O O . LEU A 1 157 ? 36.224 -27.541 1.688 1.00 95.56 157 LEU A O 1
ATOM 1231 N N . ALA A 1 158 ? 37.501 -29.303 1.156 1.00 94.50 158 ALA A N 1
ATOM 1232 C CA . ALA A 1 158 ? 36.377 -30.222 0.977 1.00 94.50 158 ALA A CA 1
ATOM 1233 C C . ALA A 1 158 ? 35.651 -30.528 2.303 1.00 94.50 158 ALA A C 1
ATOM 1235 O O . ALA A 1 158 ? 34.421 -30.569 2.329 1.00 94.50 158 ALA A O 1
ATOM 1236 N N . GLN A 1 159 ? 36.385 -30.691 3.411 1.00 96.50 159 GLN A N 1
ATOM 1237 C CA . GLN A 1 159 ? 35.803 -30.876 4.748 1.00 96.50 159 GLN A CA 1
ATOM 1238 C C . GLN A 1 159 ? 35.117 -29.600 5.259 1.00 96.50 159 GLN A C 1
ATOM 1240 O O . GLN A 1 159 ? 34.031 -29.673 5.834 1.00 96.50 159 GLN A O 1
ATOM 1245 N N . GLU A 1 160 ? 35.703 -28.424 5.025 1.00 95.31 160 GLU A N 1
ATOM 1246 C CA . GLU A 1 160 ? 35.088 -27.133 5.352 1.00 95.31 160 GLU A CA 1
ATOM 1247 C C . GLU A 1 160 ? 33.809 -26.891 4.549 1.00 95.31 160 GLU A C 1
ATOM 1249 O O . GLU A 1 160 ? 32.800 -26.479 5.125 1.00 95.31 160 GLU A O 1
ATOM 1254 N N . LEU A 1 161 ? 33.813 -27.225 3.254 1.00 92.38 161 LEU A N 1
ATOM 1255 C CA . LEU A 1 161 ? 32.627 -27.181 2.404 1.00 92.38 161 LEU A CA 1
ATOM 1256 C C . LEU A 1 161 ? 31.544 -28.144 2.913 1.00 92.38 161 LEU A C 1
ATOM 1258 O O . LEU A 1 161 ? 30.403 -27.726 3.082 1.00 92.38 161 LEU A O 1
ATOM 1262 N N . GLU A 1 162 ? 31.887 -29.394 3.242 1.00 96.50 162 GLU A N 1
ATOM 1263 C CA . GLU A 1 162 ? 30.932 -30.364 3.797 1.00 96.50 162 GLU A CA 1
ATOM 1264 C C . GLU A 1 162 ? 30.337 -29.883 5.137 1.00 96.50 162 GLU A C 1
ATOM 1266 O O . GLU A 1 162 ? 29.129 -29.999 5.369 1.00 96.50 162 GLU A O 1
ATOM 1271 N N . MET A 1 163 ? 31.155 -29.293 6.016 1.00 95.88 163 MET A N 1
ATOM 1272 C CA . MET A 1 163 ? 30.691 -28.683 7.267 1.00 95.88 163 MET A CA 1
ATOM 1273 C C . MET A 1 163 ? 29.792 -27.463 7.029 1.00 95.88 163 MET A C 1
ATOM 1275 O O . MET A 1 163 ? 28.811 -27.286 7.754 1.00 95.88 163 MET A O 1
ATOM 1279 N N . ALA A 1 164 ? 30.095 -26.629 6.032 1.00 93.19 164 ALA A N 1
ATOM 1280 C CA . ALA A 1 164 ? 29.269 -25.485 5.657 1.00 93.19 164 ALA A CA 1
ATOM 1281 C C . ALA A 1 164 ? 27.918 -25.932 5.074 1.00 93.19 164 ALA A C 1
ATOM 1283 O O . ALA A 1 164 ? 26.880 -25.429 5.501 1.00 93.19 164 ALA A O 1
ATOM 1284 N N . THR A 1 165 ? 27.906 -26.927 4.180 1.00 94.12 165 THR A N 1
ATOM 1285 C CA . THR A 1 165 ? 26.678 -27.510 3.615 1.00 94.12 165 THR A CA 1
ATOM 1286 C C . THR A 1 165 ? 25.797 -28.140 4.694 1.00 94.12 165 THR A C 1
ATOM 1288 O O . THR A 1 165 ? 24.586 -27.927 4.683 1.00 94.12 165 THR A O 1
ATOM 1291 N N . LYS A 1 166 ? 26.378 -28.857 5.669 1.00 96.50 166 LYS A N 1
ATOM 1292 C CA . LYS A 1 166 ? 25.621 -29.408 6.810 1.00 96.50 166 LYS A CA 1
ATOM 1293 C C . LYS A 1 166 ? 24.957 -28.304 7.635 1.00 96.50 166 LYS A C 1
ATOM 1295 O O . LYS A 1 166 ? 23.743 -28.343 7.801 1.00 96.50 166 LYS A O 1
ATOM 1300 N N . LYS A 1 167 ? 25.721 -27.280 8.042 1.00 96.50 167 LYS A N 1
ATOM 1301 C CA . LYS A 1 167 ? 25.203 -26.112 8.782 1.00 96.50 167 LYS A CA 1
ATOM 1302 C C . LYS A 1 167 ? 24.115 -25.361 8.014 1.00 96.50 167 LYS A C 1
ATOM 1304 O O . LYS A 1 167 ? 23.150 -24.910 8.620 1.00 96.50 167 LYS A O 1
ATOM 1309 N N . PHE A 1 168 ? 24.246 -25.233 6.694 1.00 92.56 168 PHE A N 1
ATOM 1310 C CA . PHE A 1 168 ? 23.211 -24.627 5.857 1.00 92.56 168 PHE A CA 1
ATOM 1311 C C . PHE A 1 168 ? 21.914 -25.449 5.907 1.00 92.56 168 PHE A C 1
ATOM 1313 O O . PHE A 1 168 ? 20.860 -24.902 6.210 1.00 92.56 168 PHE A O 1
ATOM 1320 N N . GLY A 1 169 ? 22.009 -26.773 5.749 1.00 95.94 169 GLY A N 1
ATOM 1321 C CA . GLY A 1 169 ? 20.868 -27.681 5.885 1.00 95.94 169 GLY A CA 1
ATOM 1322 C C . GLY A 1 169 ? 20.295 -27.798 7.308 1.00 95.94 169 GLY A C 1
ATOM 1323 O O . GLY A 1 169 ? 19.154 -28.233 7.457 1.00 95.94 169 GLY A O 1
ATOM 1324 N N . ASP A 1 170 ? 21.049 -27.440 8.355 1.00 96.06 170 ASP A N 1
ATOM 1325 C CA . ASP A 1 170 ? 20.521 -27.237 9.715 1.00 96.06 170 ASP A CA 1
ATOM 1326 C C . ASP A 1 170 ? 19.668 -25.962 9.781 1.00 96.06 170 ASP A C 1
ATOM 1328 O O . ASP A 1 170 ? 18.505 -26.030 10.175 1.00 96.06 170 ASP A O 1
ATOM 1332 N N . ILE A 1 171 ? 20.200 -24.834 9.299 1.00 94.19 171 ILE A N 1
ATOM 1333 C CA . ILE A 1 171 ? 19.504 -23.537 9.260 1.00 94.19 171 ILE A CA 1
ATOM 1334 C C . ILE A 1 171 ? 18.232 -23.603 8.398 1.00 94.19 171 ILE A C 1
ATOM 1336 O O . ILE A 1 171 ? 17.211 -23.022 8.762 1.00 94.19 171 ILE A O 1
ATOM 1340 N N . GLU A 1 172 ? 18.246 -24.335 7.280 1.00 92.44 172 GLU A N 1
ATOM 1341 C CA . GLU A 1 172 ? 17.047 -24.562 6.462 1.00 92.44 172 GLU A CA 1
ATOM 1342 C C . GLU A 1 172 ? 15.964 -25.348 7.219 1.00 92.44 172 GLU A C 1
ATOM 1344 O O . GLU A 1 172 ? 14.788 -25.003 7.121 1.00 92.44 172 GLU A O 1
ATOM 1349 N N . ARG A 1 173 ? 16.339 -26.346 8.033 1.00 96.75 173 ARG A N 1
ATOM 1350 C CA . ARG A 1 173 ? 15.391 -27.094 8.880 1.00 96.75 173 ARG A CA 1
ATOM 1351 C C . ARG A 1 173 ? 14.837 -26.257 10.029 1.00 96.75 173 ARG A C 1
ATOM 1353 O O . ARG A 1 173 ? 13.639 -26.327 10.288 1.00 96.75 173 ARG A O 1
ATOM 1360 N N . GLU A 1 174 ? 15.671 -25.462 10.696 1.00 96.06 174 GLU A N 1
ATOM 1361 C CA . GLU A 1 174 ? 15.219 -24.529 11.740 1.00 96.06 174 GLU A CA 1
ATOM 1362 C C . GLU A 1 174 ? 14.266 -23.471 11.164 1.00 96.06 174 GLU A C 1
ATOM 1364 O O . GLU A 1 174 ? 13.241 -23.153 11.769 1.00 96.06 174 GLU A O 1
ATOM 1369 N N . ARG A 1 175 ? 14.554 -22.973 9.953 1.00 93.25 175 ARG A N 1
ATOM 1370 C CA . ARG A 1 175 ? 13.678 -22.056 9.217 1.00 93.25 175 ARG A CA 1
ATOM 1371 C C . ARG A 1 175 ? 12.332 -22.694 8.875 1.00 93.25 175 ARG A C 1
ATOM 1373 O O . ARG A 1 175 ? 11.313 -22.037 9.066 1.00 93.25 175 ARG A O 1
ATOM 1380 N N . GLU A 1 176 ? 12.311 -23.935 8.392 1.00 95.62 176 GLU A N 1
ATOM 1381 C CA . GLU A 1 176 ? 11.060 -24.622 8.048 1.00 95.62 176 GLU A CA 1
ATOM 1382 C C . GLU A 1 176 ? 10.196 -24.863 9.298 1.00 95.62 176 GLU A C 1
ATOM 1384 O O . GLU A 1 176 ? 9.019 -24.514 9.310 1.00 95.62 176 GLU A O 1
ATOM 1389 N N . GLN A 1 177 ? 10.799 -25.321 10.402 1.00 96.62 177 GLN A N 1
ATOM 1390 C CA . GLN A 1 177 ? 10.114 -25.478 11.694 1.00 96.62 177 GLN A CA 1
ATOM 1391 C C . GLN A 1 177 ? 9.560 -24.149 12.234 1.00 96.62 177 GLN A C 1
ATOM 1393 O O . GLN A 1 177 ? 8.472 -24.111 12.812 1.00 96.62 177 GLN A O 1
ATOM 1398 N N . LEU A 1 178 ? 10.281 -23.040 12.035 1.00 94.56 178 LEU A N 1
ATOM 1399 C CA . LEU A 1 178 ? 9.805 -21.710 12.414 1.00 94.56 178 LEU A CA 1
ATOM 1400 C C . LEU A 1 178 ? 8.638 -21.240 11.527 1.00 94.56 178 LEU A C 1
ATOM 1402 O O . LEU A 1 178 ? 7.727 -20.585 12.033 1.00 94.56 178 LEU A O 1
ATOM 1406 N N . LEU A 1 179 ? 8.627 -21.596 10.238 1.00 95.94 179 LEU A N 1
ATOM 1407 C CA . LEU A 1 179 ? 7.510 -21.323 9.327 1.00 95.94 179 LEU A CA 1
ATOM 1408 C C . LEU A 1 179 ? 6.266 -22.150 9.688 1.00 95.94 179 LEU A C 1
ATOM 1410 O O . LEU A 1 179 ? 5.181 -21.575 9.783 1.00 95.94 179 LEU A O 1
ATOM 1414 N N . GLU A 1 180 ? 6.416 -23.447 9.978 1.00 95.69 180 GLU A N 1
ATOM 1415 C CA . GLU A 1 180 ? 5.333 -24.303 10.492 1.00 95.69 180 GLU A CA 1
ATOM 1416 C C . GLU A 1 180 ? 4.748 -23.739 11.799 1.00 95.69 180 GLU A C 1
ATOM 1418 O O . GLU A 1 180 ? 3.529 -23.608 11.938 1.00 95.69 180 GLU A O 1
ATOM 1423 N N . LEU A 1 181 ? 5.606 -23.329 12.742 1.00 97.00 181 LEU A N 1
ATOM 1424 C CA . LEU A 1 181 ? 5.183 -22.721 14.006 1.00 97.00 181 LEU A CA 1
ATOM 1425 C C . LEU A 1 181 ? 4.468 -21.377 13.793 1.00 97.00 181 LEU A C 1
ATOM 1427 O O . LEU A 1 181 ? 3.435 -21.129 14.416 1.00 97.00 181 LEU A O 1
ATOM 1431 N N . MET A 1 182 ? 4.972 -20.515 12.903 1.00 93.25 182 MET A N 1
ATOM 1432 C CA . MET A 1 182 ? 4.306 -19.256 12.551 1.00 93.25 182 MET A CA 1
ATOM 1433 C C . MET A 1 182 ? 2.942 -19.489 11.891 1.00 93.25 182 MET A C 1
ATOM 1435 O O . MET A 1 182 ? 1.996 -18.759 12.195 1.00 93.25 182 MET A O 1
ATOM 1439 N N . GLN A 1 183 ? 2.811 -20.504 11.031 1.00 95.69 183 GLN A N 1
ATOM 1440 C CA . GLN A 1 183 ? 1.527 -20.873 10.439 1.00 95.69 183 GLN A CA 1
ATOM 1441 C C . GLN A 1 183 ? 0.550 -21.381 11.509 1.00 95.69 183 GLN A C 1
ATOM 1443 O O . GLN A 1 183 ? -0.564 -20.867 11.593 1.00 95.69 183 GLN A O 1
ATOM 1448 N N . GLY A 1 184 ? 0.970 -22.308 12.375 1.00 96.50 184 GLY A N 1
ATOM 1449 C CA . GLY A 1 184 ? 0.127 -22.832 13.454 1.00 96.50 184 GLY A CA 1
ATOM 1450 C C . GLY A 1 184 ? -0.334 -21.751 14.439 1.00 96.50 184 GLY A C 1
ATOM 1451 O O . GLY A 1 184 ? -1.507 -21.705 14.811 1.00 96.50 184 GLY A O 1
ATOM 1452 N N . LEU A 1 185 ? 0.555 -20.819 14.808 1.00 95.19 185 LEU A N 1
ATOM 1453 C CA . LEU A 1 185 ? 0.206 -19.664 15.643 1.00 95.19 185 LEU A CA 1
ATOM 1454 C C . LEU A 1 185 ? -0.776 -18.717 14.941 1.00 95.19 185 LEU A C 1
ATOM 1456 O O . LEU A 1 185 ? -1.703 -18.222 15.583 1.00 95.19 185 LEU A O 1
ATOM 1460 N N . LYS A 1 186 ? -0.622 -18.488 13.630 1.00 95.81 186 LYS A N 1
ATOM 1461 C CA . LYS A 1 186 ? -1.578 -17.694 12.847 1.00 95.81 186 LYS A CA 1
ATOM 1462 C C . LYS A 1 186 ? -2.956 -18.361 12.811 1.00 95.81 186 LYS A C 1
ATOM 1464 O O . LYS A 1 186 ? -3.944 -17.714 13.140 1.00 95.81 186 LYS A O 1
ATOM 1469 N N . GLU A 1 187 ? -3.023 -19.649 12.478 1.00 96.31 187 GLU A N 1
ATOM 1470 C CA . GLU A 1 187 ? -4.276 -20.415 12.449 1.00 96.31 187 GLU A CA 1
ATOM 1471 C C . GLU A 1 187 ? -4.960 -20.439 13.826 1.00 96.31 187 GLU A C 1
ATOM 1473 O O . GLU A 1 187 ? -6.184 -20.305 13.917 1.00 96.31 187 GLU A O 1
ATOM 1478 N N . GLN A 1 188 ? -4.182 -20.518 14.912 1.00 95.94 188 GLN A N 1
ATOM 1479 C CA . GLN A 1 188 ? -4.695 -20.376 16.273 1.00 95.94 188 GLN A CA 1
ATOM 1480 C C . GLN A 1 188 ? -5.280 -18.978 16.526 1.00 95.94 188 GLN A C 1
ATOM 1482 O O . GLN A 1 188 ? -6.382 -18.893 17.068 1.00 95.94 188 GLN A O 1
ATOM 1487 N N . VAL A 1 189 ? -4.586 -17.900 16.138 1.00 94.25 189 VAL A N 1
ATOM 1488 C CA . VAL A 1 189 ? -5.054 -16.508 16.298 1.00 94.25 189 VAL A CA 1
ATOM 1489 C C . VAL A 1 189 ? -6.320 -16.238 15.480 1.00 94.25 189 VAL A C 1
ATOM 1491 O O . VAL A 1 189 ? -7.265 -15.656 16.017 1.00 94.25 189 VAL A O 1
ATOM 1494 N N . ASP A 1 190 ? -6.386 -16.717 14.237 1.00 95.50 190 ASP A N 1
ATOM 1495 C CA . ASP A 1 190 ? -7.561 -16.597 13.365 1.00 95.50 190 ASP A CA 1
ATOM 1496 C C . ASP A 1 190 ? -8.762 -17.373 13.954 1.00 95.50 190 ASP A C 1
ATOM 1498 O O . ASP A 1 190 ? -9.876 -16.846 14.057 1.00 95.50 190 ASP A O 1
ATOM 1502 N N . ALA A 1 191 ? -8.546 -18.600 14.447 1.00 95.88 191 ALA A N 1
ATOM 1503 C CA . ALA A 1 191 ? -9.582 -19.392 15.117 1.00 95.88 191 ALA A CA 1
ATOM 1504 C C . ALA A 1 191 ? -10.040 -18.780 16.457 1.00 95.88 191 ALA A C 1
ATOM 1506 O O . ALA A 1 191 ? -11.210 -18.903 16.834 1.00 95.88 191 ALA A O 1
ATOM 1507 N N . ASP A 1 192 ? -9.131 -18.134 17.186 1.00 94.44 192 ASP A N 1
ATOM 1508 C CA . ASP A 1 192 ? -9.406 -17.370 18.403 1.00 94.44 192 ASP A CA 1
ATOM 1509 C C . ASP A 1 192 ? -10.245 -16.119 18.102 1.00 94.44 192 ASP A C 1
ATOM 1511 O O . ASP A 1 192 ? -11.223 -15.852 18.802 1.00 94.44 192 ASP A O 1
ATOM 1515 N N . ALA A 1 193 ? -9.897 -15.370 17.051 1.00 94.06 193 ALA A N 1
ATOM 1516 C CA . ALA A 1 193 ? -10.629 -14.189 16.605 1.00 94.06 193 ALA A CA 1
ATOM 1517 C C . ALA A 1 193 ? -12.072 -14.548 16.226 1.00 94.06 193 ALA A C 1
ATOM 1519 O O . ALA A 1 193 ? -13.005 -13.990 16.805 1.00 94.06 193 ALA A O 1
ATOM 1520 N N . LEU A 1 194 ? -12.260 -15.568 15.380 1.00 95.94 194 LEU A N 1
ATOM 1521 C CA . LEU A 1 194 ? -13.581 -16.083 15.000 1.00 95.94 194 LEU A CA 1
ATOM 1522 C C . LEU A 1 194 ? -14.395 -16.586 16.207 1.00 95.94 194 LEU A C 1
ATOM 1524 O O . LEU A 1 194 ? -15.622 -16.479 16.218 1.00 95.94 194 LEU A O 1
ATOM 1528 N N . ARG A 1 195 ? -13.749 -17.132 17.249 1.00 96.56 195 ARG A N 1
ATOM 1529 C CA . ARG A 1 195 ? -14.435 -17.521 18.496 1.00 96.56 195 ARG A CA 1
ATOM 1530 C C . ARG A 1 195 ? -14.878 -16.311 19.325 1.00 96.56 195 ARG A C 1
ATOM 1532 O O . ARG A 1 195 ? -16.005 -16.325 19.819 1.00 96.56 195 ARG A O 1
ATOM 1539 N N . ARG A 1 196 ? -14.056 -15.258 19.437 1.00 95.75 196 ARG A N 1
ATOM 1540 C CA . ARG A 1 196 ? -14.440 -13.994 20.104 1.00 95.75 196 ARG A CA 1
ATOM 1541 C C . ARG A 1 196 ? -15.580 -13.295 19.359 1.00 95.75 196 ARG A C 1
ATOM 1543 O O . ARG A 1 196 ? -16.568 -12.923 19.980 1.00 95.75 196 ARG A O 1
ATOM 1550 N N . GLU A 1 197 ? -15.478 -13.188 18.037 1.00 93.00 197 GLU A N 1
ATOM 1551 C CA . GLU A 1 197 ? -16.485 -12.577 17.161 1.00 93.00 197 GLU A CA 1
ATOM 1552 C C . GLU A 1 197 ? -17.858 -13.258 17.313 1.00 93.00 197 GLU A C 1
ATOM 1554 O O . GLU A 1 197 ? -18.865 -12.596 17.567 1.00 93.00 197 GLU A O 1
ATOM 1559 N N . ARG A 1 198 ? -17.899 -14.598 17.269 1.00 95.81 198 ARG A N 1
ATOM 1560 C CA . ARG A 1 198 ? -19.131 -15.378 17.488 1.00 95.81 198 ARG A CA 1
ATOM 1561 C C . ARG A 1 198 ? -19.719 -15.183 18.886 1.00 95.81 198 ARG A C 1
ATOM 1563 O O . ARG A 1 198 ? -20.939 -15.103 19.011 1.00 95.81 198 ARG A O 1
ATOM 1570 N N . ALA A 1 199 ? -18.885 -15.092 19.925 1.00 96.50 199 ALA A N 1
ATOM 1571 C CA . ALA A 1 199 ? -19.347 -14.835 21.290 1.00 96.50 199 ALA A CA 1
ATOM 1572 C C . ALA A 1 199 ? -19.958 -13.428 21.434 1.00 96.50 199 ALA A C 1
ATOM 1574 O O . ALA A 1 199 ? -21.024 -13.277 22.028 1.00 96.50 199 ALA A O 1
ATOM 1575 N N . ILE A 1 200 ? -19.333 -12.416 20.825 1.00 93.44 200 ILE A N 1
ATOM 1576 C CA . ILE A 1 200 ? -19.832 -11.034 20.793 1.00 93.44 200 ILE A CA 1
ATOM 1577 C C . ILE A 1 200 ? -21.160 -10.954 20.020 1.00 93.44 200 ILE A C 1
ATOM 1579 O O . ILE A 1 200 ? -22.127 -10.371 20.511 1.00 93.44 200 ILE A O 1
ATOM 1583 N N . HIS A 1 201 ? -21.267 -11.605 18.856 1.00 96.31 201 HIS A N 1
ATOM 1584 C CA . HIS A 1 201 ? -22.534 -11.685 18.121 1.00 96.31 201 HIS A CA 1
ATOM 1585 C C . HIS A 1 201 ? -23.634 -12.421 18.896 1.00 96.31 201 HIS A C 1
ATOM 1587 O O . HIS A 1 201 ? -24.787 -11.997 18.840 1.00 96.31 201 HIS A O 1
ATOM 1593 N N . ALA A 1 202 ? -23.308 -13.479 19.645 1.00 97.00 202 ALA A N 1
ATOM 1594 C CA . ALA A 1 202 ? -24.278 -14.156 20.505 1.00 97.00 202 ALA A CA 1
ATOM 1595 C C . ALA A 1 202 ? -24.827 -13.213 21.593 1.00 97.00 202 ALA A C 1
ATOM 1597 O O . ALA A 1 202 ? -26.043 -13.104 21.732 1.00 97.00 202 ALA A O 1
ATOM 1598 N N . GLN A 1 203 ? -23.956 -12.463 22.280 1.00 97.19 203 GLN A N 1
ATOM 1599 C CA . GLN A 1 203 ? -24.353 -11.475 23.294 1.00 97.19 203 GLN A CA 1
ATOM 1600 C C . GLN A 1 203 ? -25.211 -10.341 22.709 1.00 97.19 203 GLN A C 1
ATOM 1602 O O . GLN A 1 203 ? -26.221 -9.957 23.302 1.00 97.19 203 GLN A O 1
ATOM 1607 N N . TYR A 1 204 ? -24.864 -9.819 21.526 1.00 96.81 204 TYR A N 1
ATOM 1608 C CA . TYR A 1 204 ? -25.693 -8.810 20.861 1.00 96.81 204 TYR A CA 1
ATOM 1609 C C . TYR A 1 204 ? -27.056 -9.366 20.432 1.00 96.81 204 TYR A C 1
ATOM 1611 O O . TYR A 1 204 ? -28.068 -8.702 20.650 1.00 96.81 204 TYR A O 1
ATOM 1619 N N . ASN A 1 205 ? -27.115 -10.586 19.891 1.00 96.81 205 ASN A N 1
ATOM 1620 C CA . ASN A 1 205 ? -28.377 -11.235 19.526 1.00 96.81 205 ASN A CA 1
ATOM 1621 C C . ASN A 1 205 ? -29.264 -11.493 20.756 1.00 96.81 205 ASN A C 1
ATOM 1623 O O . ASN A 1 205 ? -30.468 -11.245 20.707 1.00 96.81 205 ASN A O 1
ATOM 1627 N N . GLU A 1 206 ? -28.677 -11.918 21.878 1.00 96.62 206 GLU A N 1
ATOM 1628 C CA . GLU A 1 206 ? -29.376 -12.074 23.157 1.00 96.62 206 GLU A CA 1
ATOM 1629 C C . GLU A 1 206 ? -29.917 -10.730 23.671 1.00 96.62 206 GLU A C 1
ATOM 1631 O O . GLU A 1 206 ? -31.096 -10.633 24.029 1.00 96.62 206 GLU A O 1
ATOM 1636 N N . ARG A 1 207 ? -29.116 -9.652 23.633 1.00 97.75 207 ARG A N 1
ATOM 1637 C CA . ARG A 1 207 ? -29.587 -8.325 24.059 1.00 97.75 207 ARG A CA 1
ATOM 1638 C C . ARG A 1 207 ? -30.666 -7.763 23.132 1.00 97.75 207 ARG A C 1
ATOM 1640 O O . ARG A 1 207 ? -31.616 -7.170 23.638 1.00 97.75 207 ARG A O 1
ATOM 1647 N N . VAL A 1 208 ? -30.578 -7.986 21.819 1.00 95.50 208 VAL A N 1
ATOM 1648 C CA . VAL A 1 208 ? -31.630 -7.624 20.848 1.00 95.50 208 VAL A CA 1
ATOM 1649 C C . VAL A 1 208 ? -32.915 -8.409 21.117 1.00 95.50 208 VAL A C 1
ATOM 1651 O O . VAL A 1 208 ? -33.981 -7.805 21.195 1.00 95.50 208 VAL A O 1
ATOM 1654 N N . SER A 1 209 ? -32.828 -9.722 21.348 1.00 96.75 209 SER A N 1
ATOM 1655 C CA . SER A 1 209 ? -33.983 -10.552 21.723 1.00 96.75 209 SER A CA 1
ATOM 1656 C C . SER A 1 209 ? -34.622 -10.086 23.038 1.00 96.75 209 SER A C 1
ATOM 1658 O O . SER A 1 209 ? -35.847 -10.043 23.155 1.00 96.75 209 SER A O 1
ATOM 1660 N N . THR A 1 210 ? -33.804 -9.690 24.016 1.00 96.38 210 THR A N 1
ATOM 1661 C CA . THR A 1 210 ? -34.269 -9.147 25.301 1.00 96.38 210 THR A CA 1
ATOM 1662 C C . THR A 1 210 ? -34.990 -7.810 25.104 1.00 96.38 210 THR A C 1
ATOM 1664 O O . THR A 1 210 ? -36.119 -7.652 25.559 1.00 96.38 210 THR A O 1
ATOM 1667 N N . LEU A 1 211 ? -34.391 -6.872 24.359 1.00 95.75 211 LEU A N 1
ATOM 1668 C CA . LEU A 1 211 ? -34.989 -5.570 24.035 1.00 95.75 211 LEU A CA 1
ATOM 1669 C C . LEU A 1 211 ? -36.289 -5.703 23.229 1.00 95.75 211 LEU A C 1
ATOM 1671 O O . LEU A 1 211 ? -37.225 -4.940 23.451 1.00 95.75 211 LEU A O 1
ATOM 1675 N N . GLN A 1 212 ? -36.381 -6.682 22.327 1.00 97.00 212 GLN A N 1
ATOM 1676 C CA . GLN A 1 212 ? -37.610 -6.974 21.589 1.00 97.00 212 GLN A CA 1
ATOM 1677 C C . GLN A 1 212 ? -38.728 -7.458 22.529 1.00 97.00 212 GLN A C 1
ATOM 1679 O O . GLN A 1 212 ? -39.870 -7.020 22.404 1.00 97.00 212 GLN A O 1
ATOM 1684 N N . LEU A 1 213 ? -38.402 -8.306 23.510 1.00 97.25 213 LEU A N 1
ATOM 1685 C CA . LEU A 1 213 ? -39.361 -8.802 24.501 1.00 97.25 213 LEU A CA 1
ATOM 1686 C C . LEU A 1 213 ? -39.782 -7.704 25.501 1.00 97.25 213 LEU A C 1
ATOM 1688 O O . LEU A 1 213 ? -40.965 -7.602 25.831 1.00 97.25 213 LEU A O 1
ATOM 1692 N N . GLU A 1 214 ? -38.859 -6.831 25.920 1.00 96.75 214 GLU A N 1
ATOM 1693 C CA . GLU A 1 214 ? -39.159 -5.594 26.666 1.00 96.75 214 GLU A CA 1
ATOM 1694 C C . GLU A 1 214 ? -40.110 -4.674 25.866 1.00 96.75 214 GLU A C 1
ATOM 1696 O O . GLU A 1 214 ? -41.105 -4.168 26.399 1.00 96.75 214 GLU A O 1
ATOM 1701 N N . LEU A 1 215 ? -39.850 -4.494 24.567 1.00 95.00 215 LEU A N 1
ATOM 1702 C CA . LEU A 1 215 ? -40.656 -3.675 23.660 1.00 95.00 215 LEU A CA 1
ATOM 1703 C C . LEU A 1 215 ? -42.067 -4.249 23.443 1.00 95.00 215 LEU A C 1
ATOM 1705 O O . LEU A 1 215 ? -43.047 -3.507 23.462 1.00 95.00 215 LEU A O 1
ATOM 1709 N N . ASP A 1 216 ? -42.206 -5.559 23.257 1.00 96.81 216 ASP A N 1
ATOM 1710 C CA . ASP A 1 216 ? -43.519 -6.180 23.050 1.00 96.81 216 ASP A CA 1
ATOM 1711 C C . ASP A 1 216 ? -44.324 -6.293 24.356 1.00 96.81 216 ASP A C 1
ATOM 1713 O O . ASP A 1 216 ? -45.547 -6.125 24.345 1.00 96.81 216 ASP A O 1
ATOM 1717 N N . SER A 1 217 ? -43.649 -6.437 25.503 1.00 97.00 217 SER A N 1
ATOM 1718 C CA . SER A 1 217 ? -44.265 -6.288 26.827 1.00 97.00 217 SER A CA 1
ATOM 1719 C C . SER A 1 217 ? -44.808 -4.868 27.040 1.00 97.00 217 SER A C 1
ATOM 1721 O O . SER A 1 217 ? -45.981 -4.694 27.379 1.00 97.00 217 SER A O 1
ATOM 1723 N N . THR A 1 218 ? -44.008 -3.833 26.759 1.00 94.19 218 THR A N 1
ATOM 1724 C CA . THR A 1 218 ? -44.431 -2.429 26.921 1.00 94.19 218 THR A CA 1
ATOM 1725 C C . THR A 1 218 ? -45.527 -2.013 25.934 1.00 94.19 218 THR A C 1
ATOM 1727 O O . THR A 1 218 ? -46.437 -1.287 26.333 1.00 94.19 218 THR A O 1
ATOM 1730 N N . LYS A 1 219 ? -45.556 -2.543 24.699 1.00 96.44 219 LYS A N 1
ATOM 1731 C CA . LYS A 1 219 ? -46.727 -2.431 23.798 1.00 96.44 219 LYS A CA 1
ATOM 1732 C C . LYS A 1 219 ? -47.978 -3.076 24.402 1.00 96.44 219 LYS A C 1
ATOM 1734 O O . LYS A 1 219 ? -49.055 -2.482 24.376 1.00 96.44 219 LYS A O 1
ATOM 1739 N N . ALA A 1 220 ? -47.855 -4.274 24.977 1.00 95.62 220 ALA A N 1
ATOM 1740 C CA . ALA A 1 220 ? -48.977 -4.952 25.623 1.00 95.62 220 ALA A CA 1
ATOM 1741 C C . ALA A 1 220 ? -49.469 -4.208 26.880 1.00 95.62 220 ALA A C 1
ATOM 1743 O O . ALA A 1 220 ? -50.656 -4.269 27.204 1.00 95.62 220 ALA A O 1
ATOM 1744 N N . GLU A 1 221 ? -48.599 -3.483 27.589 1.00 96.19 221 GLU A N 1
ATOM 1745 C CA . GLU A 1 221 ? -49.014 -2.550 28.640 1.00 96.19 221 GLU A CA 1
ATOM 1746 C C . GLU A 1 221 ? -49.686 -1.295 28.083 1.00 96.19 221 GLU A C 1
ATOM 1748 O O . GLU A 1 221 ? -50.746 -0.919 28.586 1.00 96.19 221 GLU A O 1
ATOM 1753 N N . LEU A 1 222 ? -49.144 -0.690 27.022 1.00 94.50 222 LEU A N 1
ATOM 1754 C CA . LEU A 1 222 ? -49.742 0.465 26.351 1.00 94.50 222 LEU A CA 1
ATOM 1755 C C . LEU A 1 222 ? -51.177 0.157 25.903 1.00 94.50 222 LEU A C 1
ATOM 1757 O O . LEU A 1 222 ? -52.090 0.878 26.296 1.00 94.50 222 LEU A O 1
ATOM 1761 N N . HIS A 1 223 ? -51.415 -0.969 25.226 1.00 96.00 223 HIS A N 1
ATOM 1762 C CA . HIS A 1 223 ? -52.765 -1.384 24.828 1.00 96.00 223 HIS A CA 1
ATOM 1763 C C . HIS A 1 223 ? -53.709 -1.620 26.024 1.00 96.00 223 HIS A C 1
ATOM 1765 O O . HIS A 1 223 ? -54.897 -1.298 25.948 1.00 96.00 223 HIS A O 1
ATOM 1771 N N . LYS A 1 224 ? -53.211 -2.107 27.175 1.00 95.38 224 LYS A N 1
ATOM 1772 C CA . LYS A 1 224 ? -54.012 -2.168 28.418 1.00 95.38 224 LYS A CA 1
ATOM 1773 C C . LYS A 1 224 ? -54.350 -0.765 28.938 1.00 95.38 224 LYS A C 1
ATOM 1775 O O . LYS A 1 224 ? -55.456 -0.564 29.435 1.00 95.38 224 LYS A O 1
ATOM 1780 N N . LYS A 1 225 ? -53.430 0.205 28.839 1.00 93.06 225 LYS A N 1
ATOM 1781 C CA . LYS A 1 225 ? -53.666 1.606 29.236 1.00 93.06 225 LYS A CA 1
ATOM 1782 C C . LYS A 1 225 ? -54.632 2.309 28.279 1.00 93.06 225 LYS A C 1
ATOM 1784 O O . LYS A 1 225 ? -55.536 2.978 28.762 1.00 93.06 225 LYS A O 1
ATOM 1789 N N . GLU A 1 226 ? -54.529 2.095 26.970 1.00 94.56 226 GLU A N 1
ATOM 1790 C CA . GLU A 1 226 ? -55.481 2.584 25.959 1.00 94.56 226 GLU A CA 1
ATOM 1791 C C . GLU A 1 226 ? -56.893 2.024 26.201 1.00 94.56 226 GLU A C 1
ATOM 1793 O O . GLU A 1 226 ? -57.868 2.776 26.247 1.00 94.56 226 GLU A O 1
ATOM 1798 N N . ALA A 1 227 ? -57.008 0.718 26.468 1.00 93.69 227 ALA A N 1
ATOM 1799 C CA . ALA A 1 227 ? -58.271 0.050 26.797 1.00 93.69 227 ALA A CA 1
ATOM 1800 C C . ALA A 1 227 ? -58.849 0.415 28.184 1.00 93.69 227 ALA A C 1
ATOM 1802 O O . ALA A 1 227 ? -59.992 0.058 28.494 1.00 93.69 227 ALA A O 1
ATOM 1803 N N . LEU A 1 228 ? -58.073 1.095 29.034 1.00 92.00 228 LEU A N 1
ATOM 1804 C CA . LEU A 1 228 ? -58.553 1.754 30.252 1.00 92.00 228 LEU A CA 1
ATOM 1805 C C . LEU A 1 228 ? -58.928 3.213 29.970 1.00 92.00 228 LEU A C 1
ATOM 1807 O O . LEU A 1 228 ? -59.991 3.651 30.402 1.00 92.00 228 LEU A O 1
ATOM 1811 N N . ALA A 1 229 ? -58.117 3.941 29.200 1.00 92.88 229 ALA A N 1
ATOM 1812 C CA . ALA A 1 229 ? -58.372 5.322 28.803 1.00 92.88 229 ALA A CA 1
ATOM 1813 C C . ALA A 1 229 ? -59.693 5.461 28.033 1.00 92.88 229 ALA A C 1
ATOM 1815 O O . ALA A 1 229 ? -60.455 6.376 28.319 1.00 92.88 229 ALA A O 1
ATOM 1816 N N . SER A 1 230 ? -60.038 4.514 27.154 1.00 92.62 230 SER A N 1
ATOM 1817 C CA . SER A 1 230 ? -61.338 4.492 26.460 1.00 92.62 230 SER A CA 1
ATOM 1818 C C . SER A 1 230 ? -62.548 4.303 27.389 1.00 92.62 230 SER A C 1
ATOM 1820 O O . SER A 1 230 ? -63.664 4.663 27.022 1.00 92.62 230 SER A O 1
ATOM 1822 N N . LYS A 1 231 ? -62.344 3.786 28.609 1.00 91.88 231 LYS A N 1
ATOM 1823 C CA . LYS A 1 231 ? -63.389 3.625 29.636 1.00 91.88 231 LYS A CA 1
ATOM 1824 C C . LYS A 1 231 ? -63.506 4.839 30.561 1.00 91.88 231 LYS A C 1
ATOM 1826 O O . LYS A 1 231 ? -64.537 4.990 31.212 1.00 91.88 231 LYS A O 1
ATOM 1831 N N . VAL A 1 232 ? -62.489 5.704 30.622 1.00 91.25 232 VAL A N 1
ATOM 1832 C CA . VAL A 1 232 ? -62.502 6.902 31.479 1.00 91.25 232 VAL A CA 1
ATOM 1833 C C . VAL A 1 232 ? -63.603 7.896 31.075 1.00 91.25 232 VAL A C 1
ATOM 1835 O O . VAL A 1 232 ? -64.322 8.306 31.983 1.00 91.25 232 VAL A O 1
ATOM 1838 N N . PRO A 1 233 ? -63.834 8.235 29.785 1.00 88.88 233 PRO A N 1
ATOM 1839 C CA . PRO A 1 233 ? -64.959 9.078 29.378 1.00 88.88 233 PRO A CA 1
ATOM 1840 C C . PRO A 1 233 ? -66.308 8.533 29.849 1.00 88.88 233 PRO A C 1
ATOM 1842 O O . PRO A 1 233 ? -67.006 9.222 30.576 1.00 88.88 233 PRO A O 1
ATOM 1845 N N . ALA A 1 234 ? -66.613 7.260 29.572 1.00 86.62 234 ALA A N 1
ATOM 1846 C CA . ALA A 1 234 ? -67.882 6.647 29.975 1.00 86.62 234 ALA A CA 1
ATOM 1847 C C . ALA A 1 234 ? -68.090 6.622 31.506 1.00 86.62 234 ALA A C 1
ATOM 1849 O O . ALA A 1 234 ? -69.219 6.719 31.986 1.00 86.62 234 ALA A O 1
ATOM 1850 N N . LEU A 1 235 ? -67.011 6.509 32.291 1.00 87.31 235 LEU A N 1
ATOM 1851 C CA . LEU A 1 235 ? -67.071 6.640 33.750 1.00 87.31 235 LEU A CA 1
ATOM 1852 C C . LEU A 1 235 ? -67.201 8.104 34.203 1.00 87.31 235 LEU A C 1
ATOM 1854 O O . LEU A 1 235 ? -67.900 8.357 35.185 1.00 87.31 235 LEU A O 1
ATOM 1858 N N . SER A 1 236 ? -66.593 9.062 33.491 1.00 90.50 236 SER A N 1
ATOM 1859 C CA . SER A 1 236 ? -66.819 10.496 33.716 1.00 90.50 236 SER A CA 1
ATOM 1860 C C . SER A 1 236 ? -68.273 10.847 33.448 1.00 90.50 236 SER A C 1
ATOM 1862 O O . SER A 1 236 ? -68.916 11.360 34.350 1.00 90.50 236 SER A O 1
ATOM 1864 N N . ASP A 1 237 ? -68.833 10.457 32.299 1.00 90.69 237 ASP A N 1
ATOM 1865 C CA . ASP A 1 237 ? -70.232 10.697 31.930 1.00 90.69 237 ASP A CA 1
ATOM 1866 C C . ASP A 1 237 ? -71.194 10.195 33.020 1.00 90.69 237 ASP A C 1
ATOM 1868 O O . ASP A 1 237 ? -72.139 10.887 33.401 1.00 90.69 237 ASP A O 1
ATOM 1872 N N . VAL A 1 238 ? -70.928 9.017 33.599 1.00 90.88 238 VAL A N 1
ATOM 1873 C CA . VAL A 1 238 ? -71.692 8.488 34.741 1.00 90.88 238 VAL A CA 1
ATOM 1874 C C . VAL A 1 238 ? -71.520 9.353 35.998 1.00 90.88 238 VAL A C 1
ATOM 1876 O O . VAL A 1 238 ? -72.511 9.652 36.665 1.00 90.88 238 VAL A O 1
ATOM 1879 N N . VAL A 1 239 ? -70.308 9.806 36.329 1.00 88.19 239 VAL A N 1
ATOM 1880 C CA . VAL A 1 239 ? -70.059 10.727 37.458 1.00 88.19 239 VAL A CA 1
ATOM 1881 C C . VAL A 1 239 ? -70.696 12.106 37.224 1.00 88.19 239 VAL A C 1
ATOM 1883 O O . VAL A 1 239 ? -71.244 12.695 38.157 1.00 88.19 239 VAL A O 1
ATOM 1886 N N . ASP A 1 240 ? -70.680 12.606 35.992 1.00 91.81 240 ASP A N 1
ATOM 1887 C CA . ASP A 1 240 ? -71.261 13.873 35.559 1.00 91.81 240 ASP A CA 1
ATOM 1888 C C . ASP A 1 240 ? -72.799 13.818 35.583 1.00 91.81 240 ASP A C 1
ATOM 1890 O O . ASP A 1 240 ? -73.431 14.760 36.058 1.00 91.81 240 ASP A O 1
ATOM 1894 N N . LEU A 1 241 ? -73.414 12.688 35.208 1.00 90.38 241 LEU A N 1
ATOM 1895 C CA . LEU A 1 241 ? -74.849 12.413 35.388 1.00 90.38 241 LEU A CA 1
ATOM 1896 C C . LEU A 1 241 ? -75.241 12.256 36.868 1.00 90.38 241 LEU A C 1
ATOM 1898 O O . LEU A 1 241 ? -76.318 12.696 37.287 1.00 90.38 241 LEU A O 1
ATOM 1902 N N . LEU A 1 242 ? -74.370 11.657 37.686 1.00 89.69 242 LEU A N 1
ATOM 1903 C CA . LEU A 1 242 ? -74.585 11.508 39.127 1.00 89.69 242 LEU A CA 1
ATOM 1904 C C . LEU A 1 242 ? -74.371 12.818 39.901 1.00 89.69 242 LEU A C 1
ATOM 1906 O O . LEU A 1 242 ? -74.992 12.991 40.951 1.00 89.69 242 LEU A O 1
ATOM 1910 N N . ARG A 1 243 ? -73.570 13.777 39.413 1.00 93.31 243 ARG A N 1
ATOM 1911 C CA . ARG A 1 243 ? -73.286 15.037 40.130 1.00 93.31 243 ARG A CA 1
ATOM 1912 C C . ARG A 1 243 ? -74.551 15.880 40.395 1.00 93.31 243 ARG A C 1
ATOM 1914 O O . ARG A 1 243 ? -74.772 16.211 41.562 1.00 93.31 243 ARG A O 1
ATOM 1921 N N . PRO A 1 244 ? -75.458 16.139 39.427 1.00 89.62 244 PRO A N 1
ATOM 1922 C CA . PRO A 1 244 ? -76.753 16.773 39.693 1.00 89.62 244 PRO A CA 1
ATOM 1923 C C . PRO A 1 244 ? -77.653 15.984 40.650 1.00 89.62 244 PRO A C 1
ATOM 1925 O O . PRO A 1 244 ? -78.459 16.585 41.359 1.00 89.62 244 PRO A O 1
ATOM 1928 N N . LEU A 1 245 ? -77.544 14.650 40.694 1.00 86.94 245 LEU A N 1
ATOM 1929 C CA . LEU A 1 245 ? -78.267 13.825 41.670 1.00 86.94 245 LEU A CA 1
ATOM 1930 C C . LEU A 1 245 ? -77.654 13.955 43.071 1.00 86.94 245 LEU A C 1
ATOM 1932 O O . LEU A 1 245 ? -78.401 14.083 44.037 1.00 86.94 245 LEU A O 1
ATOM 1936 N N . GLY A 1 246 ? -76.327 14.035 43.184 1.00 88.69 246 GLY A N 1
ATOM 1937 C CA . GLY A 1 246 ? -75.607 14.354 44.419 1.00 88.69 246 GLY A CA 1
ATOM 1938 C C . GLY A 1 246 ? -75.898 15.768 44.934 1.00 88.69 246 GLY A C 1
ATOM 1939 O O . GLY A 1 246 ? -76.056 15.968 46.134 1.00 88.69 246 GLY A O 1
ATOM 1940 N N . GLU A 1 247 ? -76.060 16.752 44.050 1.00 90.12 247 GLU A N 1
ATOM 1941 C CA . GLU A 1 247 ? -76.517 18.094 44.428 1.00 90.12 247 GLU A CA 1
ATOM 1942 C C . GLU A 1 247 ? -77.986 18.129 44.848 1.00 90.12 247 GLU A C 1
ATOM 1944 O O . GLU A 1 247 ? -78.325 18.802 45.821 1.00 90.12 247 GLU A O 1
ATOM 1949 N N . LYS A 1 248 ? -78.870 17.414 44.140 1.00 90.62 248 LYS A N 1
ATOM 1950 C CA . LYS A 1 248 ? -80.272 17.243 44.553 1.00 90.62 248 LYS A CA 1
ATOM 1951 C C . LYS A 1 248 ? -80.350 16.535 45.906 1.00 90.62 248 LYS A C 1
ATOM 1953 O O . LYS A 1 248 ? -81.138 16.961 46.742 1.00 90.62 248 LYS A O 1
ATOM 1958 N N . MET A 1 249 ? -79.498 15.536 46.151 1.00 88.88 249 MET A N 1
ATOM 1959 C CA . MET A 1 249 ? -79.341 14.867 47.443 1.00 88.88 249 MET A CA 1
ATOM 1960 C C . MET A 1 249 ? -78.878 15.863 48.515 1.00 88.88 249 MET A C 1
ATOM 1962 O O . MET A 1 249 ? -79.628 16.079 49.453 1.00 88.88 249 MET A O 1
ATOM 1966 N N . LYS A 1 250 ? -77.771 16.600 48.324 1.00 88.81 250 LYS A N 1
ATOM 1967 C CA . LYS A 1 250 ? -77.322 17.662 49.255 1.00 88.81 250 LYS A CA 1
ATOM 1968 C C . LYS A 1 250 ? -78.399 18.722 49.526 1.00 88.81 250 LYS A C 1
ATOM 1970 O O . LYS A 1 250 ? -78.550 19.176 50.658 1.00 88.81 250 LYS A O 1
ATOM 1975 N N . LYS A 1 251 ? -79.171 19.119 48.507 1.00 90.69 251 LYS A N 1
ATOM 1976 C CA . LYS A 1 251 ? -80.312 20.037 48.657 1.00 90.69 251 LYS A CA 1
ATOM 1977 C C . LYS A 1 251 ? -81.404 19.393 49.520 1.00 90.69 251 LYS A C 1
ATOM 1979 O O . LYS A 1 251 ? -81.815 20.017 50.496 1.00 90.69 251 LYS A O 1
ATOM 1984 N N . VAL A 1 252 ? -81.795 18.146 49.244 1.00 89.38 252 VAL A N 1
ATOM 1985 C CA . VAL A 1 252 ? -82.741 17.365 50.063 1.00 89.38 252 VAL A CA 1
ATOM 1986 C C . VAL A 1 252 ? -82.236 17.197 51.499 1.00 89.38 252 VAL A C 1
ATOM 1988 O O . VAL A 1 252 ? -82.985 17.498 52.423 1.00 89.38 252 VAL A O 1
ATOM 1991 N N . ASP A 1 253 ? -80.975 16.833 51.711 1.00 87.50 253 ASP A N 1
ATOM 1992 C CA . ASP A 1 253 ? -80.357 16.716 53.033 1.00 87.50 253 ASP A CA 1
ATOM 1993 C C . ASP A 1 253 ? -80.346 18.055 53.767 1.00 87.50 253 ASP A C 1
ATOM 1995 O O . ASP A 1 253 ? -80.666 18.090 54.946 1.00 87.50 253 ASP A O 1
ATOM 1999 N N . SER A 1 254 ? -80.090 19.180 53.088 1.00 87.56 254 SER A N 1
ATOM 2000 C CA . SER A 1 254 ? -80.207 20.508 53.708 1.00 87.56 254 SER A CA 1
ATOM 2001 C C . SER A 1 254 ? -81.658 20.859 54.063 1.00 87.56 254 SER A C 1
ATOM 2003 O O . SER A 1 254 ? -81.911 21.448 55.114 1.00 87.56 254 SER A O 1
ATOM 2005 N N . THR A 1 255 ? -82.640 20.454 53.242 1.00 86.81 255 THR A N 1
ATOM 2006 C CA . THR A 1 255 ? -84.059 20.604 53.600 1.00 86.81 255 THR A CA 1
ATOM 2007 C C . THR A 1 255 ? -84.456 19.675 54.734 1.00 86.81 255 THR A C 1
ATOM 2009 O O . THR A 1 255 ? -85.282 20.067 55.540 1.00 86.81 255 THR A O 1
ATOM 2012 N N . VAL A 1 256 ? -83.849 18.494 54.866 1.00 88.56 256 VAL A N 1
ATOM 2013 C CA . VAL A 1 256 ? -84.138 17.544 55.948 1.00 88.56 256 VAL A CA 1
ATOM 2014 C C . VAL A 1 256 ? -83.295 17.799 57.193 1.00 88.56 256 VAL A C 1
ATOM 2016 O O . VAL A 1 256 ? -83.735 17.440 58.271 1.00 88.56 256 VAL A O 1
ATOM 2019 N N . ALA A 1 257 ? -82.192 18.538 57.119 1.00 87.31 257 ALA A N 1
ATOM 2020 C CA . ALA A 1 257 ? -81.576 19.182 58.274 1.00 87.31 257 ALA A CA 1
ATOM 2021 C C . ALA A 1 257 ? -82.496 20.291 58.808 1.00 87.31 257 ALA A C 1
ATOM 2023 O O . ALA A 1 257 ? -82.780 20.320 59.999 1.00 87.31 257 ALA A O 1
ATOM 2024 N N . LYS A 1 258 ? -83.066 21.126 57.923 1.00 86.75 258 LYS A N 1
ATOM 2025 C CA . LYS A 1 258 ? -84.090 22.124 58.289 1.00 86.75 258 LYS A CA 1
ATOM 2026 C C . LYS A 1 258 ? -85.381 21.484 58.810 1.00 86.75 258 LYS A C 1
ATOM 2028 O O . LYS A 1 258 ? -85.931 21.963 59.792 1.00 86.75 258 LYS A O 1
ATOM 2033 N N . TYR A 1 259 ? -85.866 20.404 58.193 1.00 86.12 259 TYR A N 1
ATOM 2034 C CA . TYR A 1 259 ? -87.045 19.681 58.673 1.00 86.12 259 TYR A CA 1
ATOM 2035 C C . TYR A 1 259 ? -86.749 18.828 59.905 1.00 86.12 259 TYR A C 1
ATOM 2037 O O . TYR A 1 259 ? -87.676 18.641 60.671 1.00 86.12 259 TYR A O 1
ATOM 2045 N N . LYS A 1 260 ? -85.517 18.349 60.136 1.00 86.12 260 LYS A N 1
ATOM 2046 C CA . LYS A 1 260 ? -85.108 17.751 61.417 1.00 86.12 260 LYS A CA 1
ATOM 2047 C C . LYS A 1 260 ? -85.105 18.814 62.494 1.00 86.12 260 LYS A C 1
ATOM 2049 O O . LYS A 1 260 ? -85.943 18.706 63.360 1.00 86.12 260 LYS A O 1
ATOM 2054 N N . ALA A 1 261 ? -84.345 19.901 62.346 1.00 83.19 261 ALA A N 1
ATOM 2055 C CA . ALA A 1 261 ? -84.371 21.022 63.288 1.00 83.19 261 ALA A CA 1
ATOM 2056 C C . ALA A 1 261 ? -85.807 21.486 63.593 1.00 83.19 261 ALA A C 1
ATOM 2058 O O . ALA A 1 261 ? -86.176 21.604 64.753 1.00 83.19 261 ALA A O 1
ATOM 2059 N N . LYS A 1 262 ? -86.668 21.609 62.573 1.00 84.06 262 LYS A N 1
ATOM 2060 C CA . LYS A 1 262 ? -88.088 21.933 62.763 1.00 84.06 262 LYS A CA 1
ATOM 2061 C C . LYS A 1 262 ? -88.933 20.796 63.357 1.00 84.06 262 LYS A C 1
ATOM 2063 O O . LYS A 1 262 ? -89.923 21.071 64.021 1.00 84.06 262 LYS A O 1
ATOM 2068 N N . ILE A 1 263 ? -88.588 19.528 63.139 1.00 78.38 263 ILE A N 1
ATOM 2069 C CA . ILE A 1 263 ? -89.178 18.367 63.826 1.00 78.38 263 ILE A CA 1
ATOM 2070 C C . ILE A 1 263 ? -88.658 18.259 65.258 1.00 78.38 263 ILE A C 1
ATOM 2072 O O . ILE A 1 263 ? -89.392 17.740 66.081 1.00 78.38 263 ILE A O 1
ATOM 2076 N N . ASP A 1 264 ? -87.469 18.759 65.574 1.00 81.12 264 ASP A N 1
ATOM 2077 C CA . ASP A 1 264 ? -86.848 18.727 66.896 1.00 81.12 264 ASP A CA 1
ATOM 2078 C C . ASP A 1 264 ? -87.392 19.896 67.745 1.00 81.12 264 ASP A C 1
ATOM 2080 O O . ASP A 1 264 ? -87.844 19.675 68.865 1.00 81.12 264 ASP A O 1
ATOM 2084 N N . GLU A 1 265 ? -87.538 21.094 67.157 1.00 77.75 265 GLU A N 1
ATOM 2085 C CA . GLU A 1 265 ? -88.393 22.195 67.644 1.00 77.75 265 GLU A CA 1
ATOM 2086 C C . GLU A 1 265 ? -89.826 21.701 67.906 1.00 77.75 265 GLU A C 1
ATOM 2088 O O . GLU A 1 265 ? -90.364 21.848 69.006 1.00 77.75 265 GLU A O 1
ATOM 2093 N N . LEU A 1 266 ? -90.449 21.059 66.907 1.00 71.88 266 LEU A N 1
ATOM 2094 C CA . LEU A 1 266 ? -91.786 20.486 67.050 1.00 71.88 266 LEU A CA 1
ATOM 2095 C C . LEU A 1 266 ? -91.815 19.243 67.948 1.00 71.88 266 LEU A C 1
ATOM 2097 O O . LEU A 1 266 ? -92.906 18.871 68.351 1.00 71.88 266 LEU A O 1
ATOM 2101 N N . SER A 1 267 ? -90.684 18.616 68.290 1.00 67.56 267 SER A N 1
ATOM 2102 C CA . SER A 1 267 ? -90.620 17.492 69.238 1.00 67.56 267 SER A CA 1
ATOM 2103 C C . SER A 1 267 ? -90.514 18.004 70.663 1.00 67.56 267 SER A C 1
ATOM 2105 O O . SER A 1 267 ? -91.294 17.555 71.491 1.00 67.56 267 SER A O 1
ATOM 2107 N N . GLY A 1 268 ? -89.762 19.081 70.914 1.00 65.19 268 GLY A N 1
ATOM 2108 C CA . GLY A 1 268 ? -89.945 19.887 72.126 1.00 65.19 268 GLY A CA 1
ATOM 2109 C C . GLY A 1 268 ? -91.407 20.335 72.313 1.00 65.19 268 GLY A C 1
ATOM 2110 O O . GLY A 1 268 ? -91.919 20.335 73.429 1.00 65.19 268 GLY A O 1
ATOM 2111 N N . ALA A 1 269 ? -92.129 20.609 71.219 1.00 56.50 269 ALA A N 1
ATOM 2112 C CA . ALA A 1 269 ? -93.564 20.924 71.237 1.00 56.50 269 ALA A CA 1
ATOM 2113 C C . ALA A 1 269 ? -94.529 19.709 71.149 1.00 56.50 269 ALA A C 1
ATOM 2115 O O . ALA A 1 269 ? -95.744 19.906 71.183 1.00 56.50 269 ALA A O 1
ATOM 2116 N N . LYS A 1 270 ? -94.037 18.463 71.052 1.00 50.91 270 LYS A N 1
ATOM 2117 C CA . LYS A 1 270 ? -94.836 17.225 70.844 1.00 50.91 270 LYS A CA 1
ATOM 2118 C C . LYS A 1 270 ? -94.550 16.136 71.883 1.00 50.91 270 LYS A C 1
ATOM 2120 O O . LYS A 1 270 ? -95.421 15.316 72.157 1.00 50.91 270 LYS A O 1
ATOM 2125 N N . ASP A 1 271 ? -93.432 16.209 72.587 1.00 53.69 271 ASP A N 1
ATOM 2126 C CA . ASP A 1 271 ? -93.320 15.644 73.933 1.00 53.69 271 ASP A CA 1
ATOM 2127 C C . ASP A 1 271 ? -94.324 16.342 74.881 1.00 53.69 271 ASP A C 1
ATOM 2129 O O . ASP A 1 271 ? -94.845 15.722 75.806 1.00 53.69 271 ASP A O 1
ATOM 2133 N N . MET A 1 272 ? -94.730 17.577 74.543 1.00 48.78 272 MET A N 1
ATOM 2134 C CA . MET A 1 272 ? -95.901 18.280 75.091 1.00 48.78 272 MET A CA 1
ATOM 2135 C C . MET A 1 272 ? -97.261 17.819 74.505 1.00 48.78 272 MET A C 1
ATOM 2137 O O . MET A 1 272 ? -98.298 18.078 75.112 1.00 48.78 272 MET A O 1
ATOM 2141 N N . LEU A 1 273 ? -97.299 17.147 73.341 1.00 39.84 273 LEU A N 1
ATOM 2142 C CA . LEU A 1 273 ? -98.516 16.789 72.583 1.00 39.84 273 LEU A CA 1
ATOM 2143 C C . LEU A 1 273 ? -98.398 15.432 71.847 1.00 39.84 273 LEU A C 1
ATOM 2145 O O . LEU A 1 273 ? -97.978 15.337 70.693 1.00 39.84 273 LEU A O 1
ATOM 2149 N N . ARG A 1 274 ? -98.833 14.360 72.519 1.00 44.84 274 ARG A N 1
ATOM 2150 C CA . ARG A 1 274 ? -98.905 12.981 71.987 1.00 44.84 274 ARG A CA 1
ATOM 2151 C C . ARG A 1 274 ? -99.857 12.831 70.770 1.00 44.84 274 ARG A C 1
ATOM 2153 O O . ARG A 1 274 ? -100.717 13.667 70.535 1.00 44.84 274 ARG A O 1
ATOM 2160 N N . VAL A 1 275 ? -99.803 11.636 70.149 1.00 44.94 275 VAL A N 1
ATOM 2161 C CA . VAL A 1 275 ? -100.828 10.968 69.285 1.00 44.94 275 VAL A CA 1
ATOM 2162 C C . VAL A 1 275 ? -100.655 11.018 67.741 1.00 44.94 275 VAL A C 1
ATOM 2164 O O . VAL A 1 275 ? -101.262 11.824 67.053 1.00 44.94 275 VAL A O 1
ATOM 2167 N N . ARG A 1 276 ? -99.976 9.974 67.218 1.00 48.03 276 ARG A N 1
ATOM 2168 C CA . ARG A 1 276 ? -100.389 9.071 66.094 1.00 48.03 276 ARG A CA 1
ATOM 2169 C C . ARG A 1 276 ? -100.606 9.676 64.652 1.00 48.03 276 ARG A C 1
ATOM 2171 O O . ARG A 1 276 ? -100.167 10.799 64.448 1.00 48.03 276 ARG A O 1
ATOM 2178 N N . PRO A 1 277 ? -100.920 8.898 63.568 1.00 56.28 277 PRO A N 1
ATOM 2179 C CA . PRO A 1 277 ? -99.875 8.680 62.543 1.00 56.28 277 PRO A CA 1
ATOM 2180 C C . PRO A 1 277 ? -100.243 8.744 61.026 1.00 56.28 277 PRO A C 1
ATOM 2182 O O . PRO A 1 277 ? -101.368 8.474 60.632 1.00 56.28 277 PRO A O 1
ATOM 2185 N N . LEU A 1 278 ? -99.180 8.898 60.215 1.00 51.81 278 LEU A N 1
ATOM 2186 C CA . LEU A 1 278 ? -98.850 8.241 58.920 1.00 51.81 278 LEU A CA 1
ATOM 2187 C C . LEU A 1 278 ? -99.787 8.258 57.686 1.00 51.81 278 LEU A C 1
ATOM 2189 O O . LEU A 1 278 ? -100.898 7.747 57.709 1.00 51.81 278 LEU A O 1
ATOM 2193 N N . ASP A 1 279 ? -99.161 8.583 56.543 1.00 44.38 279 ASP A N 1
ATOM 2194 C CA . ASP A 1 279 ? -99.590 8.269 55.166 1.00 44.38 279 ASP A CA 1
ATOM 2195 C C . ASP A 1 279 ? -98.604 7.315 54.456 1.00 44.38 279 ASP A C 1
ATOM 2197 O O . ASP A 1 279 ? -97.396 7.342 54.707 1.00 44.38 279 ASP A O 1
ATOM 2201 N N . ALA A 1 280 ? -99.072 6.520 53.487 1.00 52.66 280 ALA A N 1
ATOM 2202 C CA . ALA A 1 280 ? -98.252 5.501 52.807 1.00 52.66 280 ALA A CA 1
ATOM 2203 C C . ALA A 1 280 ? -97.071 6.066 51.980 1.00 52.66 280 ALA A C 1
ATOM 2205 O O . ALA A 1 280 ? -95.993 5.469 51.940 1.00 52.66 280 ALA A O 1
ATOM 2206 N N . ALA A 1 281 ? -97.215 7.250 51.373 1.00 57.25 281 ALA A N 1
ATOM 2207 C CA . ALA A 1 281 ? -96.101 7.926 50.695 1.00 57.25 281 ALA A CA 1
ATOM 2208 C C . ALA A 1 281 ? -95.016 8.394 51.687 1.00 57.25 281 ALA A C 1
ATOM 2210 O O . ALA A 1 281 ? -93.822 8.395 51.362 1.00 57.25 281 ALA A O 1
ATOM 2211 N N . TYR A 1 282 ? -95.419 8.728 52.920 1.00 58.53 282 TYR A N 1
ATOM 2212 C CA . TYR A 1 282 ? -94.491 8.939 54.025 1.00 58.53 282 TYR A CA 1
ATOM 2213 C C . TYR A 1 282 ? -93.872 7.624 54.500 1.00 58.53 282 TYR A C 1
ATOM 2215 O O . TYR A 1 282 ? -92.694 7.657 54.817 1.00 58.53 282 TYR A O 1
ATOM 2223 N N . VAL A 1 283 ? -94.560 6.473 54.470 1.00 59.28 283 VAL A N 1
ATOM 2224 C CA . VAL A 1 283 ? -93.940 5.161 54.774 1.00 59.28 283 VAL A CA 1
ATOM 2225 C C . VAL A 1 283 ? -92.806 4.836 53.795 1.00 59.28 283 VAL A C 1
ATOM 2227 O O . VAL A 1 283 ? -91.707 4.500 54.230 1.00 59.28 283 VAL A O 1
ATOM 2230 N N . ALA A 1 284 ? -93.013 4.993 52.484 1.00 63.31 284 ALA A N 1
ATOM 2231 C CA . ALA A 1 284 ? -91.975 4.703 51.487 1.00 63.31 284 ALA A CA 1
ATOM 2232 C C . ALA A 1 284 ? -90.739 5.615 51.637 1.00 63.31 284 ALA A C 1
ATOM 2234 O O . ALA A 1 284 ? -89.599 5.140 51.618 1.00 63.31 284 ALA A O 1
ATOM 2235 N N . LYS A 1 285 ? -90.952 6.922 51.861 1.00 72.12 285 LYS A N 1
ATOM 2236 C CA . LYS A 1 285 ? -89.859 7.855 52.180 1.00 72.12 285 LYS A CA 1
ATOM 2237 C C . LYS A 1 285 ? -89.231 7.546 53.540 1.00 72.12 285 LYS A C 1
ATOM 2239 O O . LYS A 1 285 ? -88.010 7.530 53.627 1.00 72.12 285 LYS A O 1
ATOM 2244 N N . ALA A 1 286 ? -90.017 7.261 54.576 1.00 67.81 286 ALA A N 1
ATOM 2245 C CA . ALA A 1 286 ? -89.529 6.926 55.913 1.00 67.81 286 ALA A CA 1
ATOM 2246 C C . ALA A 1 286 ? -88.685 5.651 55.906 1.00 67.81 286 ALA A C 1
ATOM 2248 O O . ALA A 1 286 ? -87.664 5.633 56.573 1.00 67.81 286 ALA A O 1
ATOM 2249 N N . ALA A 1 287 ? -89.011 4.644 55.092 1.00 72.56 287 ALA A N 1
ATOM 2250 C CA . ALA A 1 287 ? -88.174 3.461 54.905 1.00 72.56 287 ALA A CA 1
ATOM 2251 C C . ALA A 1 287 ? -86.823 3.800 54.240 1.00 72.56 287 ALA A C 1
ATOM 2253 O O . ALA A 1 287 ? -85.787 3.257 54.621 1.00 72.56 287 ALA A O 1
ATOM 2254 N N . ALA A 1 288 ? -86.795 4.727 53.274 1.00 75.81 288 ALA A N 1
ATOM 2255 C CA . ALA A 1 288 ? -85.544 5.225 52.692 1.00 75.81 288 ALA A CA 1
ATOM 2256 C C . ALA A 1 288 ? -84.726 6.069 53.691 1.00 75.81 288 ALA A C 1
ATOM 2258 O O . ALA A 1 288 ? -83.511 5.899 53.784 1.00 75.81 288 ALA A O 1
ATOM 2259 N N . TRP A 1 289 ? -85.389 6.916 54.487 1.00 79.31 289 TRP A N 1
ATOM 2260 C CA . TRP A 1 289 ? -84.769 7.650 55.593 1.00 79.31 289 TRP A CA 1
ATOM 2261 C C . TRP A 1 289 ? -84.323 6.728 56.731 1.00 79.31 289 TRP A C 1
ATOM 2263 O O . TRP A 1 289 ? -83.301 7.011 57.336 1.00 79.31 289 TRP A O 1
ATOM 2273 N N . GLN A 1 290 ? -85.009 5.612 56.997 1.00 75.75 290 GLN A N 1
ATOM 2274 C CA . GLN A 1 290 ? -84.605 4.602 57.978 1.00 75.75 290 GLN A CA 1
ATOM 2275 C C . GLN A 1 290 ? -83.397 3.805 57.505 1.00 75.75 290 GLN A C 1
ATOM 2277 O O . GLN A 1 290 ? -82.541 3.534 58.335 1.00 75.75 290 GLN A O 1
ATOM 2282 N N . ARG A 1 291 ? -83.277 3.470 56.211 1.00 78.94 291 ARG A N 1
ATOM 2283 C CA . ARG A 1 291 ? -82.035 2.881 55.680 1.00 78.94 291 ARG A CA 1
ATOM 2284 C C . ARG A 1 291 ? -80.870 3.853 55.826 1.00 78.94 291 ARG A C 1
ATOM 2286 O O . ARG A 1 291 ? -79.932 3.529 56.535 1.00 78.94 291 ARG A O 1
ATOM 2293 N N . LYS A 1 292 ? -81.002 5.092 55.340 1.00 81.88 292 LYS A N 1
ATOM 2294 C CA . LYS A 1 292 ? -79.956 6.123 55.494 1.00 81.88 292 LYS A CA 1
ATOM 2295 C C . LYS A 1 292 ? -79.650 6.483 56.951 1.00 81.88 292 LYS A C 1
ATOM 2297 O O . LYS A 1 292 ? -78.511 6.788 57.274 1.00 81.88 292 LYS A O 1
ATOM 2302 N N . LEU A 1 293 ? -80.635 6.428 57.850 1.00 79.69 293 LEU A N 1
ATOM 2303 C CA . LEU A 1 293 ? -80.432 6.608 59.290 1.00 79.69 293 LEU A CA 1
ATOM 2304 C C . LEU A 1 293 ? -79.795 5.376 59.944 1.00 79.69 293 LEU A C 1
ATOM 2306 O O . LEU A 1 293 ? -79.063 5.547 60.909 1.00 79.69 293 LEU A O 1
ATOM 2310 N N . LYS A 1 294 ? -80.057 4.162 59.450 1.00 86.12 294 LYS A N 1
ATOM 2311 C CA . LYS A 1 294 ? -79.414 2.923 59.906 1.00 86.12 294 LYS A CA 1
ATOM 2312 C C . LYS A 1 294 ? -77.965 2.876 59.432 1.00 86.12 294 LYS A C 1
ATOM 2314 O O . LYS A 1 294 ? -77.103 2.738 60.278 1.00 86.12 294 LYS A O 1
ATOM 2319 N N . GLU A 1 295 ? -77.708 3.139 58.153 1.00 83.75 295 GLU A N 1
ATOM 2320 C CA . GLU A 1 295 ? -76.374 3.323 57.566 1.00 83.75 295 GLU A CA 1
ATOM 2321 C C . GLU A 1 295 ? -75.586 4.405 58.328 1.00 83.75 295 GLU A C 1
ATOM 2323 O O . GLU A 1 295 ? -74.476 4.157 58.790 1.00 83.75 295 GLU A O 1
ATOM 2328 N N . ALA A 1 296 ? -76.185 5.583 58.556 1.00 80.00 296 ALA A N 1
ATOM 2329 C CA . ALA A 1 296 ? -75.557 6.644 59.342 1.00 80.00 296 ALA A CA 1
ATOM 2330 C C . ALA A 1 296 ? -75.296 6.215 60.795 1.00 80.00 296 ALA A C 1
ATOM 2332 O O . ALA A 1 296 ? -74.202 6.448 61.300 1.00 80.00 296 ALA A O 1
ATOM 2333 N N . LYS A 1 297 ? -76.254 5.556 61.463 1.00 86.19 297 LYS A N 1
ATOM 2334 C CA . LYS A 1 297 ? -76.055 5.017 62.818 1.00 86.19 297 LYS A CA 1
ATOM 2335 C C . LYS A 1 297 ? -74.979 3.941 62.861 1.00 86.19 297 LYS A C 1
ATOM 2337 O O . LYS A 1 297 ? -74.205 3.946 63.798 1.00 86.19 297 LYS A O 1
ATOM 2342 N N . GLU A 1 298 ? -74.885 3.081 61.856 1.00 86.44 298 GLU A N 1
ATOM 2343 C CA . GLU A 1 298 ? -73.843 2.062 61.738 1.00 86.44 298 GLU A CA 1
ATOM 2344 C C . GLU A 1 298 ? -72.471 2.728 61.596 1.00 86.44 298 GLU A C 1
ATOM 2346 O O . GLU A 1 298 ? -71.573 2.425 62.379 1.00 86.44 298 GLU A O 1
ATOM 2351 N N . THR A 1 299 ? -72.329 3.730 60.718 1.00 85.44 299 THR A N 1
ATOM 2352 C CA . THR A 1 299 ? -71.085 4.520 60.634 1.00 85.44 299 THR A CA 1
ATOM 2353 C C . THR A 1 299 ? -70.772 5.284 61.920 1.00 85.44 299 THR A C 1
ATOM 2355 O O . THR A 1 299 ? -69.608 5.353 62.301 1.00 85.44 299 THR A O 1
ATOM 2358 N N . ILE A 1 300 ? -71.782 5.802 62.628 1.00 86.31 300 ILE A N 1
ATOM 2359 C CA . ILE A 1 300 ? -71.603 6.456 63.930 1.00 86.31 300 ILE A CA 1
ATOM 2360 C C . ILE A 1 300 ? -71.135 5.433 64.967 1.00 86.31 300 ILE A C 1
ATOM 2362 O O . ILE A 1 300 ? -70.109 5.676 65.577 1.00 86.31 300 ILE A O 1
ATOM 2366 N N . THR A 1 301 ? -71.758 4.258 65.089 1.00 88.12 301 THR A N 1
ATOM 2367 C CA . THR A 1 301 ? -71.313 3.217 66.034 1.00 88.12 301 THR A CA 1
ATOM 2368 C C . THR A 1 301 ? -69.923 2.666 65.715 1.00 88.12 301 THR A C 1
ATOM 2370 O O . THR A 1 301 ? -69.187 2.314 66.629 1.00 88.12 301 THR A O 1
ATOM 2373 N N . VAL A 1 302 ? -69.517 2.633 64.439 1.00 87.62 302 VAL A N 1
ATOM 2374 C CA . VAL A 1 302 ? -68.141 2.285 64.038 1.00 87.62 302 VAL A CA 1
ATOM 2375 C C . VAL A 1 302 ? -67.155 3.386 64.439 1.00 87.62 302 VAL A C 1
ATOM 2377 O O . VAL A 1 302 ? -66.057 3.079 64.896 1.00 87.62 302 VAL A O 1
ATOM 2380 N N . LEU A 1 303 ? -67.535 4.662 64.319 1.00 86.38 303 LEU A N 1
ATOM 2381 C CA . LEU A 1 303 ? -66.714 5.792 64.763 1.00 86.38 303 LEU A CA 1
ATOM 2382 C C . LEU A 1 303 ? -66.662 5.910 66.294 1.00 86.38 303 LEU A C 1
ATOM 2384 O O . LEU A 1 303 ? -65.587 6.135 66.830 1.00 86.38 303 LEU A O 1
ATOM 2388 N N . GLU A 1 304 ? -67.772 5.695 67.000 1.00 88.00 304 GLU A N 1
ATOM 2389 C CA . GLU A 1 304 ? -67.851 5.614 68.465 1.00 88.00 304 GLU A CA 1
ATOM 2390 C C . GLU A 1 304 ? -66.989 4.459 68.982 1.00 88.00 304 GLU A C 1
ATOM 2392 O O . GLU A 1 304 ? -66.160 4.665 69.865 1.00 88.00 304 GLU A O 1
ATOM 2397 N N . PHE A 1 305 ? -67.095 3.267 68.381 1.00 90.00 305 PHE A N 1
ATOM 2398 C CA . PHE A 1 305 ? -66.226 2.140 68.715 1.00 90.00 305 PHE A CA 1
ATOM 2399 C C . PHE A 1 305 ? -64.754 2.463 68.440 1.00 90.00 305 PHE A C 1
ATOM 2401 O O . PHE A 1 305 ? -63.909 2.153 69.271 1.00 90.00 305 PHE A O 1
ATOM 2408 N N . ARG A 1 306 ? -64.430 3.134 67.324 1.00 90.00 306 ARG A N 1
ATOM 2409 C CA . ARG A 1 306 ? -63.050 3.541 67.016 1.00 90.00 306 ARG A CA 1
ATOM 2410 C C . ARG A 1 306 ? -62.525 4.626 67.962 1.00 90.00 306 ARG A C 1
ATOM 2412 O O . ARG A 1 306 ? -61.337 4.616 68.269 1.00 90.00 306 ARG A O 1
ATOM 2419 N N . VAL A 1 307 ? -63.376 5.534 68.442 1.00 88.44 307 VAL A N 1
ATOM 2420 C CA . VAL A 1 307 ? -63.022 6.509 69.486 1.00 88.44 307 VAL A CA 1
ATOM 2421 C C . VAL A 1 307 ? -62.740 5.783 70.797 1.00 88.44 307 VAL A C 1
ATOM 2423 O O . VAL A 1 307 ? -61.652 5.953 71.329 1.00 88.44 307 VAL A O 1
ATOM 2426 N N . VAL A 1 308 ? -63.628 4.895 71.255 1.00 91.94 308 VAL A N 1
ATOM 2427 C CA . VAL A 1 308 ? -63.414 4.093 72.476 1.00 91.94 308 VAL A CA 1
ATOM 2428 C C . VAL A 1 308 ? -62.177 3.191 72.350 1.00 91.94 308 VAL A C 1
ATOM 2430 O O . VAL A 1 308 ? -61.400 3.060 73.292 1.00 91.94 308 VAL A O 1
ATOM 2433 N N . GLU A 1 309 ? -61.928 2.597 71.183 1.00 88.25 309 GLU A N 1
ATOM 2434 C CA . GLU A 1 309 ? -60.711 1.829 70.908 1.00 88.25 309 GLU A CA 1
ATOM 2435 C C . GLU A 1 309 ? -59.462 2.705 71.094 1.00 88.25 309 GLU A C 1
ATOM 2437 O O . GLU A 1 309 ? -58.577 2.343 71.870 1.00 88.25 309 GLU A O 1
ATOM 2442 N N . LEU A 1 310 ? -59.417 3.882 70.459 1.00 88.62 310 LEU A N 1
ATOM 2443 C CA . LEU A 1 310 ? -58.315 4.841 70.587 1.00 88.62 310 LEU A CA 1
ATOM 2444 C C . LEU A 1 310 ? -58.168 5.380 72.020 1.00 88.62 310 LEU A C 1
ATOM 2446 O O . LEU A 1 310 ? -57.046 5.513 72.498 1.00 88.62 310 LEU A O 1
ATOM 2450 N N . GLU A 1 311 ? -59.266 5.628 72.733 1.00 88.31 311 GLU A N 1
ATOM 2451 C CA . GLU A 1 311 ? -59.259 6.032 74.143 1.00 88.31 311 GLU A CA 1
ATOM 2452 C C . GLU A 1 311 ? -58.700 4.925 75.045 1.00 88.31 311 GLU A C 1
ATOM 2454 O O . GLU A 1 311 ? -57.886 5.215 75.920 1.00 88.31 311 GLU A O 1
ATOM 2459 N N . THR A 1 312 ? -59.047 3.651 74.816 1.00 89.12 312 THR A N 1
ATOM 2460 C CA . THR A 1 312 ? -58.459 2.537 75.586 1.00 89.12 312 THR A CA 1
ATOM 2461 C C . THR A 1 312 ? -57.001 2.264 75.224 1.00 89.12 312 THR A C 1
ATOM 2463 O O . THR A 1 312 ? -56.270 1.774 76.082 1.00 89.12 312 THR A O 1
ATOM 2466 N N . VAL A 1 313 ? -56.560 2.542 73.990 1.00 89.88 313 VAL A N 1
ATOM 2467 C CA . VAL A 1 313 ? -55.135 2.490 73.607 1.00 89.88 313 VAL A CA 1
ATOM 2468 C C . VAL A 1 313 ? -54.377 3.607 74.318 1.00 89.88 313 VAL A C 1
ATOM 2470 O O . VAL A 1 313 ? -53.429 3.326 75.038 1.00 89.88 313 VAL A O 1
ATOM 2473 N N . LEU A 1 314 ? -54.859 4.846 74.232 1.00 89.38 314 LEU A N 1
ATOM 2474 C CA . LEU A 1 314 ? -54.253 6.008 74.882 1.00 89.38 314 LEU A CA 1
ATOM 2475 C C . LEU A 1 314 ? -54.280 5.910 76.422 1.00 89.38 314 LEU A C 1
ATOM 2477 O O . LEU A 1 314 ? -53.384 6.419 77.093 1.00 89.38 314 LEU A O 1
ATOM 2481 N N . ALA A 1 315 ? -55.274 5.233 77.004 1.00 89.62 315 ALA A N 1
ATOM 2482 C CA . ALA A 1 315 ? -55.293 4.894 78.427 1.00 89.62 315 ALA A CA 1
ATOM 2483 C C . ALA A 1 315 ? -54.242 3.830 78.792 1.00 89.62 315 ALA A C 1
ATOM 2485 O O . ALA A 1 315 ? -53.589 3.971 79.823 1.00 89.62 315 ALA A O 1
ATOM 2486 N N . ARG A 1 316 ? -54.041 2.808 77.944 1.00 91.00 316 ARG A N 1
ATOM 2487 C CA . ARG A 1 316 ? -52.985 1.794 78.119 1.00 91.00 316 ARG A CA 1
ATOM 2488 C C . ARG A 1 316 ? -51.592 2.400 77.988 1.00 91.00 316 ARG A C 1
ATOM 2490 O O . ARG A 1 316 ? -50.813 2.257 78.917 1.00 91.00 316 ARG A O 1
ATOM 2497 N N . GLU A 1 317 ? -51.324 3.179 76.941 1.00 87.88 317 GLU A N 1
ATOM 2498 C CA . GLU A 1 317 ? -50.052 3.898 76.771 1.00 87.88 317 GLU A CA 1
ATOM 2499 C C . GLU A 1 317 ? -49.746 4.797 77.981 1.00 87.88 317 GLU A C 1
ATOM 2501 O O . GLU A 1 317 ? -48.631 4.798 78.495 1.00 87.88 317 GLU A O 1
ATOM 2506 N N . ARG A 1 318 ? -50.741 5.538 78.494 1.00 90.88 318 ARG A N 1
ATOM 2507 C CA . ARG A 1 318 ? -50.582 6.361 79.708 1.00 90.88 318 ARG A CA 1
ATOM 2508 C C . ARG A 1 318 ? -50.253 5.537 80.951 1.00 90.88 318 ARG A C 1
ATOM 2510 O O . ARG A 1 318 ? -49.455 5.992 81.767 1.00 90.88 318 ARG A O 1
ATOM 2517 N N . GLU A 1 319 ? -50.859 4.365 81.104 1.00 90.38 319 GLU A N 1
ATOM 2518 C CA . GLU A 1 319 ? -50.601 3.463 82.227 1.00 90.38 319 GLU A CA 1
ATOM 2519 C C . GLU A 1 319 ? -49.229 2.782 82.104 1.00 90.38 319 GLU A C 1
ATOM 2521 O O . GLU A 1 319 ? -48.493 2.713 83.083 1.00 90.38 319 GLU A O 1
ATOM 2526 N N . GLU A 1 320 ? -48.825 2.384 80.897 1.00 90.25 320 GLU A N 1
ATOM 2527 C CA . GLU A 1 320 ? -47.485 1.872 80.584 1.00 90.25 320 GLU A CA 1
ATOM 2528 C C . GLU A 1 320 ? -46.409 2.934 80.874 1.00 90.25 320 GLU A C 1
ATOM 2530 O O . GLU A 1 320 ? -45.443 2.651 81.583 1.00 90.25 320 GLU A O 1
ATOM 2535 N N . PHE A 1 321 ? -46.613 4.191 80.456 1.00 88.00 321 PHE A N 1
ATOM 2536 C CA . PHE A 1 321 ? -45.746 5.315 80.835 1.00 88.00 321 PHE A CA 1
ATOM 2537 C C . PHE A 1 321 ? -45.729 5.573 82.351 1.00 88.00 321 PHE A C 1
ATOM 2539 O O . PHE A 1 321 ? -44.680 5.921 82.900 1.00 88.00 321 PHE A O 1
ATOM 2546 N N . ARG A 1 322 ? -46.862 5.406 83.050 1.00 94.31 322 ARG A N 1
ATOM 2547 C CA . ARG A 1 322 ? -46.942 5.558 84.514 1.00 94.31 322 ARG A CA 1
ATOM 2548 C C . ARG A 1 322 ? -46.166 4.453 85.235 1.00 94.31 322 ARG A C 1
ATOM 2550 O O . ARG A 1 322 ? -45.463 4.747 86.200 1.00 94.31 322 ARG A O 1
ATOM 2557 N N . MET A 1 323 ? -46.272 3.211 84.765 1.00 89.88 323 MET A N 1
ATOM 2558 C CA . MET A 1 323 ? -45.561 2.058 85.318 1.00 89.88 323 MET A CA 1
ATOM 2559 C C . MET A 1 323 ? -44.059 2.138 85.037 1.00 89.88 323 MET A C 1
ATOM 2561 O O . MET A 1 323 ? -43.282 2.083 85.983 1.00 89.88 323 MET A O 1
ATOM 2565 N N . ALA A 1 324 ? -43.643 2.413 83.797 1.00 87.25 324 ALA A N 1
ATOM 2566 C CA . ALA A 1 324 ? -42.232 2.605 83.450 1.00 87.25 324 ALA A CA 1
ATOM 2567 C C . ALA A 1 324 ? -41.586 3.764 84.236 1.00 87.25 324 ALA A C 1
ATOM 2569 O O . ALA A 1 324 ? -40.419 3.694 84.622 1.00 87.25 324 ALA A O 1
ATOM 2570 N N . ARG A 1 325 ? -42.347 4.826 84.535 1.00 90.12 325 ARG A N 1
ATOM 2571 C CA . ARG A 1 325 ? -41.890 5.900 85.425 1.00 90.12 325 ARG A CA 1
ATOM 2572 C C . ARG A 1 325 ? -41.738 5.434 86.877 1.00 90.12 325 ARG A C 1
ATOM 2574 O O . ARG A 1 325 ? -40.739 5.776 87.501 1.00 90.12 325 ARG A O 1
ATOM 2581 N N . ALA A 1 326 ? -42.691 4.670 87.409 1.00 89.69 326 ALA A N 1
ATOM 2582 C CA . ALA A 1 326 ? -42.584 4.109 88.756 1.00 89.69 326 ALA A CA 1
ATOM 2583 C C . ALA A 1 326 ? -41.396 3.133 88.867 1.00 89.69 326 ALA A C 1
ATOM 2585 O O . ALA A 1 326 ? -40.654 3.179 89.843 1.00 89.69 326 ALA A O 1
ATOM 2586 N N . GLU A 1 327 ? -41.156 2.317 87.840 1.00 87.38 327 GLU A N 1
ATOM 2587 C CA . GLU A 1 327 ? -39.984 1.441 87.741 1.00 87.38 327 GLU A CA 1
ATOM 2588 C C . GLU A 1 327 ? -38.680 2.248 87.738 1.00 87.38 327 GLU A C 1
ATOM 2590 O O . GLU A 1 327 ? -37.786 1.945 88.526 1.00 87.38 327 GLU A O 1
ATOM 2595 N N . LEU A 1 328 ? -38.586 3.334 86.959 1.00 85.75 328 LEU A N 1
ATOM 2596 C CA . LEU A 1 328 ? -37.437 4.248 87.003 1.00 85.75 328 LEU A CA 1
ATOM 2597 C C . LEU A 1 328 ? -37.240 4.884 88.388 1.00 85.75 328 LEU A C 1
ATOM 2599 O O . LEU A 1 328 ? -36.108 4.947 88.862 1.00 85.75 328 LEU A O 1
ATOM 2603 N N . GLU A 1 329 ? -38.314 5.308 89.061 1.00 90.19 329 GLU A N 1
ATOM 2604 C CA . GLU A 1 329 ? -38.245 5.860 90.421 1.00 90.19 329 GLU A CA 1
ATOM 2605 C C . GLU A 1 329 ? -37.797 4.787 91.446 1.00 90.19 329 GLU A C 1
ATOM 2607 O O . GLU A 1 329 ? -36.963 5.086 92.302 1.00 90.19 329 GLU A O 1
ATOM 2612 N N . THR A 1 330 ? -38.213 3.517 91.313 1.00 88.50 330 THR A N 1
ATOM 2613 C CA . THR A 1 330 ? -37.705 2.412 92.163 1.00 88.50 330 THR A CA 1
ATOM 2614 C C . THR A 1 330 ? -36.260 2.013 91.856 1.00 88.50 330 THR A C 1
ATOM 2616 O O . THR A 1 330 ? -35.493 1.775 92.785 1.00 88.50 330 THR A O 1
ATOM 2619 N N . ILE A 1 331 ? -35.842 1.993 90.585 1.00 86.62 331 ILE A N 1
ATOM 2620 C CA . ILE A 1 331 ? -34.450 1.726 90.185 1.00 86.62 331 ILE A CA 1
ATOM 2621 C C . ILE A 1 331 ? -33.536 2.855 90.675 1.00 86.62 331 ILE A C 1
ATOM 2623 O O . ILE A 1 331 ? -32.430 2.594 91.144 1.00 86.62 331 ILE A O 1
ATOM 2627 N N . GLN A 1 332 ? -33.997 4.107 90.617 1.00 87.69 332 GLN A N 1
ATOM 2628 C CA . GLN A 1 332 ? -33.271 5.252 91.159 1.00 87.69 332 GLN A CA 1
ATOM 2629 C C . GLN A 1 332 ? -33.184 5.198 92.694 1.00 87.69 332 GLN A C 1
ATOM 2631 O O . GLN A 1 332 ? -32.118 5.489 93.238 1.00 87.69 332 GLN A O 1
ATOM 2636 N N . GLY A 1 333 ? -34.250 4.763 93.375 1.00 84.69 333 GLY A N 1
ATOM 2637 C CA . GLY A 1 333 ? -34.249 4.464 94.811 1.00 84.69 333 GLY A CA 1
ATOM 2638 C C . GLY A 1 333 ? -33.226 3.387 95.176 1.00 84.69 333 GLY A C 1
ATOM 2639 O O . GLY A 1 333 ? -32.296 3.664 95.927 1.00 84.69 333 GLY A O 1
ATOM 2640 N N . ALA A 1 334 ? -33.306 2.209 94.553 1.00 84.38 334 ALA A N 1
ATOM 2641 C CA . ALA A 1 334 ? -32.375 1.101 94.775 1.00 84.38 334 ALA A CA 1
ATOM 2642 C C . ALA A 1 334 ? -30.915 1.459 94.423 1.00 84.38 334 ALA A C 1
ATOM 2644 O O . ALA A 1 334 ? -29.984 1.000 95.081 1.00 84.38 334 ALA A O 1
ATOM 2645 N N . LEU A 1 335 ? -30.682 2.321 93.425 1.00 82.31 335 LEU A N 1
ATOM 2646 C CA . LEU A 1 335 ? -29.352 2.863 93.119 1.00 82.31 335 LEU A CA 1
ATOM 2647 C C . LEU A 1 335 ? -28.851 3.829 94.206 1.00 82.31 335 LEU A C 1
ATOM 2649 O O . LEU A 1 335 ? -27.646 3.908 94.446 1.00 82.31 335 LEU A O 1
ATOM 2653 N N . GLN A 1 336 ? -29.744 4.579 94.851 1.00 84.75 336 GLN A N 1
ATOM 2654 C CA . GLN A 1 336 ? -29.403 5.483 95.947 1.00 84.75 336 GLN A CA 1
ATOM 2655 C C . GLN A 1 336 ? -29.184 4.721 97.265 1.00 84.75 336 GLN A C 1
ATOM 2657 O O . GLN A 1 336 ? -28.222 5.019 97.967 1.00 84.75 336 GLN A O 1
ATOM 2662 N N . GLU A 1 337 ? -29.975 3.683 97.540 1.00 84.81 337 GLU A N 1
ATOM 2663 C CA . GLU A 1 337 ? -29.751 2.711 98.621 1.00 84.81 337 GLU A CA 1
ATOM 2664 C C . GLU A 1 337 ? -28.441 1.941 98.415 1.00 84.81 337 GLU A C 1
ATOM 2666 O O . GLU A 1 337 ? -27.634 1.838 99.331 1.00 84.81 337 GLU A O 1
ATOM 2671 N N . SER A 1 338 ? -28.160 1.480 97.191 1.00 78.44 338 SER A N 1
ATOM 2672 C CA . SER A 1 338 ? -26.888 0.838 96.838 1.00 78.44 338 SER A CA 1
ATOM 2673 C C . SER A 1 338 ? -25.693 1.771 97.064 1.00 78.44 338 SER A C 1
ATOM 2675 O O . SER A 1 338 ? -24.672 1.340 97.593 1.00 78.44 338 SER A O 1
ATOM 2677 N N . LYS A 1 339 ? -25.820 3.065 96.736 1.00 83.06 339 LYS A N 1
ATOM 2678 C CA . LYS A 1 339 ? -24.793 4.076 97.041 1.00 83.06 339 LYS A CA 1
ATOM 2679 C C . LYS A 1 339 ? -24.650 4.346 98.540 1.00 83.06 339 LYS A C 1
ATOM 2681 O O . LYS A 1 339 ? -23.523 4.532 98.986 1.00 83.06 339 LYS A O 1
ATOM 2686 N N . ALA A 1 340 ? -25.745 4.347 99.302 1.00 80.69 340 ALA A N 1
ATOM 2687 C CA . ALA A 1 340 ? -25.706 4.478 100.758 1.00 80.69 340 ALA A CA 1
ATOM 2688 C C . ALA A 1 340 ? -25.002 3.272 101.400 1.00 80.69 340 ALA A C 1
ATOM 2690 O O . ALA A 1 340 ? -24.043 3.460 102.135 1.00 80.69 340 ALA A O 1
ATOM 2691 N N . LEU A 1 341 ? -25.367 2.046 101.012 1.00 77.56 341 LEU A N 1
ATOM 2692 C CA . LEU A 1 341 ? -24.705 0.812 101.447 1.00 77.56 341 LEU A CA 1
ATOM 2693 C C . LEU A 1 341 ? -23.217 0.772 101.065 1.00 77.56 341 LEU A C 1
ATOM 2695 O O . LEU A 1 341 ? -22.398 0.312 101.851 1.00 77.56 341 LEU A O 1
ATOM 2699 N N . ILE A 1 342 ? -22.838 1.271 99.883 1.00 75.94 342 ILE A N 1
ATOM 2700 C CA . ILE A 1 342 ? -21.423 1.393 99.491 1.00 75.94 342 ILE A CA 1
ATOM 2701 C C . ILE A 1 342 ? -20.689 2.428 100.358 1.00 75.94 342 ILE A C 1
ATOM 2703 O O . ILE A 1 342 ? -19.528 2.200 100.686 1.00 75.94 342 ILE A O 1
ATOM 2707 N N . ALA A 1 343 ? -21.340 3.524 100.762 1.00 75.75 343 ALA A N 1
ATOM 2708 C CA . ALA A 1 343 ? -20.761 4.502 101.684 1.00 75.75 343 ALA A CA 1
ATOM 2709 C C . ALA A 1 343 ? -20.623 3.935 103.111 1.00 75.75 343 ALA A C 1
ATOM 2711 O O . ALA A 1 343 ? -19.543 4.008 103.688 1.00 75.75 343 ALA A O 1
ATOM 2712 N N . GLU A 1 344 ? -21.655 3.278 103.647 1.00 72.19 344 GLU A N 1
ATOM 2713 C CA . GLU A 1 344 ? -21.621 2.610 104.959 1.00 72.19 344 GLU A CA 1
ATOM 2714 C C . GLU A 1 344 ? -20.535 1.517 105.014 1.00 72.19 344 GLU A C 1
ATOM 2716 O O . GLU A 1 344 ? -19.762 1.446 105.971 1.00 72.19 344 GLU A O 1
ATOM 2721 N N . LEU A 1 345 ? -20.392 0.722 103.945 1.00 64.06 345 LEU A N 1
ATOM 2722 C CA . LEU A 1 345 ? -19.316 -0.269 103.795 1.00 64.06 345 LEU A CA 1
ATOM 2723 C C . LEU A 1 345 ? -17.923 0.351 103.570 1.00 64.06 345 LEU A C 1
ATOM 2725 O O . LEU A 1 345 ? -16.924 -0.362 103.682 1.00 64.06 345 LEU A O 1
ATOM 2729 N N . GLN A 1 346 ? -17.830 1.648 103.259 1.00 61.97 346 GLN A N 1
ATOM 2730 C CA . GLN A 1 346 ? -16.567 2.392 103.186 1.00 61.97 346 GLN A CA 1
ATOM 2731 C C . GLN A 1 346 ? -16.234 3.148 104.484 1.00 61.97 346 GLN A C 1
ATOM 2733 O O . GLN A 1 346 ? -15.052 3.379 104.739 1.00 61.97 346 GLN A O 1
ATOM 2738 N N . GLU A 1 347 ? -17.219 3.478 105.327 1.00 53.34 347 GLU A N 1
ATOM 2739 C CA . GLU A 1 347 ? -17.005 4.194 106.597 1.00 53.34 347 GLU A CA 1
ATOM 2740 C C . GLU A 1 347 ? -16.938 3.291 107.850 1.00 53.34 347 GLU A C 1
ATOM 2742 O O . GLU A 1 347 ? -16.419 3.739 108.875 1.00 53.34 347 GLU A O 1
ATOM 2747 N N . CYS A 1 348 ? -17.376 2.021 107.809 1.00 44.97 348 CYS A N 1
ATOM 2748 C CA . CYS A 1 348 ? -17.423 1.160 109.008 1.00 44.97 348 CYS A CA 1
ATOM 2749 C C . CYS A 1 348 ? -16.671 -0.189 108.935 1.00 44.97 348 CYS A C 1
ATOM 2751 O O . CYS A 1 348 ? -17.241 -1.218 108.571 1.00 44.97 348 CYS A O 1
ATOM 2753 N N . PRO A 1 349 ? -15.434 -0.237 109.468 1.00 44.69 349 PRO A N 1
ATOM 2754 C CA . PRO A 1 349 ? -14.799 -1.448 109.984 1.00 44.69 349 PRO A CA 1
ATOM 2755 C C . PRO A 1 349 ? -14.713 -1.430 111.531 1.00 44.69 349 PRO A C 1
ATOM 2757 O O . PRO A 1 349 ? -13.621 -1.372 112.098 1.00 44.69 349 PRO A O 1
ATOM 2760 N N . GLY A 1 350 ? -15.847 -1.476 112.245 1.00 43.50 350 GLY A N 1
ATOM 2761 C CA . GLY A 1 350 ? -15.863 -1.475 113.719 1.00 43.50 350 GLY A CA 1
ATOM 2762 C C . GLY A 1 350 ? -17.249 -1.650 114.358 1.00 43.50 350 GLY A C 1
ATOM 2763 O O . GLY A 1 350 ? -18.247 -1.328 113.732 1.00 43.50 350 GLY A O 1
ATOM 2764 N N . GLN A 1 351 ? -17.266 -2.165 115.600 1.00 39.97 351 GLN A N 1
ATOM 2765 C CA . GLN A 1 351 ? -18.421 -2.376 116.504 1.00 39.97 351 GLN A CA 1
ATOM 2766 C C . GLN A 1 351 ? -19.618 -3.173 115.916 1.00 39.97 351 GLN A C 1
ATOM 2768 O O . GLN A 1 351 ? -20.395 -2.674 115.120 1.00 39.97 351 GLN A O 1
ATOM 2773 N N . GLN A 1 352 ? -19.754 -4.475 116.199 1.00 37.00 352 GLN A N 1
ATOM 2774 C CA . GLN A 1 352 ? -20.222 -5.114 117.455 1.00 37.00 352 GLN A CA 1
ATOM 2775 C C . GLN A 1 352 ? -21.752 -5.208 117.594 1.00 37.00 352 GLN A C 1
ATOM 2777 O O . GLN A 1 352 ? -22.480 -4.255 117.352 1.00 37.00 352 GLN A O 1
ATOM 2782 N N . ALA A 1 353 ? -22.219 -6.379 118.038 1.00 34.31 353 ALA A N 1
ATOM 2783 C CA . ALA A 1 353 ? -23.625 -6.690 118.275 1.00 34.31 353 ALA A CA 1
ATOM 2784 C C . ALA A 1 353 ? -23.918 -6.857 119.774 1.00 34.31 353 ALA A C 1
ATOM 2786 O O . ALA A 1 353 ? -23.114 -7.466 120.480 1.00 34.31 353 ALA A O 1
ATOM 2787 N N . THR A 1 354 ? -25.104 -6.421 120.207 1.00 33.94 354 THR A N 1
ATOM 2788 C CA . THR A 1 354 ? -25.759 -6.848 121.457 1.00 33.94 354 THR A CA 1
ATOM 2789 C C . THR A 1 354 ? -27.278 -6.648 121.381 1.00 33.94 354 THR A C 1
ATOM 2791 O O . THR A 1 354 ? -27.748 -5.612 120.926 1.00 33.94 354 THR A O 1
ATOM 2794 N N . ASP A 1 355 ? -28.009 -7.670 121.833 1.00 31.50 355 ASP A N 1
ATOM 2795 C CA . ASP A 1 355 ? -29.268 -7.688 122.604 1.00 31.50 355 ASP A CA 1
ATOM 2796 C C . ASP A 1 355 ? -30.290 -6.535 122.442 1.00 31.50 355 ASP A C 1
ATOM 2798 O O . ASP A 1 355 ? -30.011 -5.360 122.660 1.00 31.50 355 ASP A O 1
ATOM 2802 N N . THR A 1 356 ? -31.585 -6.822 122.267 1.00 31.61 356 THR A N 1
ATOM 2803 C CA . THR A 1 356 ? -32.458 -7.200 123.404 1.00 31.61 356 THR A CA 1
ATOM 2804 C C . THR A 1 356 ? -33.865 -7.630 122.951 1.00 31.61 356 THR A C 1
ATOM 2806 O O . THR A 1 356 ? -34.326 -7.250 121.878 1.00 31.61 356 THR A O 1
ATOM 2809 N N . ALA A 1 357 ? -34.593 -8.366 123.805 1.00 34.19 357 ALA A N 1
ATOM 2810 C CA . ALA A 1 357 ? -36.020 -8.665 123.629 1.00 34.19 357 ALA A CA 1
ATOM 2811 C C . ALA A 1 357 ? -36.787 -8.601 124.970 1.00 34.19 357 ALA A C 1
ATOM 2813 O O . ALA A 1 357 ? -36.359 -9.195 125.960 1.00 34.19 357 ALA A O 1
ATOM 2814 N N . GLY A 1 358 ? -37.926 -7.893 125.005 1.00 33.84 358 GLY A N 1
ATOM 2815 C CA . GLY A 1 358 ? -38.880 -7.908 126.131 1.00 33.84 358 GLY A CA 1
ATOM 2816 C C . GLY A 1 358 ? -39.788 -9.150 126.083 1.00 33.84 358 GLY A C 1
ATOM 2817 O O . GLY A 1 358 ? -40.016 -9.691 125.008 1.00 33.84 358 GLY A O 1
ATOM 2818 N N . SER A 1 359 ? -40.276 -9.735 127.184 1.00 33.47 359 SER A N 1
ATOM 2819 C CA . SER A 1 359 ? -40.847 -9.176 128.428 1.00 33.47 359 SER A CA 1
ATOM 2820 C C . SER A 1 359 ? -42.271 -8.622 128.272 1.00 33.47 359 SER A C 1
ATOM 2822 O O . SER A 1 359 ? -42.456 -7.557 127.694 1.00 33.47 359 SER A O 1
ATOM 2824 N N . ILE A 1 360 ? -43.249 -9.334 128.853 1.00 35.66 360 ILE A N 1
ATOM 2825 C CA . ILE A 1 360 ? -44.576 -8.867 129.307 1.00 35.66 360 ILE A CA 1
ATOM 2826 C C . ILE A 1 360 ? -45.090 -9.861 130.375 1.00 35.66 360 ILE A C 1
ATOM 2828 O O . ILE A 1 360 ? -44.745 -11.041 130.351 1.00 35.66 360 ILE A O 1
ATOM 2832 N N . HIS A 1 361 ? -45.860 -9.379 131.356 1.00 33.47 361 HIS A N 1
ATOM 2833 C CA . HIS A 1 361 ? -46.378 -10.156 132.497 1.00 33.47 361 HIS A CA 1
ATOM 2834 C C . HIS A 1 361 ? -47.794 -10.718 132.272 1.00 33.47 361 HIS A C 1
ATOM 2836 O O . HIS A 1 361 ? -48.585 -10.148 131.526 1.00 33.47 361 HIS A O 1
ATOM 2842 N N . SER A 1 362 ? -48.168 -11.733 133.063 1.00 32.28 362 SER A N 1
ATOM 2843 C CA . SER A 1 362 ? -49.553 -11.919 133.523 1.00 32.28 362 SER A CA 1
ATOM 2844 C C . SER A 1 362 ? -49.585 -12.592 134.903 1.00 32.28 362 SER A C 1
ATOM 2846 O O . SER A 1 362 ? -48.858 -13.554 135.142 1.00 32.28 362 SER A O 1
ATOM 2848 N N . VAL A 1 363 ? -50.409 -12.074 135.819 1.00 33.97 363 VAL A N 1
ATOM 2849 C CA . VAL A 1 363 ? -50.567 -12.558 137.204 1.00 33.97 363 VAL A CA 1
ATOM 2850 C C . VAL A 1 363 ? -52.053 -12.634 137.538 1.00 33.97 363 VAL A C 1
ATOM 2852 O O . VAL A 1 363 ? -52.743 -11.626 137.422 1.00 33.97 363 VAL A O 1
ATOM 2855 N N . THR A 1 364 ? -52.541 -13.786 138.013 1.00 29.77 364 THR A N 1
ATOM 2856 C CA . THR A 1 364 ? -53.773 -13.926 138.821 1.00 29.77 364 THR A CA 1
ATOM 2857 C C . THR A 1 364 ? -53.850 -15.334 139.417 1.00 29.77 364 THR A C 1
ATOM 2859 O O . THR A 1 364 ? -54.022 -16.282 138.660 1.00 29.77 364 THR A O 1
ATOM 2862 N N . THR A 1 365 ? -53.844 -15.460 140.753 1.00 37.41 365 THR A N 1
ATOM 2863 C CA . THR A 1 365 ? -54.420 -16.624 141.462 1.00 37.41 365 THR A CA 1
ATOM 2864 C C . THR A 1 365 ? -55.026 -16.202 142.806 1.00 37.41 365 THR A C 1
ATOM 2866 O O . THR A 1 365 ? -54.329 -16.072 143.803 1.00 37.41 365 THR A O 1
ATOM 2869 N N . ILE A 1 366 ? -56.349 -16.016 142.790 1.00 43.12 366 ILE A N 1
ATOM 2870 C CA . ILE A 1 366 ? -57.326 -16.375 143.837 1.00 43.12 366 ILE A CA 1
ATOM 2871 C C . ILE A 1 366 ? -56.995 -16.009 145.303 1.00 43.12 366 ILE A C 1
ATOM 2873 O O . ILE A 1 366 ? -56.304 -16.735 146.014 1.00 43.12 366 ILE A O 1
ATOM 2877 N N . ALA A 1 367 ? -57.698 -14.995 145.819 1.00 36.84 367 ALA A N 1
ATOM 2878 C CA . ALA A 1 367 ? -58.052 -14.932 147.238 1.00 36.84 367 ALA A CA 1
ATOM 2879 C C . ALA A 1 367 ? -59.271 -15.836 147.520 1.00 36.84 367 ALA A C 1
ATOM 2881 O O . ALA A 1 367 ? -60.248 -15.806 146.772 1.00 36.84 367 ALA A O 1
ATOM 2882 N N . THR A 1 368 ? -59.241 -16.605 148.614 1.00 40.66 368 THR A N 1
ATOM 2883 C CA . THR A 1 368 ? -60.367 -17.443 149.077 1.00 40.66 368 THR A CA 1
ATOM 2884 C C . THR A 1 368 ? -60.561 -17.221 150.576 1.00 40.66 368 THR A C 1
ATOM 2886 O O . THR A 1 368 ? -59.577 -17.275 151.306 1.00 40.66 368 THR A O 1
ATOM 2889 N N . GLY A 1 369 ? -61.790 -16.976 151.052 1.00 43.31 369 GLY A N 1
ATOM 2890 C CA . GLY A 1 369 ? -62.020 -16.835 152.502 1.00 43.31 369 GLY A CA 1
ATOM 2891 C C . GLY A 1 369 ? -63.339 -16.220 152.992 1.00 43.31 369 GLY A C 1
ATOM 2892 O O . GLY A 1 369 ? -63.582 -16.263 154.190 1.00 43.31 369 GLY A O 1
ATOM 2893 N N . ILE A 1 370 ? -64.198 -15.651 152.132 1.00 44.72 370 ILE A N 1
ATOM 2894 C CA . ILE A 1 370 ? -65.475 -15.041 152.569 1.00 44.72 370 ILE A CA 1
ATOM 2895 C C . ILE A 1 370 ? -66.599 -15.355 151.566 1.00 44.72 370 ILE A C 1
ATOM 2897 O O . ILE A 1 370 ? -66.756 -14.627 150.588 1.00 44.72 370 ILE A O 1
ATOM 2901 N N . SER A 1 371 ? -67.374 -16.433 151.775 1.00 49.97 371 SER A N 1
ATOM 2902 C CA . SER A 1 371 ? -68.629 -16.722 151.028 1.00 49.97 371 SER A CA 1
ATOM 2903 C C . SER A 1 371 ? -69.536 -17.823 151.632 1.00 49.97 371 SER A C 1
ATOM 2905 O O . SER A 1 371 ? -70.411 -18.333 150.940 1.00 49.97 371 SER A O 1
ATOM 2907 N N . GLU A 1 372 ? -69.403 -18.197 152.910 1.00 49.09 372 GLU A N 1
ATOM 2908 C CA . GLU A 1 372 ? -70.189 -19.313 153.493 1.00 49.09 372 GLU A CA 1
ATOM 2909 C C . GLU A 1 372 ? -71.684 -19.007 153.759 1.00 49.09 372 GLU A C 1
ATOM 2911 O O . GLU A 1 372 ? -72.408 -19.869 154.249 1.00 49.09 372 GLU A O 1
ATOM 2916 N N . LEU A 1 373 ? -72.176 -17.799 153.442 1.00 50.28 373 LEU A N 1
ATOM 2917 C CA . LEU A 1 373 ? -73.500 -17.315 153.870 1.00 50.28 373 LEU A CA 1
ATOM 2918 C C . LEU A 1 373 ? -74.365 -16.651 152.771 1.00 50.28 373 LEU A C 1
ATOM 2920 O O . LEU A 1 373 ? -75.125 -15.733 153.070 1.00 50.28 373 LEU A O 1
ATOM 2924 N N . ASN A 1 374 ? -74.318 -17.111 151.510 1.00 56.56 374 ASN A N 1
ATOM 2925 C CA . ASN A 1 374 ? -75.438 -16.887 150.568 1.00 56.56 374 ASN A CA 1
ATOM 2926 C C . ASN A 1 374 ? -75.493 -17.918 149.403 1.00 56.56 374 ASN A C 1
ATOM 2928 O O . ASN A 1 374 ? -74.616 -17.893 148.532 1.00 56.56 374 ASN A O 1
ATOM 2932 N N . PRO A 1 375 ? -76.534 -18.776 149.307 1.00 69.31 375 PRO A N 1
ATOM 2933 C CA . PRO A 1 375 ? -76.670 -19.749 148.216 1.00 69.31 375 PRO A CA 1
ATOM 2934 C C . PRO A 1 375 ? -77.026 -19.127 146.850 1.00 69.31 375 PRO A C 1
ATOM 2936 O O . PRO A 1 375 ? -76.611 -19.656 145.816 1.00 69.31 375 PRO A O 1
ATOM 2939 N N . GLU A 1 376 ? -77.737 -17.996 146.805 1.00 68.69 376 GLU A N 1
ATOM 2940 C CA . GLU A 1 376 ? -78.134 -17.339 145.548 1.00 68.69 376 GLU A CA 1
ATOM 2941 C C . GLU A 1 376 ? -76.919 -16.767 144.805 1.00 68.69 376 GLU A C 1
ATOM 2943 O O . GLU A 1 376 ? -76.816 -16.871 143.580 1.00 68.69 376 GLU A O 1
ATOM 2948 N N . LEU A 1 377 ? -75.951 -16.219 145.549 1.00 68.12 377 LEU A N 1
ATOM 2949 C CA . LEU A 1 377 ? -74.670 -15.765 144.999 1.00 68.12 377 LEU A CA 1
ATOM 2950 C C . LEU A 1 377 ? -73.867 -16.930 144.407 1.00 68.12 377 LEU A C 1
ATOM 2952 O O . LEU A 1 377 ? -73.317 -16.788 143.316 1.00 68.12 377 LEU A O 1
ATOM 2956 N N . MET A 1 378 ? -73.860 -18.095 145.061 1.00 70.31 378 MET A N 1
ATOM 2957 C CA . MET A 1 378 ? -73.248 -19.325 144.539 1.00 70.31 378 MET A CA 1
ATOM 2958 C C . MET A 1 378 ? -73.902 -19.796 143.230 1.00 70.31 378 MET A C 1
ATOM 2960 O O . MET A 1 378 ? -73.200 -20.139 142.272 1.00 70.31 378 MET A O 1
ATOM 2964 N N . GLN A 1 379 ? -75.235 -19.758 143.143 1.00 77.44 379 GLN A N 1
ATOM 2965 C CA . GLN A 1 379 ? -75.955 -20.129 141.922 1.00 77.44 379 GLN A CA 1
ATOM 2966 C C . GLN A 1 379 ? -75.708 -19.120 140.788 1.00 77.44 379 GLN A C 1
ATOM 2968 O O . GLN A 1 379 ? -75.434 -19.518 139.653 1.00 77.44 379 GLN A O 1
ATOM 2973 N N . LYS A 1 380 ? -75.722 -17.813 141.088 1.00 80.50 380 LYS A N 1
ATOM 2974 C CA . LYS A 1 380 ? -75.446 -16.747 140.112 1.00 80.50 380 LYS A CA 1
ATOM 2975 C C . LYS A 1 380 ? -73.995 -16.772 139.623 1.00 80.50 380 LYS A C 1
ATOM 2977 O O . LYS A 1 380 ? -73.766 -16.628 138.426 1.00 80.50 380 LYS A O 1
ATOM 2982 N N . LEU A 1 381 ? -73.030 -17.036 140.507 1.00 79.38 381 LEU A N 1
ATOM 2983 C CA . LEU A 1 381 ? -71.624 -17.242 140.148 1.00 79.38 381 LEU A CA 1
ATOM 2984 C C . LEU A 1 381 ? -71.448 -18.480 139.257 1.00 79.38 381 LEU A C 1
ATOM 2986 O O . LEU A 1 381 ? -70.700 -18.431 138.288 1.00 79.38 381 LEU A O 1
ATOM 2990 N N . THR A 1 382 ? -72.153 -19.576 139.549 1.00 78.69 382 THR A N 1
ATOM 2991 C CA . THR A 1 382 ? -72.122 -20.795 138.721 1.00 78.69 382 THR A CA 1
ATOM 2992 C C . THR A 1 382 ? -72.718 -20.548 137.331 1.00 78.69 382 THR A C 1
ATOM 2994 O O . THR A 1 382 ? -72.115 -20.949 136.336 1.00 78.69 382 THR A O 1
ATOM 2997 N N . ARG A 1 383 ? -73.835 -19.810 137.234 1.00 83.75 383 ARG A N 1
ATOM 2998 C CA . ARG A 1 383 ? -74.408 -19.383 135.946 1.00 83.75 383 ARG A CA 1
ATOM 2999 C C . ARG A 1 383 ? -73.444 -18.490 135.164 1.00 83.75 383 ARG A C 1
ATOM 3001 O O . ARG A 1 383 ? -73.188 -18.777 134.003 1.00 83.75 383 ARG A O 1
ATOM 3008 N N . LEU A 1 384 ? -72.855 -17.475 135.801 1.00 82.94 384 LEU A N 1
ATOM 3009 C CA . LEU A 1 384 ? -71.877 -16.588 135.161 1.00 82.94 384 LEU A CA 1
ATOM 3010 C C . LEU A 1 384 ? -70.598 -17.328 134.738 1.00 82.94 384 LEU A C 1
ATOM 3012 O O . LEU A 1 384 ? -70.013 -16.976 133.719 1.00 82.94 384 LEU A O 1
ATOM 3016 N N . LYS A 1 385 ? -70.171 -18.370 135.464 1.00 80.38 385 LYS A N 1
ATOM 3017 C CA . LYS A 1 385 ? -69.066 -19.251 135.045 1.00 80.38 385 LYS A CA 1
ATOM 3018 C C . LYS A 1 385 ? -69.421 -20.068 133.801 1.00 80.38 385 LYS A C 1
ATOM 3020 O O . LYS A 1 385 ? -68.588 -20.164 132.908 1.00 80.38 385 LYS A O 1
ATOM 3025 N N . TYR A 1 386 ? -70.637 -20.614 133.720 1.00 85.38 386 TYR A N 1
ATOM 3026 C CA . TYR A 1 386 ? -71.114 -21.313 132.520 1.00 85.38 386 TYR A CA 1
ATOM 3027 C C . TYR A 1 386 ? -71.237 -20.359 131.322 1.00 85.38 386 TYR A C 1
ATOM 3029 O O . TYR A 1 386 ? -70.771 -20.668 130.233 1.00 85.38 386 TYR A O 1
ATOM 3037 N N . GLU A 1 387 ? -71.795 -19.170 131.540 1.00 87.25 387 GLU A N 1
ATOM 3038 C CA . GLU A 1 387 ? -71.963 -18.125 130.526 1.00 87.25 387 GLU A CA 1
ATOM 3039 C C . GLU A 1 387 ? -70.609 -17.617 130.004 1.00 87.25 387 GLU A C 1
ATOM 3041 O O . GLU A 1 387 ? -70.417 -17.544 128.796 1.00 87.25 387 GLU A O 1
ATOM 3046 N N . ASN A 1 388 ? -69.618 -17.394 130.878 1.00 82.44 388 ASN A N 1
ATOM 3047 C CA . ASN A 1 388 ? -68.242 -17.097 130.456 1.00 82.44 388 ASN A CA 1
ATOM 3048 C C . ASN A 1 388 ? -67.570 -18.276 129.732 1.00 82.44 388 ASN A C 1
ATOM 3050 O O . ASN A 1 388 ? -66.780 -18.044 128.822 1.00 82.44 388 ASN A O 1
ATOM 3054 N N . ALA A 1 389 ? -67.857 -19.526 130.108 1.00 86.94 389 ALA A N 1
ATOM 3055 C CA . ALA A 1 389 ? -67.302 -20.697 129.430 1.00 86.94 389 ALA A CA 1
ATOM 3056 C C . ALA A 1 389 ? -67.881 -20.876 128.017 1.00 86.94 389 ALA A C 1
ATOM 3058 O O . ALA A 1 389 ? -67.126 -21.161 127.090 1.00 86.94 389 ALA A O 1
ATOM 3059 N N . GLU A 1 390 ? -69.187 -20.663 127.832 1.00 85.38 390 GLU A N 1
ATOM 3060 C CA . GLU A 1 390 ? -69.827 -20.751 126.516 1.00 85.38 390 GLU A CA 1
ATOM 3061 C C . GLU A 1 390 ? -69.485 -19.537 125.637 1.00 85.38 390 GLU A C 1
ATOM 3063 O O . GLU A 1 390 ? -69.150 -19.730 124.474 1.00 85.38 390 GLU A O 1
ATOM 3068 N N . LEU A 1 391 ? -69.440 -18.314 126.188 1.00 84.62 391 LEU A N 1
ATOM 3069 C CA . LEU A 1 391 ? -68.928 -17.131 125.477 1.00 84.62 391 LEU A CA 1
ATOM 3070 C C . LEU A 1 391 ? -67.471 -17.320 125.049 1.00 84.62 391 LEU A C 1
ATOM 3072 O O . LEU A 1 391 ? -67.126 -17.028 123.906 1.00 84.62 391 LEU A O 1
ATOM 3076 N N . LYS A 1 392 ? -66.615 -17.853 125.932 1.00 86.56 392 LYS A N 1
ATOM 3077 C CA . LYS A 1 392 ? -65.231 -18.168 125.572 1.00 86.56 392 LYS A CA 1
ATOM 3078 C C . LYS A 1 392 ? -65.174 -19.222 124.466 1.00 86.56 392 LYS A C 1
ATOM 3080 O O . LYS A 1 392 ? -64.457 -19.021 123.500 1.00 86.56 392 LYS A O 1
ATOM 3085 N N . LYS A 1 393 ? -65.953 -20.301 124.563 1.00 85.50 393 LYS A N 1
ATOM 3086 C CA . LYS A 1 393 ? -66.033 -21.347 123.531 1.00 85.50 393 LYS A CA 1
ATOM 3087 C C . LYS A 1 393 ? -66.536 -20.811 122.186 1.00 85.50 393 LYS A C 1
ATOM 3089 O O . LYS A 1 393 ? -66.024 -21.231 121.153 1.00 85.50 393 LYS A O 1
ATOM 3094 N N . GLN A 1 394 ? -67.488 -19.877 122.187 1.00 85.81 394 GLN A N 1
ATOM 3095 C CA . GLN A 1 394 ? -67.942 -19.184 120.979 1.00 85.81 394 GLN A CA 1
ATOM 3096 C C . GLN A 1 394 ? -66.811 -18.344 120.380 1.00 85.81 394 GLN A C 1
ATOM 3098 O O . GLN A 1 394 ? -66.452 -18.583 119.231 1.00 85.81 394 GLN A O 1
ATOM 3103 N N . VAL A 1 395 ? -66.166 -17.478 121.171 1.00 84.25 395 VAL A N 1
ATOM 3104 C CA . VAL A 1 395 ? -65.002 -16.680 120.738 1.00 84.25 395 VAL A CA 1
ATOM 3105 C C . VAL A 1 395 ? -63.860 -17.563 120.228 1.00 84.25 395 VAL A C 1
ATOM 3107 O O . VAL A 1 395 ? -63.319 -17.280 119.163 1.00 84.25 395 VAL A O 1
ATOM 3110 N N . ASP A 1 396 ? -63.517 -18.645 120.928 1.00 87.44 396 ASP A N 1
ATOM 3111 C CA . ASP A 1 396 ? -62.485 -19.602 120.516 1.00 87.44 396 ASP A CA 1
ATOM 3112 C C . ASP A 1 396 ? -62.870 -20.267 119.172 1.00 87.44 396 ASP A C 1
ATOM 3114 O O . ASP A 1 396 ? -62.014 -20.429 118.305 1.00 87.44 396 ASP A O 1
ATOM 3118 N N . SER A 1 397 ? -64.155 -20.586 118.947 1.00 87.25 397 SER A N 1
ATOM 3119 C CA . SER A 1 397 ? -64.643 -21.197 117.696 1.00 87.25 397 SER A CA 1
ATOM 3120 C C . SER A 1 397 ? -64.755 -20.227 116.511 1.00 87.25 397 SER A C 1
ATOM 3122 O O . SER A 1 397 ? -64.390 -20.590 115.394 1.00 87.25 397 SER A O 1
ATOM 3124 N N . GLU A 1 398 ? -65.192 -18.985 116.734 1.00 88.19 398 GLU A N 1
ATOM 3125 C CA . GLU A 1 398 ? -65.225 -17.932 115.710 1.00 88.19 398 GLU A CA 1
ATOM 3126 C C . GLU A 1 398 ? -63.805 -17.484 115.347 1.00 88.19 398 GLU A C 1
ATOM 3128 O O . GLU A 1 398 ? -63.501 -17.246 114.178 1.00 88.19 398 GLU A O 1
ATOM 3133 N N . THR A 1 399 ? -62.908 -17.429 116.337 1.00 87.50 399 THR A N 1
ATOM 3134 C CA . THR A 1 399 ? -61.485 -17.149 116.121 1.00 87.50 399 THR A CA 1
ATOM 3135 C C . THR A 1 399 ? -60.818 -18.288 115.354 1.00 87.50 399 THR A C 1
ATOM 3137 O O . THR A 1 399 ? -60.079 -18.003 114.418 1.00 87.50 399 THR A O 1
ATOM 3140 N N . ALA A 1 400 ? -61.114 -19.555 115.673 1.00 85.88 400 ALA A N 1
ATOM 3141 C CA . ALA A 1 400 ? -60.632 -20.704 114.904 1.00 85.88 400 ALA A CA 1
ATOM 3142 C C . ALA A 1 400 ? -61.119 -20.658 113.446 1.00 85.88 400 ALA A C 1
ATOM 3144 O O . ALA A 1 400 ? -60.292 -20.624 112.543 1.00 85.88 400 ALA A O 1
ATOM 3145 N N . ALA A 1 401 ? -62.428 -20.520 113.206 1.00 88.06 401 ALA A N 1
ATOM 3146 C CA . ALA A 1 401 ? -62.979 -20.438 111.849 1.00 88.06 401 ALA A CA 1
ATOM 3147 C C . ALA A 1 401 ? -62.417 -19.248 111.042 1.00 88.06 401 ALA A C 1
ATOM 3149 O O . ALA A 1 401 ? -62.205 -19.348 109.833 1.00 88.06 401 ALA A O 1
ATOM 3150 N N . ARG A 1 402 ? -62.129 -18.119 111.706 1.00 92.50 402 ARG A N 1
ATOM 3151 C CA . ARG A 1 402 ? -61.468 -16.966 111.082 1.00 92.50 402 ARG A CA 1
ATOM 3152 C C . ARG A 1 402 ? -59.985 -17.217 110.795 1.00 92.50 402 ARG A C 1
ATOM 3154 O O . ARG A 1 402 ? -59.493 -16.735 109.779 1.00 92.50 402 ARG A O 1
ATOM 3161 N N . ILE A 1 403 ? -59.279 -17.947 111.658 1.00 89.75 403 ILE A N 1
ATOM 3162 C CA . ILE A 1 403 ? -57.899 -18.388 111.411 1.00 89.75 403 ILE A CA 1
ATOM 3163 C C . ILE A 1 403 ? -57.866 -19.354 110.225 1.00 89.75 403 ILE A C 1
ATOM 3165 O O . ILE A 1 403 ? -57.060 -19.145 109.327 1.00 89.75 403 ILE A O 1
ATOM 3169 N N . ASP A 1 404 ? -58.769 -20.334 110.167 1.00 90.81 404 ASP A N 1
ATOM 3170 C CA . ASP A 1 404 ? -58.854 -21.296 109.063 1.00 90.81 404 ASP A CA 1
ATOM 3171 C C . ASP A 1 404 ? -59.126 -20.584 107.723 1.00 90.81 404 ASP A C 1
ATOM 3173 O O . ASP A 1 404 ? -58.404 -20.804 106.751 1.00 90.81 404 ASP A O 1
ATOM 3177 N N . SER A 1 405 ? -60.066 -19.628 107.690 1.00 92.50 405 SER A N 1
ATOM 3178 C CA . SER A 1 405 ? -60.318 -18.782 106.508 1.00 92.50 405 SER A CA 1
ATOM 3179 C C . SER A 1 405 ? -59.080 -17.982 106.077 1.00 92.50 405 SER A C 1
ATOM 3181 O O . SER A 1 405 ? -58.797 -17.878 104.885 1.00 92.50 405 SER A O 1
ATOM 3183 N N . LEU A 1 406 ? -58.313 -17.436 107.028 1.00 92.56 406 LEU A N 1
ATOM 3184 C CA . LEU A 1 406 ? -57.063 -16.723 106.736 1.00 92.56 406 LEU A CA 1
ATOM 3185 C C . LEU A 1 406 ? -55.943 -17.670 106.271 1.00 92.56 406 LEU A C 1
ATOM 3187 O O . LEU A 1 406 ? -55.100 -17.264 105.473 1.00 92.56 406 LEU A O 1
ATOM 3191 N N . VAL A 1 407 ? -55.927 -18.924 106.731 1.00 93.06 407 VAL A N 1
ATOM 3192 C CA . VAL A 1 407 ? -54.991 -19.963 106.273 1.00 93.06 407 VAL A CA 1
ATOM 3193 C C . VAL A 1 407 ? -55.306 -20.389 104.837 1.00 93.06 407 VAL A C 1
ATOM 3195 O O . VAL A 1 407 ? -54.374 -20.516 104.039 1.00 93.06 407 VAL A O 1
ATOM 3198 N N . ASP A 1 408 ? -56.582 -20.530 104.472 1.00 94.00 408 ASP A N 1
ATOM 3199 C CA . ASP A 1 408 ? -56.998 -20.795 103.088 1.00 94.00 408 ASP A CA 1
ATOM 3200 C C . ASP A 1 408 ? -56.690 -19.602 102.163 1.00 94.00 408 ASP A C 1
ATOM 3202 O O . ASP A 1 408 ? -56.083 -19.789 101.104 1.00 94.00 408 ASP A O 1
ATOM 3206 N N . GLU A 1 409 ? -56.985 -18.364 102.585 1.00 94.81 409 GLU A N 1
ATOM 3207 C CA . GLU A 1 409 ? -56.588 -17.142 101.862 1.00 94.81 409 GLU A CA 1
ATOM 3208 C C . GLU A 1 409 ? -55.061 -17.057 101.677 1.00 94.81 409 GLU A C 1
ATOM 3210 O O . GLU A 1 409 ? -54.578 -16.792 100.573 1.00 94.81 409 GLU A O 1
ATOM 3215 N N . MET A 1 410 ? -54.271 -17.349 102.718 1.00 93.44 410 MET A N 1
ATOM 3216 C CA . MET A 1 410 ? -52.809 -17.455 102.618 1.00 93.44 410 MET A CA 1
ATOM 3217 C C . MET A 1 410 ? -52.366 -18.586 101.679 1.00 93.44 410 MET A C 1
ATOM 3219 O O . MET A 1 410 ? -51.350 -18.446 100.988 1.00 93.44 410 MET A O 1
ATOM 3223 N N . GLY A 1 411 ? -53.103 -19.696 101.630 1.00 94.75 411 GLY A N 1
ATOM 3224 C CA . GLY A 1 411 ? -52.863 -20.824 100.735 1.00 94.75 411 GLY A CA 1
ATOM 3225 C C . GLY A 1 411 ? -53.044 -20.446 99.265 1.00 94.75 411 GLY A C 1
ATOM 3226 O O . GLY A 1 411 ? -52.156 -20.708 98.445 1.00 94.75 411 GLY A O 1
ATOM 3227 N N . ASP A 1 412 ? -54.140 -19.766 98.933 1.00 94.81 412 ASP A N 1
ATOM 3228 C CA . ASP A 1 412 ? -54.414 -19.298 97.573 1.00 94.81 412 ASP A CA 1
ATOM 3229 C C . ASP A 1 412 ? -53.530 -18.114 97.163 1.00 94.81 412 ASP A C 1
ATOM 3231 O O . ASP A 1 412 ? -53.003 -18.120 96.048 1.00 94.81 412 ASP A O 1
ATOM 3235 N N . LEU A 1 413 ? -53.219 -17.177 98.065 1.00 94.62 413 LEU A N 1
ATOM 3236 C CA . LEU A 1 413 ? -52.187 -16.160 97.824 1.00 94.62 413 LEU A CA 1
ATOM 3237 C C . LEU A 1 413 ? -50.808 -16.797 97.579 1.00 94.62 413 LEU A C 1
ATOM 3239 O O . LEU A 1 413 ? -50.071 -16.347 96.701 1.00 94.62 413 LEU A O 1
ATOM 3243 N N . SER A 1 414 ? -50.467 -17.885 98.277 1.00 93.88 414 SER A N 1
ATOM 3244 C CA . SER A 1 414 ? -49.215 -18.627 98.058 1.00 93.88 414 SER A CA 1
ATOM 3245 C C . SER A 1 414 ? -49.188 -19.371 96.717 1.00 93.88 414 SER A C 1
ATOM 3247 O O . SER A 1 414 ? -48.137 -19.447 96.074 1.00 93.88 414 SER A O 1
ATOM 3249 N N . ARG A 1 415 ? -50.328 -19.907 96.259 1.00 95.88 415 ARG A N 1
ATOM 3250 C CA . ARG A 1 415 ? -50.480 -20.496 94.914 1.00 95.88 415 ARG A CA 1
ATOM 3251 C C . ARG A 1 415 ? -50.379 -19.423 93.828 1.00 95.88 415 ARG A C 1
ATOM 3253 O O . ARG A 1 415 ? -49.656 -19.611 92.849 1.00 95.88 415 ARG A O 1
ATOM 3260 N N . LEU A 1 416 ? -51.049 -18.288 94.023 1.00 95.88 416 LEU A N 1
ATOM 3261 C CA . LEU A 1 416 ? -51.044 -17.151 93.106 1.00 95.88 416 LEU A CA 1
ATOM 3262 C C . LEU A 1 416 ? -49.641 -16.545 92.982 1.00 95.88 416 LEU A C 1
ATOM 3264 O O . LEU A 1 416 ? -49.162 -16.356 91.864 1.00 95.88 416 LEU A O 1
ATOM 3268 N N . LYS A 1 417 ? -48.938 -16.352 94.108 1.00 95.69 417 LYS A N 1
ATOM 3269 C CA . LYS A 1 417 ? -47.525 -15.950 94.143 1.00 95.69 417 LYS A CA 1
ATOM 3270 C C . LYS A 1 417 ? -46.660 -16.899 93.312 1.00 95.69 417 LYS A C 1
ATOM 3272 O O . LYS A 1 417 ? -46.005 -16.434 92.388 1.00 95.69 417 LYS A O 1
ATOM 3277 N N . LYS A 1 418 ? -46.728 -18.215 93.548 1.00 96.00 418 LYS A N 1
ATOM 3278 C CA . LYS A 1 418 ? -45.970 -19.210 92.760 1.00 96.00 418 LYS A CA 1
ATOM 3279 C C . LYS A 1 418 ? -46.314 -19.176 91.267 1.00 96.00 418 LYS A C 1
ATOM 3281 O O . LYS A 1 418 ? -45.439 -19.392 90.432 1.00 96.00 418 LYS A O 1
ATOM 3286 N N . SER A 1 419 ? -47.567 -18.880 90.910 1.00 95.94 419 SER A N 1
ATOM 3287 C CA . SER A 1 419 ? -47.964 -18.697 89.511 1.00 95.94 419 SER A CA 1
ATOM 3288 C C . SER A 1 419 ? -47.379 -17.425 88.890 1.00 95.94 419 SER A C 1
ATOM 3290 O O . SER A 1 419 ? -47.043 -17.458 87.706 1.00 95.94 419 SER A O 1
ATOM 3292 N N . PHE A 1 420 ? -47.271 -16.324 89.637 1.00 95.69 420 PHE A N 1
ATOM 3293 C CA . PHE A 1 420 ? -46.623 -15.096 89.169 1.00 95.69 420 PHE A CA 1
ATOM 3294 C C . PHE A 1 420 ? -45.101 -15.235 89.111 1.00 95.69 420 PHE A C 1
ATOM 3296 O O . PHE A 1 420 ? -44.522 -14.859 88.101 1.00 95.69 420 PHE A O 1
ATOM 3303 N N . GLU A 1 421 ? -44.468 -15.843 90.117 1.00 95.94 421 GLU A N 1
ATOM 3304 C CA . GLU A 1 421 ? -43.034 -16.165 90.117 1.00 95.94 421 GLU A CA 1
ATOM 3305 C C . GLU A 1 421 ? -42.677 -17.034 88.909 1.00 95.94 421 GLU A C 1
ATOM 3307 O O . GLU A 1 421 ? -41.776 -16.683 88.151 1.00 95.94 421 GLU A O 1
ATOM 3312 N N . LYS A 1 422 ? -43.432 -18.117 88.656 1.00 97.00 422 LYS A N 1
ATOM 3313 C CA . LYS A 1 422 ? -43.221 -18.934 87.456 1.00 97.00 422 LYS A CA 1
ATOM 3314 C C . LYS A 1 422 ? -43.372 -18.107 86.176 1.00 97.00 422 LYS A C 1
ATOM 3316 O O . LYS A 1 422 ? -42.466 -18.130 85.353 1.00 97.00 422 LYS A O 1
ATOM 3321 N N . LYS A 1 423 ? -44.476 -17.366 86.008 1.00 96.25 423 LYS A N 1
ATOM 3322 C CA . LYS A 1 423 ? -44.686 -16.527 84.813 1.00 96.25 423 LYS A CA 1
ATOM 3323 C C . LYS A 1 423 ? -43.555 -15.520 84.618 1.00 96.25 423 LYS A C 1
ATOM 3325 O O . LYS A 1 423 ? -43.115 -15.347 83.491 1.00 96.25 423 LYS A O 1
ATOM 3330 N N . TYR A 1 424 ? -43.074 -14.902 85.696 1.00 95.69 424 TYR A N 1
ATOM 3331 C CA . TYR A 1 424 ? -41.951 -13.972 85.670 1.00 95.69 424 TYR A CA 1
ATOM 3332 C C . TYR A 1 424 ? -40.679 -14.655 85.154 1.00 95.69 424 TYR A C 1
ATOM 3334 O O . TYR A 1 424 ? -40.096 -14.172 84.186 1.00 95.69 424 TYR A O 1
ATOM 3342 N N . PHE A 1 425 ? -40.294 -15.811 85.708 1.00 97.31 425 PHE A N 1
ATOM 3343 C CA . PHE A 1 425 ? -39.125 -16.560 85.231 1.00 97.31 425 PHE A CA 1
ATOM 3344 C C . PHE A 1 425 ? -39.287 -17.081 83.793 1.00 97.31 425 PHE A C 1
ATOM 3346 O O . PHE A 1 425 ? -38.347 -16.958 83.009 1.00 97.31 425 PHE A O 1
ATOM 3353 N N . ASP A 1 426 ? -40.474 -17.568 83.414 1.00 96.50 426 ASP A N 1
ATOM 3354 C CA . ASP A 1 426 ? -40.787 -17.963 82.034 1.00 96.50 426 ASP A CA 1
ATOM 3355 C C . ASP A 1 426 ? -40.614 -16.751 81.079 1.00 96.50 426 ASP A C 1
ATOM 3357 O O . ASP A 1 426 ? -39.948 -16.859 80.046 1.00 96.50 426 ASP A O 1
ATOM 3361 N N . THR A 1 427 ? -41.121 -15.561 81.446 1.00 95.00 427 THR A N 1
ATOM 3362 C CA . THR A 1 427 ? -40.935 -14.332 80.648 1.00 95.00 427 THR A CA 1
ATOM 3363 C C . THR A 1 427 ? -39.481 -13.859 80.609 1.00 95.00 427 THR A C 1
ATOM 3365 O O . THR A 1 427 ? -38.992 -13.524 79.531 1.00 95.00 427 THR A O 1
ATOM 3368 N N . GLN A 1 428 ? -38.759 -13.912 81.733 1.00 96.19 428 GLN A N 1
ATOM 3369 C CA . GLN A 1 428 ? -37.337 -13.573 81.841 1.00 96.19 428 GLN A CA 1
ATOM 3370 C C . GLN A 1 428 ? -36.496 -14.449 80.898 1.00 96.19 428 GLN A C 1
ATOM 3372 O O . GLN A 1 428 ? -35.638 -13.942 80.176 1.00 96.19 428 GLN A O 1
ATOM 3377 N N . GLN A 1 429 ? -36.780 -15.755 80.850 1.00 96.00 429 GLN A N 1
ATOM 3378 C CA . GLN A 1 429 ? -36.095 -16.706 79.974 1.00 96.00 429 GLN A CA 1
ATOM 3379 C C . GLN A 1 429 ? -36.409 -16.451 78.491 1.00 96.00 429 GLN A C 1
ATOM 3381 O O . GLN A 1 429 ? -35.494 -16.440 77.666 1.00 96.00 429 GLN A O 1
ATOM 3386 N N . THR A 1 430 ? -37.672 -16.192 78.132 1.00 96.12 430 THR A N 1
ATOM 3387 C CA . THR A 1 430 ? -38.032 -15.864 76.736 1.00 96.12 430 THR A CA 1
ATOM 3388 C C . THR A 1 430 ? -37.472 -14.517 76.269 1.00 96.12 430 THR A C 1
ATOM 3390 O O . THR A 1 430 ? -37.050 -14.398 75.117 1.00 96.12 430 THR A O 1
ATOM 3393 N N . LEU A 1 431 ? -37.377 -13.522 77.159 1.00 94.75 431 LEU A N 1
ATOM 3394 C CA . LEU A 1 431 ? -36.715 -12.248 76.877 1.00 94.75 431 LEU A CA 1
ATOM 3395 C C . LEU A 1 431 ? -35.211 -12.451 76.635 1.00 94.75 431 LEU A C 1
ATOM 3397 O O . LEU A 1 431 ? -34.668 -11.912 75.676 1.00 94.75 431 LEU A O 1
ATOM 3401 N N . GLN A 1 432 ? -34.545 -13.282 77.443 1.00 96.06 432 GLN A N 1
ATOM 3402 C CA . GLN A 1 432 ? -33.129 -13.610 77.245 1.00 96.06 432 GLN A CA 1
ATOM 3403 C C . GLN A 1 432 ? -32.874 -14.376 75.936 1.00 96.06 432 GLN A C 1
ATOM 3405 O O . GLN A 1 432 ? -31.911 -14.057 75.238 1.00 96.06 432 GLN A O 1
ATOM 3410 N N . SER A 1 433 ? -33.743 -15.327 75.561 1.00 95.88 433 SER A N 1
ATOM 3411 C CA . SER A 1 433 ? -33.644 -16.039 74.273 1.00 95.88 433 SER A CA 1
ATOM 3412 C C . SER A 1 433 ? -33.784 -15.074 73.095 1.00 95.88 433 SER A C 1
ATOM 3414 O O . SER A 1 433 ? -32.865 -14.936 72.289 1.00 95.88 433 SER A O 1
ATOM 3416 N N . THR A 1 434 ? -34.873 -14.302 73.058 1.00 94.06 434 THR A N 1
ATOM 3417 C CA . THR A 1 434 ? -35.133 -13.344 71.970 1.00 94.06 434 THR A CA 1
ATOM 3418 C C . THR A 1 434 ? -34.081 -12.232 71.894 1.00 94.06 434 THR A C 1
ATOM 3420 O O . THR A 1 434 ? -33.735 -11.790 70.799 1.00 94.06 434 THR A O 1
ATOM 3423 N N . GLN A 1 435 ? -33.491 -11.814 73.019 1.00 94.94 435 GLN A N 1
ATOM 3424 C CA . GLN A 1 435 ? -32.366 -10.874 73.034 1.00 94.94 435 GLN A CA 1
ATOM 3425 C C . GLN A 1 435 ? -31.067 -11.497 72.484 1.00 94.94 435 GLN A C 1
ATOM 3427 O O . GLN A 1 435 ? -30.309 -10.806 71.795 1.00 94.94 435 GLN A O 1
ATOM 3432 N N . ALA A 1 436 ? -30.814 -12.787 72.732 1.00 95.38 436 ALA A N 1
ATOM 3433 C CA . ALA A 1 436 ? -29.688 -13.517 72.145 1.00 95.38 436 ALA A CA 1
ATOM 3434 C C . ALA A 1 436 ? -29.874 -13.738 70.631 1.00 95.38 436 ALA A C 1
ATOM 3436 O O . ALA A 1 436 ? -28.958 -13.465 69.856 1.00 95.38 436 ALA A O 1
ATOM 3437 N N . GLU A 1 437 ? -31.073 -14.125 70.196 1.00 95.56 437 GLU A N 1
ATOM 3438 C CA . GLU A 1 437 ? -31.459 -14.251 68.782 1.00 95.56 437 GLU A CA 1
ATOM 3439 C C . GLU A 1 437 ? -31.343 -12.902 68.044 1.00 95.56 437 GLU A C 1
ATOM 3441 O O . GLU A 1 437 ? -30.790 -12.826 66.942 1.00 95.56 437 GLU A O 1
ATOM 3446 N N . LEU A 1 438 ? -31.770 -11.799 68.674 1.00 95.25 438 LEU A N 1
ATOM 3447 C CA . LEU A 1 438 ? -31.614 -10.440 68.141 1.00 95.25 438 LEU A CA 1
ATOM 3448 C C . LEU A 1 438 ? -30.139 -10.009 68.048 1.00 95.25 438 LEU A C 1
ATOM 3450 O O . LEU A 1 438 ? -29.777 -9.235 67.160 1.00 95.25 438 LEU A O 1
ATOM 3454 N N . LYS A 1 439 ? -29.273 -10.491 68.947 1.00 96.56 439 LYS A N 1
ATOM 3455 C CA . LYS A 1 439 ? -27.822 -10.252 68.887 1.00 96.56 439 LYS A CA 1
ATOM 3456 C C . LYS A 1 439 ? -27.188 -11.045 67.740 1.00 96.56 439 LYS A C 1
ATOM 3458 O O . LYS A 1 439 ? -26.513 -10.448 66.905 1.00 96.56 439 LYS A O 1
ATOM 3463 N N . GLN A 1 440 ? -27.484 -12.340 67.640 1.00 96.38 440 GLN A N 1
ATOM 3464 C CA . GLN A 1 440 ? -26.985 -13.220 66.579 1.00 96.38 440 GLN A CA 1
ATOM 3465 C C . GLN A 1 440 ? -27.422 -12.758 65.179 1.00 96.38 440 GLN A C 1
ATOM 3467 O O . GLN A 1 440 ? -26.610 -12.722 64.256 1.00 96.38 440 GLN A O 1
ATOM 3472 N N . THR A 1 441 ? -28.683 -12.351 65.007 1.00 94.56 441 THR A N 1
ATOM 3473 C CA . THR A 1 441 ? -29.181 -11.823 63.722 1.00 94.56 441 THR A CA 1
ATOM 3474 C C . THR A 1 441 ? -28.540 -10.485 63.354 1.00 94.56 441 THR A C 1
ATOM 3476 O O . THR A 1 441 ? -28.183 -10.291 62.193 1.00 94.56 441 THR A O 1
ATOM 3479 N N . LYS A 1 442 ? -28.299 -9.585 64.319 1.00 94.94 442 LYS A N 1
ATOM 3480 C CA . LYS A 1 442 ? -27.523 -8.352 64.080 1.00 94.94 442 LYS A CA 1
ATOM 3481 C C . LYS A 1 442 ? -26.081 -8.645 63.663 1.00 94.94 442 LYS A C 1
ATOM 3483 O O . LYS A 1 442 ? -25.592 -8.018 62.727 1.00 94.94 442 LYS A O 1
ATOM 3488 N N . GLU A 1 443 ? -25.420 -9.598 64.316 1.00 96.31 443 GLU A N 1
ATOM 3489 C CA . GLU A 1 443 ? -24.048 -10.016 63.992 1.00 96.31 443 GLU A CA 1
ATOM 3490 C C . GLU A 1 443 ? -23.965 -10.655 62.596 1.00 96.31 443 GLU A C 1
ATOM 3492 O O . GLU A 1 443 ? -23.079 -10.314 61.811 1.00 96.31 443 GLU A O 1
ATOM 3497 N N . HIS A 1 444 ? -24.941 -11.490 62.228 1.00 95.69 444 HIS A N 1
ATOM 3498 C CA . HIS A 1 444 ? -25.041 -12.065 60.886 1.00 95.69 444 HIS A CA 1
ATOM 3499 C C . HIS A 1 444 ? -25.274 -10.994 59.804 1.00 95.69 444 HIS A C 1
ATOM 3501 O O . HIS A 1 444 ? -24.555 -10.964 58.805 1.00 95.69 444 HIS A O 1
ATOM 3507 N N . CYS A 1 445 ? -26.204 -10.057 60.026 1.00 94.06 445 CYS A N 1
ATOM 3508 C CA . CYS A 1 445 ? -26.431 -8.931 59.116 1.00 94.06 445 CYS A CA 1
ATOM 3509 C C . CYS A 1 445 ? -25.188 -8.038 58.969 1.00 94.06 445 CYS A C 1
ATOM 3511 O O . CYS A 1 445 ? -24.861 -7.631 57.855 1.00 94.06 445 CYS A O 1
ATOM 3513 N N . ALA A 1 446 ? -24.460 -7.767 60.058 1.00 94.81 446 ALA A N 1
ATOM 3514 C CA . ALA A 1 446 ? -23.202 -7.022 60.006 1.00 94.81 446 ALA A CA 1
ATOM 3515 C C . ALA A 1 446 ? -22.133 -7.759 59.178 1.00 94.81 446 ALA A C 1
ATOM 3517 O O . ALA A 1 446 ? -21.438 -7.126 58.383 1.00 94.81 446 ALA A O 1
ATOM 3518 N N . SER A 1 447 ? -22.049 -9.090 59.296 1.00 96.62 447 SER A N 1
ATOM 3519 C CA . SER A 1 447 ? -21.144 -9.908 58.477 1.00 96.62 447 SER A CA 1
ATOM 3520 C C . SER A 1 447 ? -21.493 -9.855 56.986 1.00 96.62 447 SER A C 1
ATOM 3522 O O . SER A 1 447 ? -20.595 -9.691 56.163 1.00 96.62 447 SER A O 1
ATOM 3524 N N . ILE A 1 448 ? -22.780 -9.938 56.626 1.00 95.94 448 ILE A N 1
ATOM 3525 C CA . ILE A 1 448 ? -23.231 -9.821 55.227 1.00 95.94 448 ILE A CA 1
ATOM 3526 C C . ILE A 1 448 ? -22.905 -8.427 54.672 1.00 95.94 448 ILE A C 1
ATOM 3528 O O . ILE A 1 448 ? -22.396 -8.305 53.560 1.00 95.94 448 ILE A O 1
ATOM 3532 N N . VAL A 1 449 ? -23.147 -7.364 55.448 1.00 94.94 449 VAL A N 1
ATOM 3533 C CA . VAL A 1 449 ? -22.808 -5.991 55.040 1.00 94.94 449 VAL A CA 1
ATOM 3534 C C . VAL A 1 449 ? -21.298 -5.830 54.830 1.00 94.94 449 VAL A C 1
ATOM 3536 O O . VAL A 1 449 ? -20.895 -5.218 53.842 1.00 94.94 449 VAL A O 1
ATOM 3539 N N . ALA A 1 450 ? -20.461 -6.412 55.693 1.00 95.25 450 ALA A N 1
ATOM 3540 C CA . ALA A 1 450 ? -19.007 -6.390 55.532 1.00 95.25 450 ALA A CA 1
ATOM 3541 C C . ALA A 1 450 ? -18.536 -7.154 54.277 1.00 95.25 450 ALA A C 1
ATOM 3543 O O . ALA A 1 450 ? -17.667 -6.663 53.555 1.00 95.25 450 ALA A O 1
ATOM 3544 N N . GLU A 1 451 ? -19.134 -8.311 53.972 1.00 96.19 451 GLU A N 1
ATOM 3545 C CA . GLU A 1 451 ? -18.828 -9.090 52.763 1.00 96.19 451 GLU A CA 1
ATOM 3546 C C . GLU A 1 451 ? -19.237 -8.341 51.482 1.00 96.19 451 GLU A C 1
ATOM 3548 O O . GLU A 1 451 ? -18.454 -8.237 50.535 1.00 96.19 451 GLU A O 1
ATOM 3553 N N . LEU A 1 452 ? -20.430 -7.737 51.467 1.00 94.81 452 LEU A N 1
ATOM 3554 C CA . LEU A 1 452 ? -20.883 -6.892 50.359 1.00 94.81 452 LEU A CA 1
ATOM 3555 C C . LEU A 1 452 ? -19.975 -5.664 50.184 1.00 94.81 452 LEU A C 1
ATOM 3557 O O . LEU A 1 452 ? -19.624 -5.321 49.059 1.00 94.81 452 LEU A O 1
ATOM 3561 N N . GLN A 1 453 ? -19.520 -5.035 51.273 1.00 96.38 453 GLN A N 1
ATOM 3562 C CA . GLN A 1 453 ? -18.544 -3.936 51.228 1.00 96.38 453 GLN A CA 1
ATOM 3563 C C . GLN A 1 453 ? -17.134 -4.373 50.792 1.00 96.38 453 GLN A C 1
ATOM 3565 O O . GLN A 1 453 ? -16.362 -3.540 50.313 1.00 96.38 453 GLN A O 1
ATOM 3570 N N . ALA A 1 454 ? -16.763 -5.646 50.952 1.00 95.50 454 ALA A N 1
ATOM 3571 C CA . ALA A 1 454 ? -15.542 -6.198 50.366 1.00 95.50 454 ALA A CA 1
ATOM 3572 C C . ALA A 1 454 ? -15.702 -6.357 48.845 1.00 95.50 454 ALA A C 1
ATOM 3574 O O . ALA A 1 454 ? -14.945 -5.746 48.094 1.00 95.50 454 ALA A O 1
ATOM 3575 N N . LYS A 1 455 ? -16.761 -7.038 48.388 1.00 95.56 455 LYS A N 1
ATOM 3576 C CA . LYS A 1 455 ? -17.065 -7.229 46.955 1.00 95.56 455 LYS A CA 1
ATOM 3577 C C . LYS A 1 455 ? -17.251 -5.906 46.198 1.00 95.56 455 LYS A C 1
ATOM 3579 O O . LYS A 1 455 ? -16.776 -5.757 45.080 1.00 95.56 455 LYS A O 1
ATOM 3584 N N . ILE A 1 456 ? -17.869 -4.899 46.822 1.00 95.19 456 ILE A N 1
ATOM 3585 C CA . ILE A 1 456 ? -18.023 -3.543 46.254 1.00 95.19 456 ILE A CA 1
ATOM 3586 C C . ILE A 1 456 ? -16.682 -2.794 46.114 1.00 95.19 456 ILE A C 1
ATOM 3588 O O . ILE A 1 456 ? -16.594 -1.877 45.295 1.00 95.19 456 ILE A O 1
ATOM 3592 N N . ARG A 1 457 ? -15.647 -3.141 46.893 1.00 95.75 457 ARG A N 1
ATOM 3593 C CA . ARG A 1 457 ? -14.281 -2.621 46.694 1.00 95.75 457 ARG A CA 1
ATOM 3594 C C . ARG A 1 457 ? -13.566 -3.388 45.590 1.00 95.75 457 ARG A C 1
ATOM 3596 O O . ARG A 1 457 ? -13.094 -2.758 44.654 1.00 95.75 457 ARG A O 1
ATOM 3603 N N . GLU A 1 458 ? -13.616 -4.716 45.638 1.00 96.12 458 GLU A N 1
ATOM 3604 C CA . GLU A 1 458 ? -13.021 -5.605 44.634 1.00 96.12 458 GLU A CA 1
ATOM 3605 C C . GLU A 1 458 ? -13.495 -5.266 43.207 1.00 96.12 458 GLU A C 1
ATOM 3607 O O . GLU A 1 458 ? -12.675 -5.017 42.328 1.00 96.12 458 GLU A O 1
ATOM 3612 N N . PHE A 1 459 ? -14.808 -5.130 42.980 1.00 94.50 459 PHE A N 1
ATOM 3613 C CA . PHE A 1 459 ? -15.341 -4.722 41.672 1.00 94.50 459 PHE A CA 1
ATOM 3614 C C . PHE A 1 459 ? -14.907 -3.311 41.242 1.00 94.50 459 PHE A C 1
ATOM 3616 O O . PHE A 1 459 ? -14.817 -3.035 40.049 1.00 94.50 459 PHE A O 1
ATOM 3623 N N . ARG A 1 460 ? -14.631 -2.408 42.190 1.00 96.56 460 ARG A N 1
ATOM 3624 C CA . ARG A 1 460 ? -14.203 -1.029 41.904 1.00 96.56 460 ARG A CA 1
ATOM 3625 C C . ARG A 1 460 ? -12.716 -0.959 41.552 1.00 96.56 460 ARG A C 1
ATOM 3627 O O . ARG A 1 460 ? -12.330 -0.179 40.689 1.00 96.56 460 ARG A O 1
ATOM 3634 N N . GLU A 1 461 ? -11.904 -1.806 42.177 1.00 95.31 461 GLU A N 1
ATOM 3635 C CA . GLU A 1 461 ? -10.500 -2.026 41.822 1.00 95.31 461 GLU A CA 1
ATOM 3636 C C . GLU A 1 461 ? -10.401 -2.696 40.440 1.00 95.31 461 GLU A C 1
ATOM 3638 O O . GLU A 1 461 ? -9.703 -2.185 39.565 1.00 95.31 461 GLU A O 1
ATOM 3643 N N . GLN A 1 462 ? -11.200 -3.741 40.181 1.00 94.81 462 GLN A N 1
ATOM 3644 C CA . GLN A 1 462 ? -11.321 -4.365 38.854 1.00 94.81 462 GLN A CA 1
ATOM 3645 C C . GLN A 1 462 ? -11.760 -3.360 37.775 1.00 94.81 462 GLN A C 1
ATOM 3647 O O . GLN A 1 462 ? -11.164 -3.327 36.698 1.00 94.81 462 GLN A O 1
ATOM 3652 N N . GLN A 1 463 ? -12.754 -2.506 38.058 1.00 93.19 463 GLN A N 1
ATOM 3653 C CA . GLN A 1 463 ? -13.167 -1.429 37.152 1.00 93.19 463 GLN A CA 1
ATOM 3654 C C . GLN A 1 463 ? -12.007 -0.465 36.860 1.00 93.19 463 GLN A C 1
ATOM 3656 O O . GLN A 1 463 ? -11.743 -0.185 35.694 1.00 93.19 463 GLN A O 1
ATOM 3661 N N . SER A 1 464 ? -11.278 -0.010 37.885 1.00 95.38 464 SER A N 1
ATOM 3662 C CA . SER A 1 464 ? -10.133 0.895 37.710 1.00 95.38 464 SER A CA 1
ATOM 3663 C C . SER A 1 464 ? -9.039 0.282 36.827 1.00 95.38 464 SER A C 1
ATOM 3665 O O . SER A 1 464 ? -8.515 0.958 35.944 1.00 95.38 464 SER A O 1
ATOM 3667 N N . CYS A 1 465 ? -8.719 -1.003 37.013 1.00 95.25 465 CYS A N 1
ATOM 3668 C CA . CYS A 1 465 ? -7.750 -1.702 36.166 1.00 95.25 465 CYS A CA 1
ATOM 3669 C C . CYS A 1 465 ? -8.253 -1.882 34.724 1.00 95.25 465 CYS A C 1
ATOM 3671 O O . CYS A 1 465 ? -7.459 -1.839 33.786 1.00 95.25 465 CYS A O 1
ATOM 3673 N N . LEU A 1 466 ? -9.557 -2.077 34.506 1.00 94.50 466 LEU A N 1
ATOM 3674 C CA . LEU A 1 466 ? -10.133 -2.136 33.158 1.00 94.50 466 LEU A CA 1
ATOM 3675 C C . LEU A 1 466 ? -10.111 -0.763 32.468 1.00 94.50 466 LEU A C 1
ATOM 3677 O O . LEU A 1 466 ? -9.767 -0.689 31.291 1.00 94.50 466 LEU A O 1
ATOM 3681 N N . GLU A 1 467 ? -10.405 0.320 33.188 1.00 95.75 467 GLU A N 1
ATOM 3682 C CA . GLU A 1 467 ? -10.323 1.695 32.674 1.00 95.75 467 GLU A CA 1
ATOM 3683 C C . GLU A 1 467 ? -8.880 2.094 32.315 1.00 95.75 467 GLU A C 1
ATOM 3685 O O . GLU A 1 467 ? -8.653 2.719 31.274 1.00 95.75 467 GLU A O 1
ATOM 3690 N N . GLU A 1 468 ? -7.888 1.668 33.104 1.00 95.88 468 GLU A N 1
ATOM 3691 C CA . GLU A 1 468 ? -6.463 1.842 32.790 1.00 95.88 468 GLU A CA 1
ATOM 3692 C C . GLU A 1 468 ? -6.047 1.042 31.543 1.00 95.88 468 GLU A C 1
ATOM 3694 O O . GLU A 1 468 ? -5.464 1.609 30.616 1.00 95.88 468 GLU A O 1
ATOM 3699 N N . ASN A 1 469 ? -6.422 -0.240 31.450 1.00 94.31 469 ASN A N 1
ATOM 3700 C CA . ASN A 1 469 ? -6.140 -1.077 30.275 1.00 94.31 469 ASN A CA 1
ATOM 3701 C C . ASN A 1 469 ? -6.783 -0.524 28.990 1.00 94.31 469 ASN A C 1
ATOM 3703 O O . ASN A 1 469 ? -6.130 -0.454 27.948 1.00 94.31 469 ASN A O 1
ATOM 3707 N N . VAL A 1 470 ? -8.040 -0.073 29.058 1.00 94.69 470 VAL A N 1
ATOM 3708 C CA . VAL A 1 470 ? -8.726 0.586 27.932 1.00 94.69 470 VAL A CA 1
ATOM 3709 C C . VAL A 1 470 ? -8.037 1.904 27.569 1.00 94.69 470 VAL A C 1
ATOM 3711 O O . VAL A 1 470 ? -7.933 2.234 26.387 1.00 94.69 470 VAL A O 1
ATOM 3714 N N . SER A 1 471 ? -7.517 2.652 28.544 1.00 95.38 471 SER A N 1
ATOM 3715 C CA . SER A 1 471 ? -6.753 3.881 28.292 1.00 95.38 471 SER A CA 1
ATOM 3716 C C . SER A 1 471 ? -5.414 3.599 27.597 1.00 95.38 471 SER A C 1
ATOM 3718 O O . SER A 1 471 ? -5.067 4.298 26.642 1.00 95.38 471 SER A O 1
ATOM 3720 N N . ALA A 1 472 ? -4.705 2.542 28.007 1.00 94.69 472 ALA A N 1
ATOM 3721 C CA . ALA A 1 472 ? -3.467 2.087 27.376 1.00 94.69 472 ALA A CA 1
ATOM 3722 C C . ALA A 1 472 ? -3.699 1.612 25.929 1.00 94.69 472 ALA A C 1
ATOM 3724 O O . ALA A 1 472 ? -3.040 2.104 25.012 1.00 94.69 472 ALA A O 1
ATOM 3725 N N . GLN A 1 473 ? -4.703 0.760 25.692 1.00 95.25 473 GLN A N 1
ATOM 3726 C CA . GLN A 1 473 ? -5.076 0.309 24.343 1.00 95.25 473 GLN A CA 1
ATOM 3727 C C . GLN A 1 473 ? -5.521 1.468 23.437 1.00 95.25 473 GLN A C 1
ATOM 3729 O O . GLN A 1 473 ? -5.207 1.486 22.246 1.00 95.25 473 GLN A O 1
ATOM 3734 N N . ASN A 1 474 ? -6.203 2.483 23.980 1.00 95.19 474 ASN A N 1
ATOM 3735 C CA . ASN A 1 474 ? -6.538 3.701 23.235 1.00 95.19 474 ASN A CA 1
ATOM 3736 C C . ASN A 1 474 ? -5.304 4.546 22.875 1.00 95.19 474 ASN A C 1
ATOM 3738 O O . ASN A 1 474 ? -5.334 5.258 21.870 1.00 95.19 474 ASN A O 1
ATOM 3742 N N . LEU A 1 475 ? -4.235 4.509 23.676 1.00 96.50 475 LEU A N 1
ATOM 3743 C CA . LEU A 1 475 ? -2.975 5.186 23.363 1.00 96.50 475 LEU A CA 1
ATOM 3744 C C . LEU A 1 475 ? -2.188 4.421 22.289 1.00 96.50 475 LEU A C 1
ATOM 3746 O O . LEU A 1 475 ? -1.753 5.030 21.315 1.00 96.50 475 LEU A O 1
ATOM 3750 N N . GLU A 1 476 ? -2.089 3.097 22.416 1.00 96.62 476 GLU A N 1
ATOM 3751 C CA . GLU A 1 476 ? -1.473 2.208 21.422 1.00 96.62 476 GLU A CA 1
ATOM 3752 C C . GLU A 1 476 ? -2.192 2.279 20.064 1.00 96.62 476 GLU A C 1
ATOM 3754 O O . GLU A 1 476 ? -1.566 2.460 19.022 1.00 96.62 476 GLU A O 1
ATOM 3759 N N . THR A 1 477 ? -3.527 2.270 20.060 1.00 95.62 477 THR A N 1
ATOM 3760 C CA . THR A 1 477 ? -4.318 2.446 18.830 1.00 95.62 477 THR A CA 1
ATOM 3761 C C . THR A 1 477 ? -3.999 3.782 18.145 1.00 95.62 477 THR A C 1
ATOM 3763 O O . THR A 1 477 ? -3.898 3.844 16.920 1.00 95.62 477 THR A O 1
ATOM 3766 N N . LYS A 1 478 ? -3.773 4.860 18.912 1.00 97.00 478 LYS A N 1
ATOM 3767 C CA . LYS A 1 478 ? -3.385 6.172 18.362 1.00 97.00 478 LYS A CA 1
ATOM 3768 C C . LYS A 1 478 ? -1.963 6.182 17.800 1.00 97.00 478 LYS A C 1
ATOM 3770 O O . LYS A 1 478 ? -1.753 6.803 16.759 1.00 97.00 478 LYS A O 1
ATOM 3775 N N . THR A 1 479 ? -0.996 5.513 18.434 1.00 97.19 479 THR A N 1
ATOM 3776 C CA . THR A 1 479 ? 0.374 5.433 17.893 1.00 97.19 479 THR A CA 1
ATOM 3777 C C . THR A 1 479 ? 0.432 4.570 16.634 1.00 97.19 479 THR A C 1
ATOM 3779 O O . THR A 1 479 ? 1.094 4.961 15.674 1.00 97.19 479 THR A O 1
ATOM 3782 N N . VAL A 1 480 ? -0.328 3.470 16.575 1.00 95.94 480 VAL A N 1
ATOM 3783 C CA . VAL A 1 480 ? -0.471 2.634 15.369 1.00 95.94 480 VAL A CA 1
ATOM 3784 C C . VAL A 1 480 ? -1.135 3.405 14.222 1.00 95.94 480 VAL A C 1
ATOM 3786 O O . VAL A 1 480 ? -0.647 3.344 13.094 1.00 95.94 480 VAL A O 1
ATOM 3789 N N . ILE A 1 481 ? -2.189 4.190 14.485 1.00 96.69 481 ILE A N 1
ATOM 3790 C CA . ILE A 1 481 ? -2.803 5.067 13.470 1.00 96.69 481 ILE A CA 1
ATOM 3791 C C . ILE A 1 481 ? -1.797 6.113 12.964 1.00 96.69 481 ILE A C 1
ATOM 3793 O O . ILE A 1 481 ? -1.634 6.260 11.757 1.00 96.69 481 ILE A O 1
ATOM 3797 N N . ALA A 1 482 ? -1.059 6.783 13.855 1.00 96.88 482 ALA A N 1
ATOM 3798 C CA . ALA A 1 482 ? -0.051 7.767 13.453 1.00 96.88 482 ALA A CA 1
ATOM 3799 C C . ALA A 1 482 ? 1.105 7.148 12.637 1.00 96.88 482 ALA A C 1
ATOM 3801 O O . ALA A 1 482 ? 1.618 7.782 11.713 1.00 96.88 482 ALA A O 1
ATOM 3802 N N . ALA A 1 483 ? 1.501 5.907 12.942 1.00 96.44 483 ALA A N 1
ATOM 3803 C CA . ALA A 1 483 ? 2.492 5.163 12.166 1.00 96.44 483 ALA A CA 1
ATOM 3804 C C . ALA A 1 483 ? 1.958 4.765 10.778 1.00 96.44 483 ALA A C 1
ATOM 3806 O O . ALA A 1 483 ? 2.650 4.967 9.780 1.00 96.44 483 ALA A O 1
ATOM 3807 N N . ARG A 1 484 ? 0.711 4.276 10.696 1.00 97.00 484 ARG A N 1
ATOM 3808 C CA . ARG A 1 484 ? 0.013 4.000 9.427 1.00 97.00 484 ARG A CA 1
ATOM 3809 C C . ARG A 1 484 ? -0.044 5.245 8.544 1.00 97.00 484 ARG A C 1
ATOM 3811 O O . ARG A 1 484 ? 0.259 5.160 7.360 1.00 97.00 484 ARG A O 1
ATOM 3818 N N . ASP A 1 485 ? -0.419 6.386 9.115 1.00 97.31 485 ASP A N 1
ATOM 3819 C CA . ASP A 1 485 ? -0.625 7.624 8.358 1.00 97.31 485 ASP A CA 1
ATOM 3820 C C . ASP A 1 485 ? 0.699 8.215 7.852 1.00 97.31 485 ASP A C 1
ATOM 3822 O O . ASP A 1 485 ? 0.748 8.745 6.743 1.00 97.31 485 ASP A O 1
ATOM 3826 N N . ARG A 1 486 ? 1.800 8.028 8.597 1.00 98.25 486 ARG A N 1
ATOM 3827 C CA . ARG A 1 486 ? 3.154 8.305 8.095 1.00 98.25 486 ARG A CA 1
ATOM 3828 C C . ARG A 1 486 ? 3.525 7.392 6.923 1.00 98.25 486 ARG A C 1
ATOM 3830 O O . ARG A 1 486 ? 3.922 7.899 5.881 1.00 98.25 486 ARG A O 1
ATOM 3837 N N . LEU A 1 487 ? 3.369 6.075 7.068 1.00 97.12 487 LEU A N 1
ATOM 3838 C CA . LEU A 1 487 ? 3.702 5.112 6.007 1.00 97.12 487 LEU A CA 1
ATOM 3839 C C . LEU A 1 487 ? 2.854 5.328 4.741 1.00 97.12 487 LEU A C 1
ATOM 3841 O O . LEU A 1 487 ? 3.341 5.139 3.630 1.00 97.12 487 LEU A O 1
ATOM 3845 N N . ALA A 1 488 ? 1.601 5.768 4.890 1.00 97.44 488 ALA A N 1
ATOM 3846 C CA . ALA A 1 488 ? 0.743 6.146 3.771 1.00 97.44 488 ALA A CA 1
ATOM 3847 C C . ALA A 1 488 ? 1.247 7.405 3.037 1.00 97.44 488 ALA A C 1
ATOM 3849 O O . ALA A 1 488 ? 1.181 7.453 1.809 1.00 97.44 488 ALA A O 1
ATOM 3850 N N . ALA A 1 489 ? 1.783 8.394 3.761 1.00 97.56 489 ALA A N 1
ATOM 3851 C CA . ALA A 1 489 ? 2.423 9.565 3.159 1.00 97.56 489 ALA A CA 1
ATOM 3852 C C . ALA A 1 489 ? 3.735 9.191 2.443 1.00 97.56 489 ALA A C 1
ATOM 3854 O O . ALA A 1 489 ? 3.902 9.528 1.276 1.00 97.56 489 ALA A O 1
ATOM 3855 N N . GLU A 1 490 ? 4.609 8.409 3.085 1.00 98.06 490 GLU A N 1
ATOM 3856 C CA . GLU A 1 490 ? 5.869 7.926 2.493 1.00 98.06 490 GLU A CA 1
ATOM 3857 C C . GLU A 1 490 ? 5.626 7.095 1.213 1.00 98.06 490 GLU A C 1
ATOM 3859 O O . GLU A 1 490 ? 6.342 7.241 0.219 1.00 98.06 490 GLU A O 1
ATOM 3864 N N . LEU A 1 491 ? 4.564 6.279 1.185 1.00 97.06 491 LEU A N 1
ATOM 3865 C CA . LEU A 1 491 ? 4.125 5.556 -0.014 1.00 97.06 491 LEU A CA 1
ATOM 3866 C C . LEU A 1 491 ? 3.561 6.494 -1.099 1.00 97.06 491 LEU A C 1
ATOM 3868 O O . LEU A 1 491 ? 3.798 6.269 -2.288 1.00 97.06 491 LEU A O 1
ATOM 3872 N N . SER A 1 492 ? 2.839 7.552 -0.719 1.00 97.75 492 SER A N 1
ATOM 3873 C CA . SER A 1 492 ? 2.356 8.577 -1.656 1.00 97.75 492 SER A CA 1
ATOM 3874 C C . SER A 1 492 ? 3.516 9.340 -2.308 1.00 97.75 492 SER A C 1
ATOM 3876 O O . SER A 1 492 ? 3.507 9.550 -3.519 1.00 97.75 492 SER A O 1
ATOM 3878 N N . ASP A 1 493 ? 4.543 9.701 -1.538 1.00 98.00 493 ASP A N 1
ATOM 3879 C CA . ASP A 1 493 ? 5.736 10.373 -2.060 1.00 98.00 493 ASP A CA 1
ATOM 3880 C C . ASP A 1 493 ? 6.546 9.440 -2.976 1.00 98.00 493 ASP A C 1
ATOM 3882 O O . ASP A 1 493 ? 6.959 9.839 -4.066 1.00 98.00 493 ASP A O 1
ATOM 3886 N N . SER A 1 494 ? 6.716 8.168 -2.592 1.00 96.88 494 SER A N 1
ATOM 3887 C CA . SER A 1 494 ? 7.413 7.168 -3.414 1.00 96.88 494 SER A CA 1
ATOM 3888 C C . SER A 1 494 ? 6.680 6.863 -4.728 1.00 96.88 494 SER A C 1
ATOM 3890 O O . SER A 1 494 ? 7.311 6.782 -5.783 1.00 96.88 494 SER A O 1
ATOM 3892 N N . THR A 1 495 ? 5.348 6.746 -4.712 1.00 97.56 495 THR A N 1
ATOM 3893 C CA . THR A 1 495 ? 4.562 6.543 -5.944 1.00 97.56 495 THR A CA 1
ATOM 3894 C C . THR A 1 495 ? 4.595 7.767 -6.862 1.00 97.56 495 THR A C 1
ATOM 3896 O O . THR A 1 495 ? 4.726 7.602 -8.075 1.00 97.56 495 THR A O 1
ATOM 3899 N N . GLN A 1 496 ? 4.591 8.984 -6.310 1.00 97.88 496 GLN A N 1
ATOM 3900 C CA . GLN A 1 496 ? 4.784 10.214 -7.084 1.00 97.88 496 GLN A CA 1
ATOM 3901 C C . GLN A 1 496 ? 6.189 10.299 -7.713 1.00 97.88 496 GLN A C 1
ATOM 3903 O O . GLN A 1 496 ? 6.315 10.721 -8.864 1.00 97.88 496 GLN A O 1
ATOM 3908 N N . GLN A 1 497 ? 7.240 9.866 -7.005 1.00 98.06 497 GLN A N 1
ATOM 3909 C CA . GLN A 1 497 ? 8.602 9.774 -7.554 1.00 98.06 497 GLN A CA 1
ATOM 3910 C C . GLN A 1 497 ? 8.701 8.732 -8.677 1.00 98.06 497 GLN A C 1
ATOM 3912 O O . GLN A 1 497 ? 9.278 9.018 -9.726 1.00 98.06 497 GLN A O 1
ATOM 3917 N N . ASN A 1 498 ? 8.093 7.554 -8.508 1.00 96.38 498 ASN A N 1
ATOM 3918 C CA . ASN A 1 498 ? 8.059 6.527 -9.555 1.00 96.38 498 ASN A CA 1
ATOM 3919 C C . ASN A 1 498 ? 7.368 7.046 -10.825 1.00 96.38 498 ASN A C 1
ATOM 3921 O O . ASN A 1 498 ? 7.911 6.888 -11.914 1.00 96.38 498 ASN A O 1
ATOM 3925 N N . TYR A 1 499 ? 6.241 7.752 -10.694 1.00 97.88 499 TYR A N 1
ATOM 3926 C CA . TYR A 1 499 ? 5.548 8.362 -11.833 1.00 97.88 499 TYR A CA 1
ATOM 3927 C C . TYR A 1 499 ? 6.402 9.425 -12.557 1.00 97.88 499 TYR A C 1
ATOM 3929 O O . TYR A 1 499 ? 6.392 9.500 -13.786 1.00 97.88 499 TYR A O 1
ATOM 3937 N N . GLN A 1 500 ? 7.201 10.213 -11.827 1.00 97.94 500 GLN A N 1
ATOM 3938 C CA . GLN A 1 500 ? 8.168 11.144 -12.429 1.00 97.94 500 GLN A CA 1
ATOM 3939 C C . GLN A 1 500 ? 9.282 10.411 -13.198 1.00 97.94 500 GLN A C 1
ATOM 3941 O O . GLN A 1 500 ? 9.655 10.836 -14.292 1.00 97.94 500 GLN A O 1
ATOM 3946 N N . LEU A 1 501 ? 9.783 9.291 -12.668 1.00 97.69 501 LEU A N 1
ATOM 3947 C CA . LEU A 1 501 ? 10.777 8.456 -13.349 1.00 97.69 501 LEU A CA 1
ATOM 3948 C C . LEU A 1 501 ? 10.196 7.765 -14.594 1.00 97.69 501 LEU A C 1
ATOM 3950 O O . LEU A 1 501 ? 10.859 7.728 -15.626 1.00 97.69 501 LEU A O 1
ATOM 3954 N N . GLU A 1 502 ? 8.952 7.282 -14.548 1.00 97.81 502 GLU A N 1
ATOM 3955 C CA . GLU A 1 502 ? 8.249 6.716 -15.709 1.00 97.81 502 GLU A CA 1
ATOM 3956 C C . GLU A 1 502 ? 8.056 7.751 -16.829 1.00 97.81 502 GLU A C 1
ATOM 3958 O O . GLU A 1 502 ? 8.245 7.429 -18.008 1.00 97.81 502 GLU A O 1
ATOM 3963 N N . GLN A 1 503 ? 7.747 9.007 -16.484 1.00 97.88 503 GLN A N 1
ATOM 3964 C CA . GLN A 1 503 ? 7.686 10.105 -17.454 1.00 97.88 503 GLN A CA 1
ATOM 3965 C C . GLN A 1 503 ? 9.052 10.382 -18.099 1.00 97.88 503 GLN A C 1
ATOM 3967 O O . GLN A 1 503 ? 9.130 10.496 -19.323 1.00 97.88 503 GLN A O 1
ATOM 3972 N N . GLU A 1 504 ? 10.131 10.444 -17.316 1.00 98.00 504 GLU A N 1
ATOM 3973 C CA . GLU A 1 504 ? 11.475 10.723 -17.844 1.00 98.00 504 GLU A CA 1
ATOM 3974 C C . GLU A 1 504 ? 12.031 9.554 -18.677 1.00 98.00 504 GLU A C 1
ATOM 3976 O O . GLU A 1 504 ? 12.615 9.774 -19.739 1.00 98.00 504 GLU A O 1
ATOM 3981 N N . ILE A 1 505 ? 11.763 8.304 -18.282 1.00 96.88 505 ILE A N 1
ATOM 3982 C CA . ILE A 1 505 ? 12.054 7.110 -19.095 1.00 96.88 505 ILE A CA 1
ATOM 3983 C C . ILE A 1 505 ? 11.288 7.171 -20.424 1.00 96.88 505 ILE A C 1
ATOM 3985 O O . ILE A 1 505 ? 11.868 6.908 -21.477 1.00 96.88 505 ILE A O 1
ATOM 3989 N N . SER A 1 506 ? 10.012 7.569 -20.401 1.00 97.69 506 SER A N 1
ATOM 3990 C CA . SER A 1 506 ? 9.202 7.729 -21.616 1.00 97.69 506 SER A CA 1
ATOM 3991 C C . SER A 1 506 ? 9.747 8.835 -22.530 1.00 97.69 506 SER A C 1
ATOM 3993 O O . SER A 1 506 ? 9.811 8.653 -23.747 1.00 97.69 506 SER A O 1
ATOM 3995 N N . ARG A 1 507 ? 10.204 9.957 -21.953 1.00 98.44 507 ARG A N 1
ATOM 3996 C CA . ARG A 1 507 ? 10.843 11.065 -22.681 1.00 98.44 507 ARG A CA 1
ATOM 3997 C C . ARG A 1 507 ? 12.131 10.604 -23.371 1.00 98.44 507 ARG A C 1
ATOM 3999 O O . ARG A 1 507 ? 12.278 10.790 -24.578 1.00 98.44 507 ARG A O 1
ATOM 4006 N N . LEU A 1 508 ? 13.020 9.947 -22.625 1.00 97.44 508 LEU A N 1
ATOM 4007 C CA . LEU A 1 508 ? 14.277 9.396 -23.140 1.00 97.44 508 LEU A CA 1
ATOM 4008 C C . LEU A 1 508 ? 14.043 8.305 -24.197 1.00 97.44 508 LEU A C 1
ATOM 4010 O O . LEU A 1 508 ? 14.821 8.191 -25.141 1.00 97.44 508 LEU A O 1
ATOM 4014 N N . HIS A 1 509 ? 12.962 7.528 -24.094 1.00 97.88 509 HIS A N 1
ATOM 4015 C CA . HIS A 1 509 ? 12.613 6.530 -25.106 1.00 97.88 509 HIS A CA 1
ATOM 4016 C C . HIS A 1 509 ? 12.166 7.162 -26.439 1.00 97.88 509 HIS A C 1
ATOM 4018 O O . HIS A 1 509 ? 12.529 6.644 -27.498 1.00 97.88 509 HIS A O 1
ATOM 4024 N N . SER A 1 510 ? 11.457 8.301 -26.411 1.00 97.44 510 SER A N 1
ATOM 4025 C CA . SER A 1 510 ? 11.179 9.097 -27.624 1.00 97.44 510 SER A CA 1
ATOM 4026 C C . SER A 1 510 ? 12.475 9.625 -28.238 1.00 97.44 510 SER A C 1
ATOM 4028 O O . SER A 1 510 ? 12.741 9.384 -29.411 1.00 97.44 510 SER A O 1
ATOM 4030 N N . GLU A 1 511 ? 13.334 10.238 -27.419 1.00 98.00 511 GLU A N 1
ATOM 4031 C CA . GLU A 1 511 ? 14.617 10.809 -27.848 1.00 98.00 511 GLU A CA 1
ATOM 4032 C C . GLU A 1 511 ? 15.532 9.749 -28.499 1.00 98.00 511 GLU A C 1
ATOM 4034 O O . GLU A 1 511 ? 16.077 9.966 -29.581 1.00 98.00 511 GLU A O 1
ATOM 4039 N N . ILE A 1 512 ? 15.621 8.549 -27.914 1.00 97.19 512 ILE A N 1
ATOM 4040 C CA . ILE A 1 512 ? 16.337 7.403 -28.501 1.00 97.19 512 ILE A CA 1
ATOM 4041 C C . ILE A 1 512 ? 15.694 6.950 -29.822 1.00 97.19 512 ILE A C 1
ATOM 4043 O O . ILE A 1 512 ? 16.417 6.634 -30.767 1.00 97.19 512 ILE A O 1
ATOM 4047 N N . SER A 1 513 ? 14.363 6.925 -29.916 1.00 97.44 513 SER A N 1
ATOM 4048 C CA . SER A 1 513 ? 13.647 6.525 -31.139 1.00 97.44 513 SER A CA 1
ATOM 4049 C C . SER A 1 513 ? 13.868 7.521 -32.285 1.00 97.44 513 SER A C 1
ATOM 4051 O O . SER A 1 513 ? 14.102 7.125 -33.427 1.00 97.44 513 SER A O 1
ATOM 4053 N N . GLU A 1 514 ? 13.867 8.819 -31.984 1.00 97.31 514 GLU A N 1
ATOM 4054 C CA . GLU A 1 514 ? 14.174 9.892 -32.935 1.00 97.31 514 GLU A CA 1
ATOM 4055 C C . GLU A 1 514 ? 15.632 9.803 -33.420 1.00 97.31 514 GLU A C 1
ATOM 4057 O O . GLU A 1 514 ? 15.894 9.832 -34.628 1.00 97.31 514 GLU A O 1
ATOM 4062 N N . LEU A 1 515 ? 16.584 9.585 -32.504 1.00 96.88 515 LEU A N 1
ATOM 4063 C CA . LEU A 1 515 ? 17.997 9.366 -32.837 1.00 96.88 515 LEU A CA 1
ATOM 4064 C C . LEU A 1 515 ? 18.224 8.092 -33.668 1.00 96.88 515 LEU A C 1
ATOM 4066 O O . LEU A 1 515 ? 19.071 8.097 -34.564 1.00 96.88 515 LEU A O 1
ATOM 4070 N N . GLN A 1 516 ? 17.460 7.019 -33.436 1.00 97.12 516 GLN A N 1
ATOM 4071 C CA . GLN A 1 516 ? 17.494 5.815 -34.273 1.00 97.12 516 GLN A CA 1
ATOM 4072 C C . GLN A 1 516 ? 17.053 6.121 -35.710 1.00 97.12 516 GLN A C 1
ATOM 4074 O O . GLN A 1 516 ? 17.781 5.782 -36.643 1.00 97.12 516 GLN A O 1
ATOM 4079 N N . VAL A 1 517 ? 15.935 6.829 -35.907 1.00 97.75 517 VAL A N 1
ATOM 4080 C CA . VAL A 1 517 ? 15.458 7.227 -37.248 1.00 97.75 517 VAL A CA 1
ATOM 4081 C C . VAL A 1 517 ? 16.499 8.082 -37.987 1.00 97.75 517 VAL A C 1
ATOM 4083 O O . VAL A 1 517 ? 16.756 7.850 -39.173 1.00 97.75 517 VAL A O 1
ATOM 4086 N N . VAL A 1 518 ? 17.151 9.024 -37.295 1.00 97.81 518 VAL A N 1
ATOM 4087 C CA . VAL A 1 518 ? 18.241 9.841 -37.863 1.00 97.81 518 VAL A CA 1
ATOM 4088 C C . VAL A 1 518 ? 19.464 8.984 -38.213 1.00 97.81 518 VAL A C 1
ATOM 4090 O O . VAL A 1 518 ? 20.011 9.116 -39.310 1.00 97.81 518 VAL A O 1
ATOM 4093 N N . SER A 1 519 ? 19.870 8.069 -37.330 1.00 95.81 519 SER A N 1
ATOM 4094 C CA . SER A 1 519 ? 21.003 7.163 -37.556 1.00 95.81 519 SER A CA 1
ATOM 4095 C C . SER A 1 519 ? 20.765 6.227 -38.747 1.00 95.81 519 SER A C 1
ATOM 4097 O O . SER A 1 519 ? 21.638 6.071 -39.606 1.00 95.81 519 SER A O 1
ATOM 4099 N N . GLU A 1 520 ? 19.558 5.673 -38.896 1.00 97.62 520 GLU A N 1
ATOM 4100 C CA . GLU A 1 520 ? 19.207 4.889 -40.081 1.00 97.62 520 GLU A CA 1
ATOM 4101 C C . GLU A 1 520 ? 19.210 5.737 -41.364 1.00 97.62 520 GLU A C 1
ATOM 4103 O O . GLU A 1 520 ? 19.637 5.259 -42.416 1.00 97.62 520 GLU A O 1
ATOM 4108 N N . ALA A 1 521 ? 18.728 6.984 -41.313 1.00 97.31 521 ALA A N 1
ATOM 4109 C CA . ALA A 1 521 ? 18.722 7.888 -42.465 1.00 97.31 521 ALA A CA 1
ATOM 4110 C C . ALA A 1 521 ? 20.150 8.225 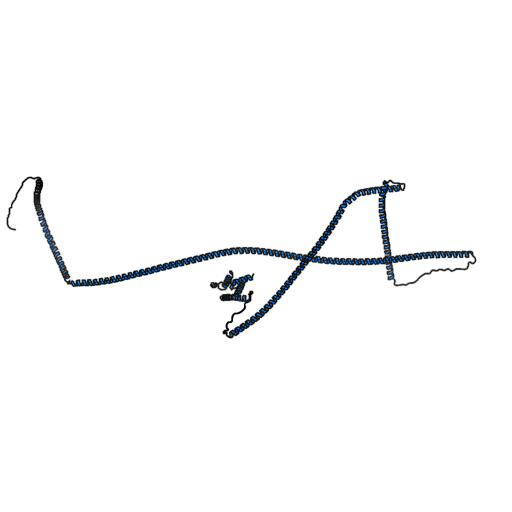-42.932 1.00 97.31 521 ALA A C 1
ATOM 4112 O O . ALA A 1 521 ? 20.453 8.095 -44.120 1.00 97.31 521 ALA A O 1
ATOM 4113 N N . LEU A 1 522 ? 21.049 8.550 -41.997 1.00 96.62 522 LEU A N 1
ATOM 4114 C CA . LEU A 1 522 ? 22.478 8.737 -42.268 1.00 96.62 522 LEU A CA 1
ATOM 4115 C C . LEU A 1 522 ? 23.129 7.449 -42.794 1.00 96.62 522 LEU A C 1
ATOM 4117 O O . LEU A 1 522 ? 23.906 7.496 -43.746 1.00 96.62 522 LEU A O 1
ATOM 4121 N N . THR A 1 523 ? 22.763 6.284 -42.254 1.00 96.94 523 THR A N 1
ATOM 4122 C CA . THR A 1 523 ? 23.250 4.980 -42.738 1.00 96.94 523 THR A CA 1
ATOM 4123 C C . THR A 1 523 ? 22.825 4.720 -44.189 1.00 96.94 523 THR A C 1
ATOM 4125 O O . THR A 1 523 ? 23.645 4.317 -45.018 1.00 96.94 523 THR A O 1
ATOM 4128 N N . ARG A 1 524 ? 21.566 5.022 -44.539 1.00 97.06 524 ARG A N 1
ATOM 4129 C CA . ARG A 1 524 ? 21.046 4.944 -45.918 1.00 97.06 524 ARG A CA 1
ATOM 4130 C C . ARG A 1 524 ? 21.785 5.905 -46.857 1.00 97.06 524 ARG A C 1
ATOM 4132 O O . ARG A 1 524 ? 22.146 5.506 -47.964 1.00 97.06 524 ARG A O 1
ATOM 4139 N N . GLN A 1 525 ? 22.057 7.133 -46.413 1.00 97.69 525 GLN A N 1
ATOM 4140 C CA . GLN A 1 525 ? 22.806 8.132 -47.182 1.00 97.69 525 GLN A CA 1
ATOM 4141 C C . GLN A 1 525 ? 24.270 7.717 -47.406 1.00 97.69 525 GLN A C 1
ATOM 4143 O O . GLN A 1 525 ? 24.748 7.764 -48.537 1.00 97.69 525 GLN A O 1
ATOM 4148 N N . ASN A 1 526 ? 24.964 7.246 -46.367 1.00 96.38 526 ASN A N 1
ATOM 4149 C CA . ASN A 1 526 ? 26.342 6.757 -46.465 1.00 96.38 526 ASN A CA 1
ATOM 4150 C C . ASN A 1 526 ? 26.455 5.545 -47.399 1.00 96.38 526 ASN A C 1
ATOM 4152 O O . ASN A 1 526 ? 27.393 5.469 -48.193 1.00 96.38 526 ASN A O 1
ATOM 4156 N N . LYS A 1 527 ? 25.473 4.633 -47.374 1.00 97.12 527 LYS A N 1
ATOM 4157 C CA . LYS A 1 527 ? 25.403 3.528 -48.337 1.00 97.12 527 LYS A CA 1
ATOM 4158 C C . LYS A 1 527 ? 25.253 4.034 -49.778 1.00 97.12 527 LYS A C 1
ATOM 4160 O O . LYS A 1 527 ? 26.010 3.596 -50.639 1.00 97.12 527 LYS A O 1
ATOM 4165 N N . LEU A 1 528 ? 24.346 4.980 -50.035 1.00 97.50 528 LEU A N 1
ATOM 4166 C CA . LEU A 1 528 ? 24.165 5.568 -51.369 1.00 97.50 528 LEU A CA 1
ATOM 4167 C C . LEU A 1 528 ? 25.441 6.268 -51.869 1.00 97.50 528 LEU A C 1
ATOM 4169 O O . LEU A 1 528 ? 25.820 6.098 -53.025 1.00 97.50 528 LEU A O 1
ATOM 4173 N N . LEU A 1 529 ? 26.133 7.013 -51.001 1.00 96.69 529 LEU A N 1
ATOM 4174 C CA . LEU A 1 529 ? 27.417 7.646 -51.324 1.00 96.69 529 LEU A CA 1
ATOM 4175 C C . LEU A 1 529 ? 28.513 6.606 -51.610 1.00 96.69 529 LEU A C 1
ATOM 4177 O O . LEU A 1 529 ? 29.282 6.772 -52.552 1.00 96.69 529 LEU A O 1
ATOM 4181 N N . SER A 1 530 ? 28.558 5.504 -50.856 1.00 96.75 530 SER A N 1
ATOM 4182 C CA . SER A 1 530 ? 29.482 4.390 -51.107 1.00 96.75 530 SER A CA 1
ATOM 4183 C C . SER A 1 530 ? 29.218 3.718 -52.462 1.00 96.75 530 SER A C 1
ATOM 4185 O O . SER A 1 530 ? 30.151 3.507 -53.236 1.00 96.75 530 SER A O 1
ATOM 4187 N N . GLU A 1 531 ? 27.950 3.466 -52.804 1.00 96.75 531 GLU A N 1
ATOM 4188 C CA . GLU A 1 531 ? 27.538 2.922 -54.106 1.00 96.75 531 GLU A CA 1
ATOM 4189 C C . GLU A 1 531 ? 27.874 3.882 -55.264 1.00 96.75 531 GLU A C 1
ATOM 4191 O O . GLU A 1 531 ? 28.366 3.442 -56.309 1.00 96.75 531 GLU A O 1
ATOM 4196 N N . GLN A 1 532 ? 27.693 5.194 -55.067 1.00 97.12 532 GLN A N 1
ATOM 4197 C CA . GLN A 1 532 ? 28.104 6.231 -56.020 1.00 97.12 532 GLN A CA 1
ATOM 4198 C C . GLN A 1 532 ? 29.625 6.250 -56.218 1.00 97.12 532 GLN A C 1
ATOM 4200 O O . GLN A 1 532 ? 30.075 6.133 -57.359 1.00 97.12 532 GLN A O 1
ATOM 4205 N N . CYS A 1 533 ? 30.423 6.300 -55.148 1.00 95.62 533 CYS A N 1
ATOM 4206 C CA . CYS A 1 533 ? 31.885 6.220 -55.224 1.00 95.62 533 CYS A CA 1
ATOM 4207 C C . CYS A 1 533 ? 32.345 4.938 -55.935 1.00 95.62 533 CYS A C 1
ATOM 4209 O O . CYS A 1 533 ? 33.146 5.006 -56.862 1.00 95.62 533 CYS A O 1
ATOM 4211 N N . ALA A 1 534 ? 31.772 3.780 -55.594 1.00 96.19 534 ALA A N 1
ATOM 4212 C CA . ALA A 1 534 ? 32.078 2.512 -56.255 1.00 96.19 534 ALA A CA 1
ATOM 4213 C C . ALA A 1 534 ? 31.662 2.481 -57.740 1.00 96.19 534 ALA A C 1
ATOM 4215 O O . ALA A 1 534 ? 32.213 1.696 -58.511 1.00 96.19 534 ALA A O 1
ATOM 4216 N N . SER A 1 535 ? 30.684 3.290 -58.167 1.00 96.88 535 SER A N 1
ATOM 4217 C CA . SER A 1 535 ? 30.342 3.469 -59.588 1.00 96.88 535 SER A CA 1
ATOM 4218 C C . SER A 1 535 ? 31.313 4.402 -60.316 1.00 96.88 535 SER A C 1
ATOM 4220 O O . SER A 1 535 ? 31.699 4.105 -61.444 1.00 96.88 535 SER A O 1
ATOM 4222 N N . LEU A 1 536 ? 31.775 5.466 -59.653 1.00 96.62 536 LEU A N 1
ATOM 4223 C CA . LEU A 1 536 ? 32.759 6.403 -60.194 1.00 96.62 536 LEU A CA 1
ATOM 4224 C C . LEU A 1 536 ? 34.143 5.755 -60.335 1.00 96.62 536 LEU A C 1
ATOM 4226 O O . LEU A 1 536 ? 34.792 5.969 -61.355 1.00 96.62 536 LEU A O 1
ATOM 4230 N N . SER A 1 537 ? 34.568 4.914 -59.383 1.00 96.25 537 SER A N 1
ATOM 4231 C CA . SER A 1 537 ? 35.814 4.141 -59.505 1.00 96.25 537 SER A CA 1
ATOM 4232 C C . SER A 1 537 ? 35.783 3.194 -60.703 1.00 96.25 537 SER A C 1
ATOM 4234 O O . SER A 1 537 ? 36.705 3.221 -61.509 1.00 96.25 537 SER A O 1
ATOM 4236 N N . ARG A 1 538 ? 34.689 2.442 -60.900 1.00 96.56 538 ARG A N 1
ATOM 4237 C CA . ARG A 1 538 ? 34.529 1.575 -62.082 1.00 96.56 538 ARG A CA 1
ATOM 4238 C C . ARG A 1 538 ? 34.509 2.369 -63.387 1.00 96.56 538 ARG A C 1
ATOM 4240 O O . ARG A 1 538 ? 35.198 2.000 -64.325 1.00 96.56 538 ARG A O 1
ATOM 4247 N N . ALA A 1 539 ? 33.794 3.494 -63.435 1.00 95.94 539 ALA A N 1
ATOM 4248 C CA . ALA A 1 539 ? 33.801 4.367 -64.609 1.00 95.94 539 ALA A CA 1
ATOM 4249 C C . ALA A 1 539 ? 35.205 4.936 -64.901 1.00 95.94 539 ALA A C 1
ATOM 4251 O O . ALA A 1 539 ? 35.602 5.025 -66.062 1.00 95.94 539 ALA A O 1
ATOM 4252 N N . LYS A 1 540 ? 35.981 5.274 -63.861 1.00 96.06 540 LYS A N 1
ATOM 4253 C CA . LYS A 1 540 ? 37.389 5.674 -63.984 1.00 96.06 540 LYS A CA 1
ATOM 4254 C C . LYS A 1 540 ? 38.236 4.532 -64.553 1.00 96.06 540 LYS A C 1
ATOM 4256 O O . LYS A 1 540 ? 38.898 4.746 -65.565 1.00 96.06 540 LYS A O 1
ATOM 4261 N N . GLU A 1 541 ? 38.166 3.340 -63.965 1.00 96.31 541 GLU A N 1
ATOM 4262 C CA . GLU A 1 541 ? 38.868 2.130 -64.424 1.00 96.31 541 GLU A CA 1
ATOM 4263 C C . GLU A 1 541 ? 38.533 1.804 -65.891 1.00 96.31 541 GLU A C 1
ATOM 4265 O O . GLU A 1 541 ? 39.438 1.581 -66.695 1.00 96.31 541 GLU A O 1
ATOM 4270 N N . ASP A 1 542 ? 37.255 1.883 -66.280 1.00 96.19 542 ASP A N 1
ATOM 4271 C CA . ASP A 1 542 ? 36.808 1.736 -67.668 1.00 96.19 542 ASP A CA 1
ATOM 4272 C C . ASP A 1 542 ? 37.426 2.808 -68.583 1.00 96.19 542 ASP A C 1
ATOM 4274 O O . ASP A 1 542 ? 37.878 2.490 -69.686 1.00 96.19 542 ASP A O 1
ATOM 4278 N N . THR A 1 543 ? 37.481 4.081 -68.169 1.00 95.00 543 THR A N 1
ATOM 4279 C CA . THR A 1 543 ? 38.126 5.136 -68.979 1.00 95.00 543 THR A CA 1
ATOM 4280 C C . THR A 1 543 ? 39.640 4.960 -69.092 1.00 95.00 543 THR A C 1
ATOM 4282 O O . THR A 1 543 ? 40.182 5.144 -70.180 1.00 95.00 543 THR A O 1
ATOM 4285 N N . GLU A 1 544 ? 40.320 4.534 -68.027 1.00 95.62 544 GLU A N 1
ATOM 4286 C CA . GLU A 1 544 ? 41.760 4.253 -68.034 1.00 95.62 544 GLU A CA 1
ATOM 4287 C C . GLU A 1 544 ? 42.079 3.036 -68.916 1.00 95.62 544 GLU A C 1
ATOM 4289 O O . GLU A 1 544 ? 42.997 3.096 -69.734 1.00 95.62 544 GLU A O 1
ATOM 4294 N N . ALA A 1 545 ? 41.267 1.976 -68.858 1.00 95.44 545 ALA A N 1
ATOM 4295 C CA . ALA A 1 545 ? 41.390 0.811 -69.733 1.00 95.44 545 ALA A CA 1
ATOM 4296 C C . ALA A 1 545 ? 41.070 1.129 -71.207 1.00 95.44 545 ALA A C 1
ATOM 4298 O O . ALA A 1 545 ? 41.680 0.552 -72.111 1.00 95.44 545 ALA A O 1
ATOM 4299 N N . ASN A 1 546 ? 40.131 2.044 -71.479 1.00 95.81 546 ASN A N 1
ATOM 4300 C CA . ASN A 1 546 ? 39.877 2.544 -72.835 1.00 95.81 546 ASN A CA 1
ATOM 4301 C C . ASN A 1 546 ? 41.054 3.374 -73.363 1.00 95.81 546 ASN A C 1
ATOM 4303 O O . ASN A 1 546 ? 41.480 3.155 -74.497 1.00 95.81 546 ASN A O 1
ATOM 4307 N N . LEU A 1 547 ? 41.609 4.270 -72.544 1.00 95.38 547 LEU A N 1
ATOM 4308 C CA . LEU A 1 547 ? 42.757 5.095 -72.917 1.00 95.38 547 LEU A CA 1
ATOM 4309 C C . LEU A 1 547 ? 44.017 4.246 -73.141 1.00 95.38 547 LEU A C 1
ATOM 4311 O O . LEU A 1 547 ? 44.715 4.455 -74.129 1.00 95.38 547 LEU A O 1
ATOM 4315 N N . ALA A 1 548 ? 44.274 3.246 -72.292 1.00 95.25 548 ALA A N 1
ATOM 4316 C CA . ALA A 1 548 ? 45.384 2.308 -72.461 1.00 95.25 548 ALA A CA 1
ATOM 4317 C C . ALA A 1 548 ? 45.295 1.548 -73.797 1.00 95.25 548 ALA A C 1
ATOM 4319 O O . ALA A 1 548 ? 46.254 1.552 -74.567 1.00 95.25 548 ALA A O 1
ATOM 4320 N N . ARG A 1 549 ? 44.117 0.993 -74.127 1.00 95.69 549 ARG A N 1
ATOM 4321 C CA . ARG A 1 549 ? 43.865 0.347 -75.430 1.00 95.69 549 ARG A CA 1
ATOM 4322 C C . ARG A 1 549 ? 44.015 1.313 -76.608 1.00 95.69 549 ARG A C 1
ATOM 4324 O O . ARG A 1 549 ? 44.499 0.912 -77.662 1.00 95.69 549 ARG A O 1
ATOM 4331 N N . GLN A 1 550 ? 43.622 2.580 -76.454 1.00 95.81 550 GLN A N 1
ATOM 4332 C CA . GLN A 1 550 ? 43.824 3.590 -77.495 1.00 95.81 550 GLN A CA 1
ATOM 4333 C C . GLN A 1 550 ? 45.314 3.891 -77.708 1.00 95.81 550 GLN A C 1
ATOM 4335 O O . GLN A 1 550 ? 45.756 3.929 -78.855 1.00 95.81 550 GLN A O 1
ATOM 4340 N N . ILE A 1 551 ? 46.085 4.054 -76.627 1.00 94.62 551 ILE A N 1
ATOM 4341 C CA . ILE A 1 551 ? 47.539 4.265 -76.676 1.00 94.62 551 ILE A CA 1
ATOM 4342 C C . ILE A 1 551 ? 48.216 3.083 -77.379 1.00 94.62 551 ILE A C 1
ATOM 4344 O O . ILE A 1 551 ? 48.951 3.303 -78.339 1.00 94.62 551 ILE A O 1
ATOM 4348 N N . GLU A 1 552 ? 47.899 1.849 -76.982 1.00 95.19 552 GLU A N 1
ATOM 4349 C CA . GLU A 1 552 ? 48.392 0.613 -77.606 1.00 95.19 552 GLU A CA 1
ATOM 4350 C C . GLU A 1 552 ? 48.085 0.565 -79.115 1.00 95.19 552 GLU A C 1
ATOM 4352 O O . GLU A 1 552 ? 48.986 0.347 -79.925 1.00 95.19 552 GLU A O 1
ATOM 4357 N N . CYS A 1 553 ? 46.848 0.880 -79.521 1.00 94.88 553 CYS A N 1
ATOM 4358 C CA . CYS A 1 553 ? 46.473 0.961 -80.937 1.00 94.88 553 CYS A CA 1
ATOM 4359 C C . CYS A 1 553 ? 47.270 2.030 -81.703 1.00 94.88 553 CYS A C 1
ATOM 4361 O O . CYS A 1 553 ? 47.733 1.768 -82.812 1.00 94.88 553 CYS A O 1
ATOM 4363 N N . THR A 1 554 ? 47.458 3.225 -81.129 1.00 94.88 554 THR A N 1
ATOM 4364 C CA . THR A 1 554 ? 48.260 4.284 -81.771 1.00 94.88 554 THR A CA 1
ATOM 4365 C C . THR A 1 554 ? 49.754 3.965 -81.804 1.00 94.88 554 THR A C 1
ATOM 4367 O O . THR A 1 554 ? 50.439 4.386 -82.733 1.00 94.88 554 THR A O 1
ATOM 4370 N N . MET A 1 555 ? 50.257 3.193 -80.837 1.00 94.81 555 MET A N 1
ATOM 4371 C CA . MET A 1 555 ? 51.641 2.730 -80.792 1.00 94.81 555 MET A CA 1
ATOM 4372 C C . MET A 1 555 ? 51.900 1.703 -81.897 1.00 94.81 555 MET A C 1
ATOM 4374 O O . MET A 1 555 ? 52.824 1.900 -82.679 1.00 94.81 555 MET A O 1
ATOM 4378 N N . MET A 1 556 ? 51.029 0.698 -82.054 1.00 94.06 556 MET A N 1
ATOM 4379 C CA . MET A 1 556 ? 51.107 -0.257 -83.171 1.00 94.06 556 MET A CA 1
ATOM 4380 C C . MET A 1 556 ? 51.020 0.448 -84.534 1.00 94.06 556 MET A C 1
ATOM 4382 O O . MET A 1 556 ? 51.840 0.195 -85.410 1.00 94.06 556 MET A O 1
ATOM 4386 N N . GLN A 1 557 ? 50.096 1.403 -84.704 1.00 94.56 557 GLN A N 1
ATOM 4387 C CA . GLN A 1 557 ? 50.006 2.204 -85.935 1.00 94.56 557 GLN A CA 1
ATOM 4388 C C . GLN A 1 557 ? 51.280 3.019 -86.204 1.00 94.56 557 GLN A C 1
ATOM 4390 O O . GLN A 1 557 ? 51.709 3.140 -87.351 1.00 94.56 557 GLN A O 1
ATOM 4395 N N . PHE A 1 558 ? 51.904 3.578 -85.163 1.00 94.06 558 PHE A N 1
ATOM 4396 C CA . PHE A 1 558 ? 53.180 4.275 -85.293 1.00 94.06 558 PHE A CA 1
ATOM 4397 C C . PHE A 1 558 ? 54.322 3.314 -85.651 1.00 94.06 558 PHE A C 1
ATOM 4399 O O . PHE A 1 558 ? 55.157 3.664 -86.483 1.00 94.06 558 PHE A O 1
ATOM 4406 N N . GLU A 1 559 ? 54.353 2.110 -85.079 1.00 94.69 559 GLU A N 1
ATOM 4407 C CA . GLU A 1 559 ? 55.328 1.063 -85.401 1.00 94.69 559 GLU A CA 1
ATOM 4408 C C . GLU A 1 559 ? 55.189 0.569 -86.849 1.00 94.69 559 GLU A C 1
ATOM 4410 O O . GLU A 1 559 ? 56.200 0.485 -87.548 1.00 94.69 559 G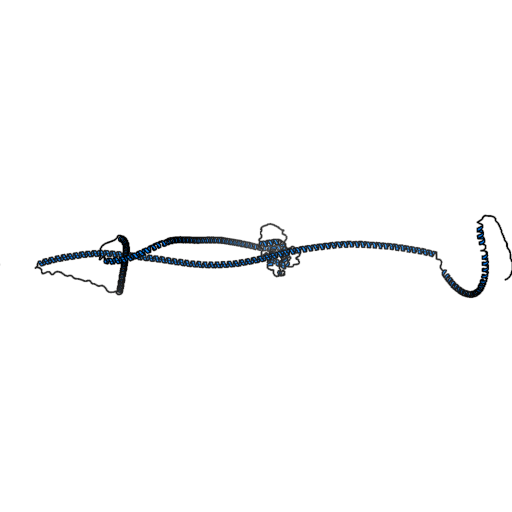LU A O 1
ATOM 4415 N N . ASP A 1 560 ? 53.964 0.357 -87.341 1.00 94.44 560 ASP A N 1
ATOM 4416 C CA . ASP A 1 560 ? 53.681 0.019 -88.743 1.00 94.44 560 ASP A CA 1
ATOM 4417 C C . ASP A 1 560 ? 54.150 1.125 -89.701 1.00 94.44 560 ASP A C 1
ATOM 4419 O O . ASP A 1 560 ? 54.915 0.858 -90.631 1.00 94.44 560 ASP A O 1
ATOM 4423 N N . ILE A 1 561 ? 53.776 2.386 -89.445 1.00 93.56 561 ILE A N 1
ATOM 4424 C CA . ILE A 1 561 ? 54.215 3.549 -90.243 1.00 93.56 561 ILE A CA 1
ATOM 4425 C C . ILE A 1 561 ? 55.743 3.716 -90.176 1.00 93.56 561 ILE A C 1
ATOM 4427 O O . ILE A 1 561 ? 56.390 4.080 -91.161 1.00 93.56 561 ILE A O 1
ATOM 4431 N N . ASN A 1 562 ? 56.356 3.435 -89.026 1.00 94.81 562 ASN A N 1
ATOM 4432 C CA . ASN A 1 562 ? 57.802 3.467 -88.845 1.00 94.81 562 ASN A CA 1
ATOM 4433 C C . ASN A 1 562 ? 58.495 2.347 -89.642 1.00 94.81 562 ASN A C 1
ATOM 4435 O O . ASN A 1 562 ? 59.516 2.608 -90.280 1.00 94.81 562 ASN A O 1
ATOM 4439 N N . ALA A 1 563 ? 57.921 1.142 -89.679 1.00 94.44 563 ALA A N 1
ATOM 4440 C CA . ALA A 1 563 ? 58.395 0.031 -90.497 1.00 94.44 563 ALA A CA 1
ATOM 4441 C C . ALA A 1 563 ? 58.211 0.300 -92.001 1.00 94.44 563 ALA A C 1
ATOM 4443 O O . ALA A 1 563 ? 59.113 0.007 -92.783 1.00 94.44 563 ALA A O 1
ATOM 4444 N N . GLU A 1 564 ? 57.103 0.914 -92.427 1.00 93.88 564 GLU A N 1
ATOM 4445 C CA . GLU A 1 564 ? 56.925 1.385 -93.808 1.00 93.88 564 GLU A CA 1
ATOM 4446 C C . GLU A 1 564 ? 57.952 2.449 -94.192 1.00 93.88 564 GLU A C 1
ATOM 4448 O O . GLU A 1 564 ? 58.559 2.352 -95.259 1.00 93.88 564 GLU A O 1
ATOM 4453 N N . ARG A 1 565 ? 58.215 3.422 -93.309 1.00 94.62 565 ARG A N 1
ATOM 4454 C CA . ARG A 1 565 ? 59.246 4.446 -93.529 1.00 94.62 565 ARG A CA 1
ATOM 4455 C C . ARG A 1 565 ? 60.634 3.822 -93.681 1.00 94.62 565 ARG A C 1
ATOM 4457 O O . ARG A 1 565 ? 61.380 4.250 -94.558 1.00 94.62 565 ARG A O 1
ATOM 4464 N N . ILE A 1 566 ? 60.967 2.813 -92.870 1.00 94.31 566 ILE A N 1
ATOM 4465 C CA . ILE A 1 566 ? 62.228 2.063 -92.978 1.00 94.31 566 ILE A CA 1
ATOM 4466 C C . ILE A 1 566 ? 62.287 1.310 -94.313 1.00 94.31 566 ILE A C 1
ATOM 4468 O O . ILE A 1 566 ? 63.211 1.557 -95.081 1.00 94.31 566 ILE A O 1
ATOM 4472 N N . ARG A 1 567 ? 61.269 0.507 -94.660 1.00 94.31 567 ARG A N 1
ATOM 4473 C CA . ARG A 1 567 ? 61.203 -0.221 -95.946 1.00 94.31 567 ARG A CA 1
ATOM 4474 C C . ARG A 1 567 ? 61.334 0.713 -97.157 1.00 94.31 567 ARG A C 1
ATOM 4476 O O . ARG A 1 567 ? 62.043 0.403 -98.112 1.00 94.31 567 ARG A O 1
ATOM 4483 N N . PHE A 1 568 ? 60.690 1.881 -97.118 1.00 93.31 568 PHE A N 1
ATOM 4484 C CA . PHE A 1 568 ? 60.798 2.895 -98.170 1.00 93.31 568 PHE A CA 1
ATOM 4485 C C . PHE A 1 568 ? 62.190 3.544 -98.215 1.00 93.31 568 PHE A C 1
ATOM 4487 O O . PHE A 1 568 ? 62.730 3.768 -99.298 1.00 93.31 568 PHE A O 1
ATOM 4494 N N . GLN A 1 569 ? 62.799 3.823 -97.060 1.00 93.44 569 GLN A N 1
ATOM 4495 C CA . GLN A 1 569 ? 64.161 4.355 -96.973 1.00 93.44 569 GLN A CA 1
ATOM 4496 C C . GLN A 1 569 ? 65.198 3.343 -97.485 1.00 93.44 569 GLN A C 1
ATOM 4498 O O . GLN A 1 569 ? 66.097 3.730 -98.227 1.00 93.44 569 GLN A O 1
ATOM 4503 N N . GLU A 1 570 ? 65.050 2.058 -97.159 1.00 93.81 570 GLU A N 1
ATOM 4504 C CA . GLU A 1 570 ? 65.865 0.957 -97.685 1.00 93.81 570 GLU A CA 1
ATOM 4505 C C . GLU A 1 570 ? 65.709 0.834 -99.205 1.00 93.81 570 GLU A C 1
ATOM 4507 O O . GLU A 1 570 ? 66.710 0.832 -99.923 1.00 93.81 570 GLU A O 1
ATOM 4512 N N . GLN A 1 571 ? 64.471 0.843 -99.718 1.00 93.81 571 GLN A N 1
ATOM 4513 C CA . GLN A 1 571 ? 64.207 0.856 -101.159 1.00 93.81 571 GLN A CA 1
ATOM 4514 C C . GLN A 1 571 ? 64.884 2.053 -101.843 1.00 93.81 571 GLN A C 1
ATOM 4516 O O . GLN A 1 571 ? 65.540 1.879 -102.868 1.00 93.81 571 GLN A O 1
ATOM 4521 N N . LYS A 1 572 ? 64.763 3.268 -101.291 1.00 92.25 572 LYS A N 1
ATOM 4522 C CA . LYS A 1 572 ? 65.380 4.467 -101.881 1.00 92.25 572 LYS A CA 1
ATOM 4523 C C . LYS A 1 572 ? 66.898 4.479 -101.758 1.00 92.25 572 LYS A C 1
ATOM 4525 O O . LYS A 1 572 ? 67.557 4.932 -102.689 1.00 92.25 572 LYS A O 1
ATOM 4530 N N . SER A 1 573 ? 67.458 3.922 -100.687 1.00 91.88 573 SER A N 1
ATOM 4531 C CA . SER A 1 573 ? 68.899 3.687 -100.578 1.00 91.88 573 SER A CA 1
ATOM 4532 C C . SER A 1 573 ? 69.376 2.723 -101.664 1.00 91.88 573 SER A C 1
ATOM 4534 O O . SER A 1 573 ? 70.362 3.009 -102.334 1.00 91.88 573 SER A O 1
ATOM 4536 N N . HIS A 1 574 ? 68.647 1.632 -101.908 1.00 92.81 574 HIS A N 1
ATOM 4537 C CA . HIS A 1 574 ? 68.997 0.657 -102.939 1.00 92.81 574 HIS A CA 1
ATOM 4538 C C . HIS A 1 574 ? 68.794 1.195 -104.370 1.00 92.81 574 HIS A C 1
ATOM 4540 O O . HIS A 1 574 ? 69.609 0.930 -105.249 1.00 92.81 574 HIS A O 1
ATOM 4546 N N . GLU A 1 575 ? 67.762 2.009 -104.623 1.00 91.62 575 GLU A N 1
ATOM 4547 C CA . GLU A 1 575 ? 67.606 2.736 -105.894 1.00 91.62 575 GLU A CA 1
ATOM 4548 C C . GLU A 1 575 ? 68.772 3.711 -106.138 1.00 91.62 575 GLU A C 1
ATOM 4550 O O . GLU A 1 575 ? 69.309 3.759 -107.245 1.00 91.62 575 GLU A O 1
ATOM 4555 N N . LEU A 1 576 ? 69.196 4.463 -105.113 1.00 90.50 576 LEU A N 1
ATOM 4556 C CA . LEU A 1 576 ? 70.354 5.362 -105.188 1.00 90.50 576 LEU A CA 1
ATOM 4557 C C . LEU A 1 576 ? 71.667 4.599 -105.385 1.00 90.50 576 LEU A C 1
ATOM 4559 O O . LEU A 1 576 ? 72.513 5.037 -106.163 1.00 90.50 576 LEU A O 1
ATOM 4563 N N . GLU A 1 577 ? 71.833 3.455 -104.728 1.00 91.56 577 GLU A N 1
ATOM 4564 C CA . GLU A 1 577 ? 72.987 2.570 -104.884 1.00 91.56 577 GLU A CA 1
ATOM 4565 C C . GLU A 1 577 ? 73.048 2.003 -106.309 1.00 91.56 577 GLU A C 1
ATOM 4567 O O . GLU A 1 577 ? 74.058 2.179 -106.986 1.00 91.56 577 GLU A O 1
ATOM 4572 N N . GLN A 1 578 ? 71.937 1.469 -106.836 1.00 91.38 578 GLN A N 1
ATOM 4573 C CA . GLN A 1 578 ? 71.837 1.044 -108.237 1.00 91.38 578 GLN A CA 1
ATOM 4574 C C . GLN A 1 578 ? 72.128 2.180 -109.225 1.00 91.38 578 GLN A C 1
ATOM 4576 O O . GLN A 1 578 ? 72.806 1.956 -110.226 1.00 91.38 578 GLN A O 1
ATOM 4581 N N . LEU A 1 579 ? 71.606 3.390 -108.994 1.00 89.00 579 LEU A N 1
ATOM 4582 C CA . LEU A 1 579 ? 71.889 4.546 -109.850 1.00 89.00 579 LEU A CA 1
ATOM 4583 C C . LEU A 1 579 ? 73.364 4.952 -109.768 1.00 89.00 579 LEU A C 1
ATOM 4585 O O . LEU A 1 579 ? 73.962 5.254 -110.797 1.00 89.00 579 LEU A O 1
ATOM 4589 N N . THR A 1 580 ? 73.972 4.885 -108.584 1.00 89.12 580 THR A N 1
ATOM 4590 C CA . THR A 1 580 ? 75.403 5.151 -108.382 1.00 89.12 580 THR A CA 1
ATOM 4591 C C . THR A 1 580 ? 76.262 4.107 -109.097 1.00 89.12 580 THR A C 1
ATOM 4593 O O . THR A 1 580 ? 77.216 4.483 -109.776 1.00 89.12 580 THR A O 1
ATOM 4596 N N . SER A 1 581 ? 75.895 2.821 -109.043 1.00 88.94 581 SER A N 1
ATOM 4597 C CA . SER A 1 581 ? 76.539 1.758 -109.827 1.00 88.94 581 SER A CA 1
ATOM 4598 C C . SER A 1 581 ? 76.396 1.991 -111.331 1.00 88.94 581 SER A C 1
ATOM 4600 O O . SER A 1 581 ? 77.396 1.942 -112.035 1.00 88.94 581 SER A O 1
ATOM 4602 N N . ARG A 1 582 ? 75.202 2.340 -111.835 1.00 90.38 582 ARG A N 1
ATOM 4603 C CA . ARG A 1 582 ? 75.001 2.653 -113.265 1.00 90.38 582 ARG A CA 1
ATOM 4604 C C . ARG A 1 582 ? 75.823 3.863 -113.710 1.00 90.38 582 ARG A C 1
ATOM 4606 O O . ARG A 1 582 ? 76.453 3.804 -114.757 1.00 90.38 582 ARG A O 1
ATOM 4613 N N . ILE A 1 583 ? 75.880 4.925 -112.903 1.00 87.19 583 ILE A N 1
ATOM 4614 C CA . ILE A 1 583 ? 76.724 6.104 -113.162 1.00 87.19 583 ILE A CA 1
ATOM 4615 C C . ILE A 1 583 ? 78.213 5.726 -113.134 1.00 87.19 583 ILE A C 1
ATOM 4617 O O . ILE A 1 583 ? 78.989 6.255 -113.927 1.00 87.19 583 ILE A O 1
ATOM 4621 N N . HIS A 1 584 ? 78.625 4.797 -112.268 1.00 88.38 584 HIS A N 1
ATOM 4622 C CA . HIS A 1 584 ? 79.989 4.269 -112.250 1.00 88.38 584 HIS A CA 1
ATOM 4623 C C . HIS A 1 584 ? 80.294 3.438 -113.507 1.00 88.38 584 HIS A C 1
ATOM 4625 O O . HIS A 1 584 ? 81.317 3.671 -114.146 1.00 88.38 584 HIS A O 1
ATOM 4631 N N . ASP A 1 585 ? 79.393 2.544 -113.918 1.00 88.25 585 ASP A N 1
ATOM 4632 C CA . ASP A 1 585 ? 79.514 1.742 -115.140 1.00 88.25 585 ASP A CA 1
ATOM 4633 C C . ASP A 1 585 ? 79.524 2.613 -116.401 1.00 88.25 585 ASP A C 1
ATOM 4635 O O . ASP A 1 585 ? 80.328 2.389 -117.302 1.00 88.25 585 ASP A O 1
ATOM 4639 N N . ASP A 1 586 ? 78.652 3.618 -116.484 1.00 86.06 586 ASP A N 1
ATOM 4640 C CA . ASP A 1 586 ? 78.599 4.560 -117.604 1.00 86.06 586 ASP A CA 1
ATOM 4641 C C . ASP A 1 586 ? 79.820 5.484 -117.617 1.00 86.06 586 ASP A C 1
ATOM 4643 O O . ASP A 1 586 ? 80.341 5.787 -118.690 1.00 86.06 586 ASP A O 1
ATOM 4647 N N . LYS A 1 587 ? 80.368 5.844 -116.449 1.00 87.06 587 LYS A N 1
ATOM 4648 C CA . LYS A 1 587 ? 81.674 6.506 -116.362 1.00 87.06 587 LYS A CA 1
ATOM 4649 C C . LYS A 1 587 ? 82.808 5.587 -116.822 1.00 87.06 587 LYS A C 1
ATOM 4651 O O . LYS A 1 587 ? 83.670 6.046 -117.560 1.00 87.06 587 LYS A O 1
ATOM 4656 N N . LEU A 1 588 ? 82.812 4.304 -116.453 1.00 86.69 588 LEU A N 1
ATOM 4657 C CA . LEU A 1 588 ? 83.807 3.335 -116.929 1.00 86.69 588 LEU A CA 1
ATOM 4658 C C . LEU A 1 588 ? 83.708 3.117 -118.447 1.00 86.69 588 LEU A C 1
ATOM 4660 O O . LEU A 1 588 ? 84.740 3.050 -119.115 1.00 86.69 588 LEU A O 1
ATOM 4664 N N . LYS A 1 589 ? 82.491 3.074 -119.010 1.00 85.38 589 LYS A N 1
ATOM 4665 C CA . LYS A 1 589 ? 82.256 3.069 -120.465 1.00 85.38 589 LYS A CA 1
ATOM 4666 C C . LYS A 1 589 ? 82.779 4.349 -121.107 1.00 85.38 589 LYS A C 1
ATOM 4668 O O . LYS A 1 589 ? 83.504 4.255 -122.089 1.00 85.38 589 LYS A O 1
ATOM 4673 N N . TYR A 1 590 ? 82.484 5.517 -120.536 1.00 83.88 590 TYR A N 1
ATOM 4674 C CA . TYR A 1 590 ? 82.965 6.805 -121.036 1.00 83.88 590 TYR A CA 1
ATOM 4675 C C . TYR A 1 590 ? 84.492 6.927 -120.955 1.00 83.88 590 TYR A C 1
ATOM 4677 O O . TYR A 1 590 ? 85.111 7.372 -121.910 1.00 83.88 590 TYR A O 1
ATOM 4685 N N . ASP A 1 591 ? 85.134 6.479 -119.874 1.00 82.31 591 ASP A N 1
ATOM 4686 C CA . ASP A 1 591 ? 86.596 6.472 -119.741 1.00 82.31 591 ASP A CA 1
ATOM 4687 C C . ASP A 1 591 ? 87.250 5.435 -120.684 1.00 82.31 591 ASP A C 1
ATOM 4689 O O . ASP A 1 591 ? 88.359 5.657 -121.178 1.00 82.31 591 ASP A O 1
ATOM 4693 N N . ALA A 1 592 ? 86.571 4.324 -120.997 1.00 82.31 592 ALA A N 1
ATOM 4694 C CA . ALA A 1 592 ? 87.012 3.353 -122.002 1.00 82.31 592 ALA A CA 1
ATOM 4695 C C . ALA A 1 592 ? 86.825 3.865 -123.443 1.00 82.31 592 ALA A C 1
ATOM 4697 O O . ALA A 1 592 ? 87.721 3.705 -124.272 1.00 82.31 592 ALA A O 1
ATOM 4698 N N . GLU A 1 593 ? 85.704 4.520 -123.743 1.00 82.69 593 GLU A N 1
ATOM 4699 C CA . GLU A 1 593 ? 85.434 5.158 -125.033 1.00 82.69 593 GLU A CA 1
ATOM 4700 C C . GLU A 1 593 ? 86.328 6.380 -125.242 1.00 82.69 593 GLU A C 1
ATOM 4702 O O . GLU A 1 593 ? 86.888 6.544 -126.320 1.00 82.69 593 GLU A O 1
ATOM 4707 N N . ARG A 1 594 ? 86.600 7.161 -124.194 1.00 84.25 594 ARG A N 1
ATOM 4708 C CA . ARG A 1 594 ? 87.623 8.207 -124.188 1.00 84.25 594 ARG A CA 1
ATOM 4709 C C . ARG A 1 594 ? 89.003 7.628 -124.487 1.00 84.25 594 ARG A C 1
ATOM 4711 O O . ARG A 1 594 ? 89.680 8.161 -125.353 1.00 84.25 594 ARG A O 1
ATOM 4718 N N . LYS A 1 595 ? 89.418 6.527 -123.849 1.00 83.06 595 LYS A N 1
ATOM 4719 C CA . LYS A 1 595 ? 90.690 5.850 -124.183 1.00 83.06 595 LYS A CA 1
ATOM 4720 C C . LYS A 1 595 ? 90.704 5.302 -125.612 1.00 83.06 595 LYS A C 1
ATOM 4722 O O . LYS A 1 595 ? 91.749 5.317 -126.263 1.00 83.06 595 LYS A O 1
ATOM 4727 N N . ARG A 1 596 ? 89.560 4.849 -126.134 1.00 82.12 596 ARG A N 1
ATOM 4728 C CA . ARG A 1 596 ? 89.403 4.462 -127.544 1.00 82.12 596 ARG A CA 1
ATOM 4729 C C . ARG A 1 596 ? 89.545 5.669 -128.473 1.00 82.12 596 ARG A C 1
ATOM 4731 O O . ARG A 1 596 ? 90.252 5.565 -129.465 1.00 82.12 596 ARG A O 1
ATOM 4738 N N . LEU A 1 597 ? 88.948 6.808 -128.126 1.00 76.38 597 LEU A N 1
ATOM 4739 C CA . LEU A 1 597 ? 89.054 8.065 -128.863 1.00 76.38 597 LEU A CA 1
ATOM 4740 C C . LEU A 1 597 ? 90.475 8.633 -128.809 1.00 76.38 597 LEU A C 1
ATOM 4742 O O . LEU A 1 597 ? 90.993 9.016 -129.848 1.00 76.38 597 LEU A O 1
ATOM 4746 N N . GLU A 1 598 ? 91.141 8.605 -127.654 1.00 77.62 598 GLU A N 1
ATOM 4747 C CA . GLU A 1 598 ? 92.550 8.983 -127.486 1.00 77.62 598 GLU A CA 1
ATOM 4748 C C . GLU A 1 598 ? 93.481 8.047 -128.273 1.00 77.62 598 GLU A C 1
ATOM 4750 O O . GLU A 1 598 ? 94.416 8.520 -128.911 1.00 77.62 598 GLU A O 1
ATOM 4755 N N . THR A 1 599 ? 93.214 6.736 -128.327 1.00 76.88 599 THR A N 1
ATOM 4756 C CA . THR A 1 599 ? 94.009 5.811 -129.158 1.00 76.88 599 THR A CA 1
ATOM 4757 C C . THR A 1 599 ? 93.721 5.930 -130.656 1.00 76.88 599 THR A C 1
ATOM 4759 O O . THR A 1 599 ? 94.669 5.836 -131.434 1.00 76.88 599 THR A O 1
ATOM 4762 N N . THR A 1 600 ? 92.488 6.232 -131.086 1.00 74.25 600 THR A N 1
ATOM 4763 C CA . THR A 1 600 ? 92.217 6.602 -132.489 1.00 74.25 600 THR A CA 1
ATOM 4764 C C . THR A 1 600 ? 92.720 7.997 -132.846 1.00 74.25 600 THR A C 1
ATOM 4766 O O . THR A 1 600 ? 93.079 8.224 -133.993 1.00 74.25 600 THR A O 1
ATOM 4769 N N . LEU A 1 601 ? 92.811 8.924 -131.888 1.00 74.12 601 LEU A N 1
ATOM 4770 C CA . LEU A 1 601 ? 93.471 10.214 -132.078 1.00 74.12 601 LEU A CA 1
ATOM 4771 C C . LEU A 1 601 ? 94.975 9.995 -132.251 1.00 74.12 601 LEU A C 1
ATOM 4773 O O . LEU A 1 601 ? 95.551 10.532 -133.180 1.00 74.12 601 LEU A O 1
ATOM 4777 N N . ILE A 1 602 ? 95.604 9.146 -131.433 1.00 77.56 602 ILE A N 1
ATOM 4778 C CA . ILE A 1 602 ? 97.017 8.772 -131.588 1.00 77.56 602 ILE A CA 1
ATOM 4779 C C . ILE A 1 602 ? 97.260 8.026 -132.910 1.00 77.56 602 ILE A C 1
ATOM 4781 O O . ILE A 1 602 ? 98.292 8.258 -133.537 1.00 77.56 602 ILE A O 1
ATOM 4785 N N . SER A 1 603 ? 96.347 7.162 -133.375 1.00 77.62 603 SER A N 1
ATOM 4786 C CA . SER A 1 603 ? 96.491 6.539 -134.699 1.00 77.62 603 SER A CA 1
ATOM 4787 C C . SER A 1 603 ? 96.295 7.553 -135.824 1.00 77.62 603 SER A C 1
ATOM 4789 O O . SER A 1 603 ? 97.120 7.591 -136.726 1.00 77.62 603 SER A O 1
ATOM 4791 N N . ALA A 1 604 ? 95.287 8.426 -135.732 1.00 71.44 604 ALA A N 1
ATOM 4792 C CA . ALA A 1 604 ? 95.046 9.490 -136.701 1.00 71.44 604 ALA A CA 1
ATOM 4793 C C . ALA A 1 604 ? 96.214 10.482 -136.754 1.00 71.44 604 ALA A C 1
ATOM 4795 O O . ALA A 1 604 ? 96.640 10.829 -137.845 1.00 71.44 604 ALA A O 1
ATOM 4796 N N . THR A 1 605 ? 96.804 10.865 -135.618 1.00 72.81 605 THR A N 1
ATOM 4797 C CA . THR A 1 605 ? 98.043 11.654 -135.565 1.00 72.81 605 THR A CA 1
ATOM 4798 C C . THR A 1 605 ? 99.193 10.896 -136.217 1.00 72.81 605 THR A C 1
ATOM 4800 O O . THR A 1 605 ? 99.885 11.489 -137.024 1.00 72.81 605 THR A O 1
ATOM 4803 N N . LYS A 1 606 ? 99.345 9.582 -135.997 1.00 74.62 606 LYS A N 1
ATOM 4804 C CA . LYS A 1 606 ? 100.351 8.755 -136.699 1.00 74.62 606 LYS A CA 1
ATOM 4805 C C . LYS A 1 606 ? 100.075 8.539 -138.187 1.00 74.62 606 LYS A C 1
ATOM 4807 O O . LYS A 1 606 ? 100.982 8.155 -138.925 1.00 74.62 606 LYS A O 1
ATOM 4812 N N . ASP A 1 607 ? 98.839 8.710 -138.637 1.00 66.75 607 ASP A N 1
ATOM 4813 C CA . ASP A 1 607 ? 98.470 8.720 -140.054 1.00 66.75 607 ASP A CA 1
ATOM 4814 C C . ASP A 1 607 ? 98.693 10.118 -140.662 1.00 66.75 607 ASP A C 1
ATOM 4816 O O . ASP A 1 607 ? 99.085 10.221 -141.820 1.00 66.75 607 ASP A O 1
ATOM 4820 N N . LEU A 1 608 ? 98.543 11.184 -139.867 1.00 62.53 608 LEU A N 1
ATOM 4821 C CA . LEU A 1 608 ? 98.820 12.581 -140.220 1.00 62.53 608 LEU A CA 1
ATOM 4822 C C . LEU A 1 608 ? 100.333 12.862 -140.264 1.00 62.53 608 LEU A C 1
ATOM 4824 O O . LEU A 1 608 ? 100.800 13.497 -141.202 1.00 62.53 608 LEU A O 1
ATOM 4828 N N . GLU A 1 609 ? 101.103 12.297 -139.330 1.00 62.94 609 GLU A N 1
ATOM 4829 C CA . GLU A 1 609 ? 102.570 12.222 -139.338 1.00 62.94 609 GLU A CA 1
ATOM 4830 C C . GLU A 1 609 ? 103.046 11.492 -140.599 1.00 62.94 609 GLU A C 1
ATOM 4832 O O . GLU A 1 609 ? 103.849 12.041 -141.343 1.00 62.94 609 GLU A O 1
ATOM 4837 N N . ARG A 1 610 ? 102.469 10.329 -140.942 1.00 60.16 610 ARG A N 1
ATOM 4838 C CA . ARG A 1 610 ? 102.784 9.636 -142.208 1.00 60.16 610 ARG A CA 1
ATOM 4839 C C . ARG A 1 610 ? 102.359 10.419 -143.456 1.00 60.16 610 ARG A C 1
ATOM 4841 O O . ARG A 1 610 ? 103.042 10.339 -144.474 1.00 60.16 610 ARG A O 1
ATOM 4848 N N . TYR A 1 611 ? 101.289 11.214 -143.391 1.00 57.09 611 TYR A N 1
ATOM 4849 C CA . TYR A 1 611 ? 100.915 12.154 -144.457 1.00 57.09 611 TYR A CA 1
ATOM 4850 C C . TYR A 1 611 ? 101.910 13.321 -144.583 1.00 57.09 611 TYR A C 1
ATOM 4852 O O . TYR A 1 611 ? 102.156 13.804 -145.687 1.00 57.09 611 TYR A O 1
ATOM 4860 N N . GLN A 1 612 ? 102.497 13.767 -143.469 1.00 53.56 612 GLN A N 1
ATOM 4861 C CA . GLN A 1 612 ? 103.510 14.824 -143.420 1.00 53.56 612 GLN A CA 1
ATOM 4862 C C . GLN A 1 612 ? 104.895 14.317 -143.852 1.00 53.56 612 GLN A C 1
ATOM 4864 O O . GLN A 1 612 ? 105.567 15.009 -144.610 1.00 53.56 612 GLN A O 1
ATOM 4869 N N . GLU A 1 613 ? 105.290 13.096 -143.483 1.00 55.47 613 GLU A N 1
ATOM 4870 C CA . GLU A 1 613 ? 106.505 12.426 -143.977 1.00 55.47 613 GLU A CA 1
ATOM 4871 C C . GLU A 1 613 ? 106.434 12.146 -145.490 1.00 55.47 613 GLU A C 1
ATOM 4873 O O . GLU A 1 613 ? 107.444 12.229 -146.185 1.00 55.47 613 GLU A O 1
ATOM 4878 N N . GLN A 1 614 ? 105.241 11.892 -146.042 1.00 50.97 614 GLN A N 1
ATOM 4879 C CA . GLN A 1 614 ? 105.039 11.803 -147.497 1.00 50.97 614 GLN A CA 1
ATOM 4880 C C . GLN A 1 614 ? 105.044 13.168 -148.215 1.00 50.97 614 GLN A C 1
ATOM 4882 O O . GLN A 1 614 ? 105.126 13.203 -149.442 1.00 50.97 614 GLN A O 1
ATOM 4887 N N . HIS A 1 615 ? 105.002 14.286 -147.481 1.00 41.59 615 HIS A N 1
ATOM 4888 C CA . HIS A 1 615 ? 104.975 15.647 -148.034 1.00 41.59 615 HIS A CA 1
ATOM 4889 C C . HIS A 1 615 ? 106.055 16.590 -147.465 1.00 41.59 615 HIS A C 1
ATOM 4891 O O . HIS A 1 615 ? 105.958 17.811 -147.607 1.00 41.59 615 HIS A O 1
ATOM 4897 N N . SER A 1 616 ? 107.132 16.051 -146.888 1.00 40.88 616 SER A N 1
ATOM 4898 C CA . SER A 1 616 ? 108.258 16.839 -146.381 1.00 40.88 616 SER A CA 1
ATOM 4899 C C . SER A 1 616 ? 109.297 17.139 -147.473 1.00 40.88 616 SER A C 1
ATOM 4901 O O . SER A 1 616 ? 110.295 16.430 -147.611 1.00 40.88 616 SER A O 1
ATOM 4903 N N . VAL A 1 617 ? 109.098 18.226 -148.228 1.00 36.75 617 VAL A N 1
ATOM 4904 C CA . VAL A 1 617 ? 110.145 18.843 -149.066 1.00 36.75 617 VAL A CA 1
ATOM 4905 C C . VAL A 1 617 ? 110.405 20.274 -148.591 1.00 36.75 617 VAL A C 1
ATOM 4907 O O . VAL A 1 617 ? 109.477 21.045 -148.371 1.00 36.75 617 VAL A O 1
ATOM 4910 N N . SER A 1 618 ? 111.692 20.585 -148.415 1.00 42.09 618 SER A N 1
ATOM 4911 C CA . SER A 1 618 ? 112.265 21.833 -147.893 1.00 42.09 618 SER A CA 1
ATOM 4912 C C . SER A 1 618 ? 111.485 23.118 -148.214 1.00 42.09 618 SER A C 1
ATOM 4914 O O . SER A 1 618 ? 111.347 23.487 -149.378 1.00 42.09 618 SER A O 1
ATOM 4916 N N . ASN A 1 619 ? 111.095 23.871 -147.178 1.00 41.12 619 ASN A N 1
ATOM 4917 C CA . ASN A 1 619 ? 110.674 25.268 -147.320 1.00 41.12 619 ASN A CA 1
ATOM 4918 C C . ASN A 1 619 ? 111.823 26.237 -146.975 1.00 41.12 619 ASN A C 1
ATOM 4920 O O . ASN A 1 619 ? 111.727 27.039 -146.047 1.00 41.12 619 ASN A O 1
ATOM 4924 N N . ALA A 1 620 ? 112.927 26.132 -147.717 1.00 47.50 620 ALA A N 1
ATOM 4925 C CA . ALA A 1 620 ? 114.020 27.109 -147.688 1.00 47.50 620 ALA A CA 1
ATOM 4926 C C . ALA A 1 620 ? 113.860 28.221 -148.750 1.00 47.50 620 ALA A C 1
ATOM 4928 O O . ALA A 1 620 ? 114.545 29.238 -148.677 1.00 47.50 620 ALA A O 1
ATOM 4929 N N . ASP A 1 621 ? 112.947 28.047 -149.715 1.00 49.28 621 ASP A N 1
ATOM 4930 C CA . ASP A 1 621 ? 112.846 28.887 -150.920 1.00 49.28 621 ASP A CA 1
ATOM 4931 C C . ASP A 1 621 ? 111.851 30.059 -150.826 1.00 49.28 621 ASP A C 1
ATOM 4933 O O . ASP A 1 621 ? 111.848 30.924 -151.703 1.00 49.28 621 ASP A O 1
ATOM 4937 N N . TRP A 1 622 ? 110.992 30.126 -149.800 1.00 49.78 622 TRP A N 1
ATOM 4938 C CA . TRP A 1 622 ? 110.015 31.222 -149.689 1.00 49.78 622 TRP A CA 1
ATOM 4939 C C . TRP A 1 622 ? 110.575 32.497 -149.046 1.00 49.78 622 TRP A C 1
ATOM 4941 O O . TRP A 1 622 ? 110.207 33.586 -149.477 1.00 49.78 622 TRP A O 1
ATOM 4951 N N . SER A 1 623 ? 111.505 32.400 -148.090 1.00 54.62 623 SER A N 1
ATOM 4952 C CA . SER A 1 623 ? 112.057 33.586 -147.404 1.00 54.62 623 SER A CA 1
ATOM 4953 C C . SER A 1 623 ? 112.949 34.441 -148.319 1.00 54.62 623 SER A C 1
ATOM 4955 O O . SER A 1 623 ? 112.848 35.668 -148.326 1.00 54.62 623 SER A O 1
ATOM 4957 N N . THR A 1 624 ? 113.758 33.809 -149.175 1.00 58.16 624 THR A N 1
ATOM 4958 C CA . THR A 1 624 ? 114.501 34.488 -150.252 1.00 58.16 624 THR A CA 1
ATOM 4959 C C . THR A 1 624 ? 113.563 35.171 -151.242 1.00 58.16 624 THR A C 1
ATOM 4961 O O . THR A 1 624 ? 113.819 36.302 -151.651 1.00 58.16 624 THR A O 1
ATOM 4964 N N . ARG A 1 625 ? 112.449 34.521 -151.594 1.00 56.09 625 ARG A N 1
ATOM 4965 C CA . ARG A 1 625 ? 111.473 35.052 -152.554 1.00 56.09 625 ARG A CA 1
ATOM 4966 C C . ARG A 1 625 ? 110.643 36.204 -151.986 1.00 56.09 625 ARG A C 1
ATOM 4968 O O . ARG A 1 625 ? 110.290 37.115 -152.724 1.00 56.09 625 ARG A O 1
ATOM 4975 N N . GLU A 1 626 ? 110.385 36.203 -150.682 1.00 58.91 626 GLU A N 1
ATOM 4976 C CA . GLU A 1 626 ? 109.762 37.313 -149.955 1.00 58.91 626 GLU A CA 1
ATOM 4977 C C . GLU A 1 626 ? 110.700 38.532 -149.866 1.00 58.91 626 GLU A C 1
ATOM 4979 O O . GLU A 1 626 ? 110.273 39.662 -150.106 1.00 58.91 626 GLU A O 1
ATOM 4984 N N . ALA A 1 627 ? 112.000 38.324 -149.627 1.00 61.41 627 ALA A N 1
ATOM 4985 C CA . ALA A 1 627 ? 113.000 39.396 -149.679 1.00 61.41 627 ALA A CA 1
ATOM 4986 C C . ALA A 1 627 ? 113.179 39.978 -151.099 1.00 61.41 627 ALA A C 1
ATOM 4988 O O . ALA A 1 627 ? 113.296 41.196 -151.264 1.00 61.41 627 ALA A O 1
ATOM 4989 N N . GLU A 1 628 ? 113.159 39.128 -152.131 1.00 63.78 628 GLU A N 1
ATOM 4990 C CA . GLU A 1 628 ? 113.240 39.544 -153.537 1.00 63.78 628 GLU A CA 1
ATOM 4991 C C . GLU A 1 628 ? 111.975 40.299 -153.983 1.00 63.78 628 GLU A C 1
ATOM 4993 O O . GLU A 1 628 ? 112.078 41.342 -154.631 1.00 63.78 628 GLU A O 1
ATOM 4998 N N . LEU A 1 629 ? 110.782 39.850 -153.569 1.00 62.50 629 LEU A N 1
ATOM 4999 C CA . LEU A 1 629 ? 109.520 40.552 -153.828 1.00 62.50 629 LEU A CA 1
ATOM 5000 C C . LEU A 1 629 ? 109.443 41.909 -153.118 1.00 62.50 629 LEU A C 1
ATOM 5002 O O . LEU A 1 629 ? 108.983 42.866 -153.734 1.00 62.50 629 LEU A O 1
ATOM 5006 N N . ASN A 1 630 ? 109.931 42.037 -151.881 1.00 64.50 630 ASN A N 1
ATOM 5007 C CA . ASN A 1 630 ? 109.949 43.327 -151.183 1.00 64.50 630 ASN A CA 1
ATOM 5008 C C . ASN A 1 630 ? 110.915 44.334 -151.838 1.00 64.50 630 ASN A C 1
ATOM 5010 O O . ASN A 1 630 ? 110.525 45.477 -152.071 1.00 64.50 630 ASN A O 1
ATOM 5014 N N . ASN A 1 631 ? 112.111 43.905 -152.268 1.00 68.62 631 ASN A N 1
ATOM 5015 C CA . ASN A 1 631 ? 112.990 44.748 -153.098 1.00 68.62 631 ASN A CA 1
ATOM 5016 C C . ASN A 1 631 ? 112.314 45.139 -154.425 1.00 68.62 631 ASN A C 1
ATOM 5018 O O . ASN A 1 631 ? 112.433 46.274 -154.887 1.00 68.62 631 ASN A O 1
ATOM 5022 N N . ARG A 1 632 ? 111.559 44.215 -155.036 1.00 65.19 632 ARG A N 1
ATOM 5023 C CA . ARG A 1 632 ? 110.801 44.491 -156.262 1.00 65.19 632 ARG A CA 1
ATOM 5024 C C . ARG A 1 632 ? 109.661 45.483 -156.036 1.00 65.19 632 ARG A C 1
ATOM 5026 O O . ARG A 1 632 ? 109.365 46.252 -156.945 1.00 65.19 632 ARG A O 1
ATOM 5033 N N . ILE A 1 633 ? 109.048 45.493 -154.853 1.00 66.69 633 ILE A N 1
ATOM 5034 C CA . ILE A 1 633 ? 108.025 46.468 -154.458 1.00 66.69 633 ILE A CA 1
ATOM 5035 C C . ILE A 1 633 ? 108.652 47.857 -154.287 1.00 66.69 633 ILE A C 1
ATOM 5037 O O . ILE A 1 633 ? 108.157 48.791 -154.909 1.00 66.69 633 ILE A O 1
ATOM 5041 N N . GLU A 1 634 ? 109.775 48.003 -153.575 1.00 67.44 634 GLU A N 1
ATOM 5042 C CA . GLU A 1 634 ? 110.473 49.300 -153.467 1.00 67.44 634 GLU A CA 1
ATOM 5043 C C . GLU A 1 634 ? 110.945 49.828 -154.839 1.00 67.44 634 GLU A C 1
ATOM 5045 O O . GLU A 1 634 ? 110.795 51.014 -155.152 1.00 67.44 634 GLU A O 1
ATOM 5050 N N . GLU A 1 635 ? 111.452 48.951 -155.713 1.00 64.75 635 GLU A N 1
ATOM 5051 C CA . GLU A 1 635 ? 111.832 49.312 -157.085 1.00 64.75 635 GLU A CA 1
ATOM 5052 C C . GLU A 1 635 ? 110.614 49.739 -157.931 1.00 64.75 635 GLU A C 1
ATOM 5054 O O . GLU A 1 635 ? 110.684 50.729 -158.671 1.00 64.75 635 GLU A O 1
ATOM 5059 N N . LEU A 1 636 ? 109.473 49.054 -157.782 1.00 63.19 636 LEU A N 1
ATOM 5060 C CA . LEU A 1 636 ? 108.211 49.408 -158.436 1.00 63.19 636 LEU A CA 1
ATOM 5061 C C . LEU A 1 636 ? 107.587 50.690 -157.872 1.00 63.19 636 LEU A C 1
ATOM 5063 O O . LEU A 1 636 ? 107.029 51.460 -158.650 1.00 63.19 636 LEU A O 1
ATOM 5067 N N . GLU A 1 637 ? 107.715 50.993 -156.580 1.00 63.53 637 GLU A N 1
ATOM 5068 C CA . GLU A 1 637 ? 107.291 52.281 -156.017 1.00 63.53 637 GLU A CA 1
ATOM 5069 C C . GLU A 1 637 ? 108.171 53.430 -156.522 1.00 63.53 637 GLU A C 1
ATOM 5071 O O . GLU A 1 637 ? 107.664 54.508 -156.859 1.00 63.53 637 GLU A O 1
ATOM 5076 N N . ARG A 1 638 ? 109.482 53.203 -156.673 1.00 67.44 638 ARG A N 1
ATOM 5077 C CA . ARG A 1 638 ? 110.400 54.181 -157.276 1.00 67.44 638 ARG A CA 1
ATOM 5078 C C . ARG A 1 638 ? 110.032 54.463 -158.737 1.00 67.44 638 ARG A C 1
ATOM 5080 O O . ARG A 1 638 ? 109.932 55.628 -159.129 1.00 67.44 638 ARG A O 1
ATOM 5087 N N . LEU A 1 639 ? 109.741 53.418 -159.517 1.00 64.62 639 LEU A N 1
ATOM 5088 C CA . LEU A 1 639 ? 109.264 53.536 -160.900 1.00 64.62 639 LEU A CA 1
ATOM 5089 C C . LEU A 1 639 ? 107.848 54.128 -160.993 1.00 64.62 639 LEU A C 1
ATOM 5091 O O . LEU A 1 639 ? 107.586 54.924 -161.891 1.00 64.62 639 LEU A O 1
ATOM 5095 N N . CYS A 1 640 ? 106.947 53.833 -160.054 1.00 63.00 640 CYS A N 1
ATOM 5096 C CA . CYS A 1 640 ? 105.602 54.410 -160.012 1.00 63.00 640 CYS A CA 1
ATOM 5097 C C . CYS A 1 640 ? 105.641 55.919 -159.720 1.00 63.00 640 CYS A C 1
ATOM 5099 O O . CYS A 1 640 ? 104.871 56.685 -160.305 1.00 63.00 640 CYS A O 1
ATOM 5101 N N . ASN A 1 641 ? 106.552 56.374 -158.857 1.00 64.44 641 ASN A N 1
ATOM 5102 C CA . ASN A 1 641 ? 106.755 57.800 -158.600 1.00 64.44 641 ASN A CA 1
ATOM 5103 C C . ASN A 1 641 ? 107.417 58.517 -159.791 1.00 64.44 641 ASN A C 1
ATOM 5105 O O . ASN A 1 641 ? 107.013 59.630 -160.138 1.00 64.44 641 ASN A O 1
ATOM 5109 N N . GLN A 1 642 ? 108.346 57.860 -160.493 1.00 63.88 642 GLN A N 1
ATOM 5110 C CA . GLN A 1 642 ? 108.917 58.377 -161.743 1.00 63.88 642 GLN A CA 1
ATOM 5111 C C . GLN A 1 642 ? 107.864 58.436 -162.872 1.00 63.88 642 GLN A C 1
ATOM 5113 O O . GLN A 1 642 ? 107.777 59.428 -163.598 1.00 63.88 642 GLN A O 1
ATOM 5118 N N . SER A 1 643 ? 106.981 57.434 -162.947 1.00 57.91 643 SER A N 1
ATOM 5119 C CA . SER A 1 643 ? 105.819 57.414 -163.841 1.00 57.91 643 SER A CA 1
ATOM 5120 C C . SER A 1 643 ? 104.819 58.524 -163.506 1.00 57.91 643 SER A C 1
ATOM 5122 O O . SER A 1 643 ? 104.315 59.157 -164.424 1.00 57.91 643 SER A O 1
ATOM 5124 N N . LYS A 1 644 ? 104.557 58.828 -162.224 1.00 62.97 644 LYS A N 1
ATOM 5125 C CA . LYS A 1 644 ? 103.718 59.972 -161.803 1.00 62.97 644 LYS A CA 1
ATOM 5126 C C . LYS A 1 644 ? 104.260 61.314 -162.301 1.00 62.97 644 LYS A C 1
ATOM 5128 O O . LYS A 1 644 ? 103.479 62.166 -162.719 1.00 62.97 644 LYS A O 1
ATOM 5133 N N . GLN A 1 645 ? 105.580 61.507 -162.291 1.00 60.91 645 GLN A N 1
ATOM 5134 C CA . GLN A 1 645 ? 106.200 62.730 -162.816 1.00 60.91 645 GLN A CA 1
ATOM 5135 C C . GLN A 1 645 ? 106.080 62.821 -164.348 1.00 60.91 645 GLN A C 1
ATOM 5137 O O . GLN A 1 645 ? 105.738 63.881 -164.875 1.00 60.91 645 GLN A O 1
ATOM 5142 N N . GLN A 1 646 ? 106.256 61.707 -165.068 1.00 58.47 646 GLN A N 1
ATOM 5143 C CA . GLN A 1 646 ? 105.996 61.653 -166.514 1.00 58.47 646 GLN A CA 1
ATOM 5144 C C . GLN A 1 646 ? 104.503 61.823 -166.852 1.00 58.47 646 GLN A C 1
ATOM 5146 O O . GLN A 1 646 ? 104.165 62.484 -167.831 1.00 58.47 646 GLN A O 1
ATOM 5151 N N . GLU A 1 647 ? 103.597 61.312 -166.017 1.00 61.53 647 GLU A N 1
ATOM 5152 C CA . GLU A 1 647 ? 102.150 61.484 -166.166 1.00 61.53 647 GLU A CA 1
ATOM 5153 C C . GLU A 1 647 ? 101.731 62.949 -165.949 1.00 61.53 647 GLU A C 1
ATOM 5155 O O . GLU A 1 647 ? 100.880 63.459 -166.674 1.00 61.53 647 GLU A O 1
ATOM 5160 N N . GLN A 1 648 ? 102.355 63.669 -165.008 1.00 61.09 648 GLN A N 1
ATOM 5161 C CA . GLN A 1 648 ? 102.137 65.111 -164.835 1.00 61.09 648 GLN A CA 1
ATOM 5162 C C . GLN A 1 648 ? 102.657 65.934 -166.025 1.00 61.09 648 GLN A C 1
ATOM 5164 O O . GLN A 1 648 ? 101.989 66.890 -166.426 1.00 61.09 648 GLN A O 1
ATOM 5169 N N . ALA A 1 649 ? 103.779 65.538 -166.639 1.00 59.22 649 ALA A N 1
ATOM 5170 C CA . ALA A 1 649 ? 104.259 66.140 -167.885 1.00 59.22 649 ALA A CA 1
ATOM 5171 C C . ALA A 1 649 ? 103.303 65.858 -169.063 1.00 59.22 649 ALA A C 1
ATOM 5173 O O . ALA A 1 649 ? 102.870 66.782 -169.749 1.00 59.22 649 ALA A O 1
ATOM 5174 N N . LEU A 1 650 ? 102.860 64.610 -169.244 1.00 57.75 650 LEU A N 1
ATOM 5175 C CA . LEU A 1 650 ? 101.863 64.260 -170.263 1.00 57.75 650 LEU A CA 1
ATOM 5176 C C . LEU A 1 650 ? 100.522 64.981 -170.033 1.00 57.75 650 LEU A C 1
ATOM 5178 O O . LEU A 1 650 ? 99.897 65.427 -170.992 1.00 57.75 650 LEU A O 1
ATOM 5182 N N . LYS A 1 651 ? 100.105 65.203 -168.780 1.00 61.66 651 LYS A N 1
ATOM 5183 C CA . LYS A 1 651 ? 98.906 65.988 -168.416 1.00 61.66 651 LYS A CA 1
ATOM 5184 C C . LYS A 1 651 ? 99.046 67.506 -168.624 1.00 61.66 651 LYS A C 1
ATOM 5186 O O . LYS A 1 651 ? 98.047 68.216 -168.443 1.00 61.66 651 LYS A O 1
ATOM 5191 N N . SER A 1 652 ? 100.216 68.027 -169.009 1.00 59.12 652 SER A N 1
ATOM 5192 C CA . SER A 1 652 ? 100.351 69.385 -169.565 1.00 59.12 652 SER A CA 1
ATOM 5193 C C . SER A 1 652 ? 100.339 69.359 -171.101 1.00 59.12 652 SER A C 1
ATOM 5195 O O . SER A 1 652 ? 99.583 70.121 -171.704 1.00 59.12 652 SER A O 1
ATOM 5197 N N . THR A 1 653 ? 101.032 68.407 -171.739 1.00 64.62 653 THR A N 1
ATOM 5198 C CA . THR A 1 653 ? 101.006 68.212 -173.204 1.00 64.62 653 THR A CA 1
ATOM 5199 C C . THR A 1 653 ? 99.598 67.916 -173.736 1.00 64.62 653 THR A C 1
ATOM 5201 O O . THR A 1 653 ? 99.144 68.556 -174.683 1.00 64.62 653 THR A O 1
ATOM 5204 N N . ILE A 1 654 ? 98.860 67.010 -173.087 1.00 60.59 654 ILE A N 1
ATOM 5205 C CA . ILE A 1 654 ? 97.478 66.647 -173.450 1.00 60.59 654 ILE A CA 1
ATOM 5206 C C . ILE A 1 654 ? 96.525 67.844 -173.293 1.00 60.59 654 ILE A C 1
ATOM 5208 O O . ILE A 1 654 ? 95.547 67.951 -174.028 1.00 60.59 654 ILE A O 1
ATOM 5212 N N . ARG A 1 655 ? 96.825 68.789 -172.391 1.00 61.38 655 ARG A N 1
ATOM 5213 C CA . ARG A 1 655 ? 96.022 70.008 -172.200 1.00 61.38 655 ARG A CA 1
ATOM 5214 C C . ARG A 1 655 ? 96.112 70.924 -173.423 1.00 61.38 655 ARG A C 1
ATOM 5216 O O . ARG A 1 655 ? 95.082 71.304 -173.968 1.00 61.38 655 ARG A O 1
ATOM 5223 N N . SER A 1 656 ? 97.331 71.143 -173.920 1.00 57.09 656 SER A N 1
ATOM 5224 C CA . SER A 1 656 ? 97.589 71.867 -175.174 1.00 57.09 656 SER A CA 1
ATOM 5225 C C . SER A 1 656 ? 96.994 71.152 -176.404 1.00 57.09 656 SER A C 1
ATOM 5227 O O . SER A 1 656 ? 96.497 71.794 -177.330 1.00 57.09 656 SER A O 1
ATOM 5229 N N . GLN A 1 657 ? 96.960 69.814 -176.408 1.00 53.81 657 GLN A N 1
ATOM 5230 C CA . GLN A 1 657 ? 96.320 69.040 -177.481 1.00 53.81 657 GLN A CA 1
ATOM 5231 C C . GLN A 1 657 ? 94.779 69.044 -177.422 1.00 53.81 657 GLN A C 1
ATOM 5233 O O . GLN A 1 657 ? 94.136 68.894 -178.466 1.00 53.81 657 GLN A O 1
ATOM 5238 N N . LEU A 1 658 ? 94.163 69.250 -176.251 1.00 56.88 658 LEU A N 1
ATOM 5239 C CA . LEU A 1 658 ? 92.709 69.423 -176.141 1.00 56.88 658 LEU A CA 1
ATOM 5240 C C . LEU A 1 658 ? 92.250 70.750 -176.759 1.00 56.88 658 LEU A C 1
ATOM 5242 O O . LEU A 1 658 ? 91.279 70.761 -177.513 1.00 56.88 658 LEU A O 1
ATOM 5246 N N . GLU A 1 659 ? 92.976 71.842 -176.510 1.00 56.53 659 GLU A N 1
ATOM 5247 C CA . GLU A 1 659 ? 92.672 73.168 -177.073 1.00 56.53 659 GLU A CA 1
ATOM 5248 C C . GLU A 1 659 ? 92.704 73.158 -178.614 1.00 56.53 659 GLU A C 1
ATOM 5250 O O . GLU A 1 659 ? 91.836 73.747 -179.260 1.00 56.53 659 GLU A O 1
ATOM 5255 N N . SER A 1 660 ? 93.622 72.387 -179.209 1.00 53.12 660 SER A N 1
ATOM 5256 C CA . SER A 1 660 ? 93.666 72.137 -180.658 1.00 53.12 660 SER A CA 1
ATOM 5257 C C . SER A 1 660 ? 92.442 71.357 -181.175 1.00 53.12 660 SER A C 1
ATOM 5259 O O . SER A 1 660 ? 91.862 71.700 -182.209 1.00 53.12 660 SER A O 1
ATOM 5261 N N . ASN A 1 661 ? 91.978 70.340 -180.438 1.00 51.69 661 ASN A N 1
ATOM 5262 C CA . ASN A 1 661 ? 90.818 69.535 -180.841 1.00 51.69 661 ASN A CA 1
ATOM 5263 C C . ASN A 1 661 ? 89.489 70.306 -180.787 1.00 51.69 661 ASN A C 1
ATOM 5265 O O . ASN A 1 661 ? 88.618 70.061 -181.624 1.00 51.69 661 ASN A O 1
ATOM 5269 N N . THR A 1 662 ? 89.339 71.280 -179.883 1.00 56.59 662 THR A N 1
ATOM 5270 C CA . THR A 1 662 ? 88.155 72.161 -179.834 1.00 56.59 662 THR A CA 1
ATOM 5271 C C . THR A 1 662 ? 87.905 72.851 -181.185 1.00 56.59 662 THR A C 1
ATOM 5273 O O . THR A 1 662 ? 86.770 72.891 -181.659 1.00 56.59 662 THR A O 1
ATOM 5276 N N . CYS A 1 663 ? 88.971 73.282 -181.871 1.00 54.47 663 CYS A N 1
ATOM 5277 C CA . CYS A 1 663 ? 88.912 73.907 -183.199 1.00 54.47 663 CYS A CA 1
ATOM 5278 C C . CYS A 1 663 ? 88.450 72.938 -184.318 1.00 54.47 663 CYS A C 1
ATOM 5280 O O . CYS A 1 663 ? 87.792 73.339 -185.282 1.00 54.47 663 CYS A O 1
ATOM 5282 N N . LEU A 1 664 ? 88.730 71.635 -184.189 1.00 57.47 664 LEU A N 1
ATOM 5283 C CA . LEU A 1 664 ? 88.306 70.607 -185.156 1.00 57.47 664 LEU A CA 1
ATOM 5284 C C . LEU A 1 664 ? 86.850 70.145 -184.962 1.00 57.47 664 LEU A C 1
ATOM 5286 O O . LEU A 1 664 ? 86.209 69.696 -185.921 1.00 57.47 664 LEU A O 1
ATOM 5290 N N . VAL A 1 665 ? 86.304 70.271 -183.748 1.00 60.91 665 VAL A N 1
ATOM 5291 C CA . VAL A 1 665 ? 84.915 69.891 -183.434 1.00 60.91 665 VAL A CA 1
ATOM 5292 C C . VAL A 1 665 ? 83.907 70.873 -184.039 1.00 60.91 665 VAL A C 1
ATOM 5294 O O . VAL A 1 665 ? 82.885 70.435 -184.575 1.00 60.91 665 VAL A O 1
ATOM 5297 N N . GLU A 1 666 ? 84.193 72.178 -184.044 1.00 58.50 666 GLU A N 1
ATOM 5298 C CA . GLU A 1 666 ? 83.326 73.163 -184.713 1.00 58.50 666 GLU A CA 1
ATOM 5299 C C . GLU A 1 666 ? 83.257 72.922 -186.227 1.00 58.50 666 GLU A C 1
ATOM 5301 O O . GLU A 1 666 ? 82.171 72.886 -186.813 1.00 58.50 666 GLU A O 1
ATOM 5306 N N . LYS A 1 667 ? 84.404 72.622 -186.849 1.00 57.28 667 LYS A N 1
ATOM 5307 C CA . LYS A 1 667 ? 84.497 72.287 -188.278 1.00 57.28 667 LYS A CA 1
ATOM 5308 C C . LYS A 1 667 ? 83.684 71.034 -188.646 1.00 57.28 667 LYS A C 1
ATOM 5310 O O . LYS A 1 667 ? 83.080 70.981 -189.715 1.00 57.28 667 LYS A O 1
ATOM 5315 N N . ASN A 1 668 ? 83.588 70.059 -187.736 1.00 52.59 668 ASN A N 1
ATOM 5316 C CA . ASN A 1 668 ? 82.748 68.867 -187.907 1.00 52.59 668 ASN A CA 1
ATOM 5317 C C . ASN A 1 668 ? 81.239 69.133 -187.748 1.00 52.59 668 ASN A C 1
ATOM 5319 O O . ASN A 1 668 ? 80.435 68.464 -188.404 1.00 52.59 668 ASN A O 1
ATOM 5323 N N . LYS A 1 669 ? 80.822 70.107 -186.923 1.00 58.31 669 LYS A N 1
ATOM 5324 C CA . LYS A 1 669 ? 79.399 70.494 -186.834 1.00 58.31 669 LYS A CA 1
ATOM 5325 C C . LYS A 1 669 ? 78.883 71.051 -188.163 1.00 58.31 669 LYS A C 1
ATOM 5327 O O . LYS A 1 669 ? 77.786 70.679 -188.571 1.00 58.31 669 LYS A O 1
ATOM 5332 N N . ALA A 1 670 ? 79.689 71.851 -188.866 1.00 57.28 670 ALA A N 1
ATOM 5333 C CA . ALA A 1 670 ? 79.332 72.382 -190.184 1.00 57.28 670 ALA A CA 1
ATOM 5334 C C . ALA A 1 670 ? 79.050 71.269 -191.217 1.00 57.28 670 ALA A C 1
ATOM 5336 O O . ALA A 1 670 ? 78.061 71.337 -191.944 1.00 57.28 670 ALA A O 1
ATOM 5337 N N . MET A 1 671 ? 79.853 70.198 -191.236 1.00 55.59 671 MET A N 1
ATOM 5338 C CA . MET A 1 671 ? 79.657 69.077 -192.170 1.00 55.59 671 MET A CA 1
ATOM 5339 C C . MET A 1 671 ? 78.416 68.223 -191.865 1.00 55.59 671 MET A C 1
ATOM 5341 O O . MET A 1 671 ? 77.816 67.666 -192.784 1.00 55.59 671 MET A O 1
ATOM 5345 N N . LYS A 1 672 ? 77.980 68.129 -190.599 1.00 54.97 672 LYS A N 1
ATOM 5346 C CA . LYS A 1 672 ? 76.748 67.396 -190.253 1.00 54.97 672 LYS A CA 1
ATOM 5347 C C . LYS A 1 672 ? 75.467 68.083 -190.739 1.00 54.97 672 LYS A C 1
ATOM 5349 O O . LYS A 1 672 ? 74.479 67.382 -190.934 1.00 54.97 672 LYS A O 1
ATOM 5354 N N . ALA A 1 673 ? 75.478 69.396 -190.977 1.00 54.75 673 ALA A N 1
ATOM 5355 C CA . ALA A 1 673 ? 74.318 70.110 -191.517 1.00 54.75 673 ALA A CA 1
ATOM 5356 C C . ALA A 1 673 ? 74.000 69.696 -192.971 1.00 54.75 673 ALA A C 1
ATOM 5358 O O . ALA A 1 673 ? 72.846 69.429 -193.300 1.00 54.75 673 ALA A O 1
ATOM 5359 N N . ASP A 1 674 ? 75.025 69.560 -193.818 1.00 53.97 674 ASP A N 1
ATOM 5360 C CA . ASP A 1 674 ? 74.884 69.195 -195.240 1.00 53.97 674 ASP A CA 1
ATOM 5361 C C . ASP A 1 674 ? 74.432 67.732 -195.457 1.00 53.97 674 ASP A C 1
ATOM 5363 O O . ASP A 1 674 ? 73.731 67.416 -196.421 1.00 53.97 674 ASP A O 1
ATOM 5367 N N . ALA A 1 675 ? 74.782 66.830 -194.534 1.00 55.22 675 ALA A N 1
ATOM 5368 C CA . ALA A 1 675 ? 74.462 65.404 -194.640 1.00 55.22 675 ALA A CA 1
ATOM 5369 C C . ALA A 1 675 ? 72.998 65.048 -194.296 1.00 55.22 675 ALA A C 1
ATOM 5371 O O . ALA A 1 675 ? 72.512 63.999 -194.725 1.00 55.22 675 ALA A O 1
ATOM 5372 N N . VAL A 1 676 ? 72.296 65.883 -193.518 1.00 63.81 676 VAL A N 1
ATOM 5373 C CA . VAL A 1 676 ? 70.905 65.619 -193.090 1.00 63.81 676 VAL A CA 1
ATOM 5374 C C . VAL A 1 676 ? 69.903 66.026 -194.174 1.00 63.81 676 VAL A C 1
ATOM 5376 O O . VAL A 1 676 ? 69.059 65.212 -194.551 1.00 63.81 676 VAL A O 1
ATOM 5379 N N . ASP A 1 677 ? 70.064 67.219 -194.758 1.00 57.72 677 ASP A N 1
ATOM 5380 C CA . ASP A 1 677 ? 69.228 67.734 -195.860 1.00 57.72 677 ASP A CA 1
ATOM 5381 C C . ASP A 1 677 ? 69.150 66.765 -197.060 1.00 57.72 677 ASP A C 1
ATOM 5383 O O . ASP A 1 677 ? 68.116 66.644 -197.722 1.00 57.72 677 ASP A O 1
ATOM 5387 N N . LYS A 1 678 ? 70.226 66.005 -197.300 1.00 60.94 678 LYS A N 1
ATOM 5388 C CA . LYS A 1 678 ? 70.318 65.024 -198.391 1.00 60.94 678 LYS A CA 1
ATOM 5389 C C . LYS A 1 678 ? 69.635 63.686 -198.094 1.00 60.94 678 LYS A C 1
ATOM 5391 O O . LYS A 1 678 ? 69.329 62.969 -199.039 1.00 60.94 678 LYS A O 1
ATOM 5396 N N . ARG A 1 679 ? 69.360 63.338 -196.828 1.00 58.97 679 ARG A N 1
ATOM 5397 C CA . ARG A 1 679 ? 68.661 62.084 -196.468 1.00 58.97 679 ARG A CA 1
ATOM 5398 C C . ARG A 1 679 ? 67.141 62.226 -196.461 1.00 58.97 679 ARG A C 1
ATOM 5400 O O . ARG A 1 679 ? 66.456 61.339 -196.963 1.00 58.97 679 ARG A O 1
ATOM 5407 N N . GLU A 1 680 ? 66.607 63.343 -195.970 1.00 60.81 680 GLU A N 1
ATOM 5408 C CA . GLU A 1 680 ? 65.149 63.562 -195.937 1.00 60.81 680 GLU A CA 1
ATOM 5409 C C . GLU A 1 680 ? 64.534 63.786 -197.328 1.00 60.81 680 GLU A C 1
ATOM 5411 O O . GLU A 1 680 ? 63.336 63.584 -197.528 1.00 60.81 680 GLU A O 1
ATOM 5416 N N . LYS A 1 681 ? 65.347 64.158 -198.324 1.00 58.34 681 LYS A N 1
ATOM 5417 C CA . LYS A 1 681 ? 64.918 64.223 -199.731 1.00 58.34 681 LYS A CA 1
ATOM 5418 C C . LYS A 1 681 ? 64.756 62.837 -200.365 1.00 58.34 681 LYS A C 1
ATOM 5420 O O . LYS A 1 681 ? 63.945 62.699 -201.275 1.00 58.34 681 LYS A O 1
ATOM 5425 N N . THR A 1 682 ? 65.442 61.812 -199.854 1.00 60.09 682 THR A N 1
ATOM 5426 C CA . THR A 1 682 ? 65.324 60.424 -200.336 1.00 60.09 682 THR A CA 1
ATOM 5427 C C . THR A 1 682 ? 64.084 59.731 -199.768 1.00 60.09 682 THR A C 1
ATOM 5429 O O . THR A 1 682 ? 63.302 59.153 -200.519 1.00 60.09 682 THR A O 1
ATOM 5432 N N . THR A 1 683 ? 63.826 59.858 -198.461 1.00 58.09 683 THR A N 1
ATOM 5433 C CA . THR A 1 683 ? 62.685 59.191 -197.793 1.00 58.09 683 THR A CA 1
ATOM 5434 C C . THR A 1 683 ? 61.309 59.695 -198.255 1.00 58.09 683 THR A C 1
ATOM 5436 O O . THR A 1 683 ? 60.303 58.998 -198.102 1.00 58.09 683 THR A O 1
ATOM 5439 N N . ARG A 1 684 ? 61.253 60.875 -198.891 1.00 53.16 684 ARG A N 1
ATOM 5440 C CA . ARG A 1 684 ? 60.054 61.419 -199.560 1.00 53.16 684 ARG A CA 1
ATOM 5441 C C . ARG A 1 684 ? 59.659 60.699 -200.860 1.00 53.16 684 ARG A C 1
ATOM 5443 O O . ARG A 1 684 ? 58.572 60.971 -201.361 1.00 53.16 684 ARG A O 1
ATOM 5450 N N . LEU A 1 685 ? 60.506 59.829 -201.420 1.00 61.28 685 LEU A N 1
ATOM 5451 C CA . LEU A 1 685 ? 60.279 59.199 -202.734 1.00 61.28 685 LEU A CA 1
ATOM 5452 C C . LEU A 1 685 ? 59.906 57.707 -202.672 1.00 61.28 685 LEU A C 1
ATOM 5454 O O . LEU A 1 685 ? 59.273 57.205 -203.593 1.00 61.28 685 LEU A O 1
ATOM 5458 N N . GLU A 1 686 ? 60.241 56.996 -201.595 1.00 56.00 686 GLU A N 1
ATOM 5459 C CA . GLU A 1 686 ? 59.968 55.549 -201.469 1.00 56.00 686 GLU A CA 1
ATOM 5460 C C . GLU A 1 686 ? 58.553 55.257 -200.923 1.00 56.00 686 GLU A C 1
ATOM 5462 O O . GLU A 1 686 ? 57.935 54.232 -201.227 1.00 56.00 686 GLU A O 1
ATOM 5467 N N . THR A 1 687 ? 57.999 56.193 -200.147 1.00 56.81 687 THR A N 1
ATOM 5468 C CA . THR A 1 687 ? 56.683 56.078 -199.489 1.00 56.81 687 THR A CA 1
ATOM 5469 C C . THR A 1 687 ? 55.497 56.429 -200.394 1.00 56.81 687 THR A C 1
ATOM 5471 O O . THR A 1 687 ? 54.362 56.059 -200.093 1.00 56.81 687 THR A O 1
ATOM 5474 N N . THR A 1 688 ? 55.734 57.103 -201.522 1.00 58.78 688 THR A N 1
ATOM 5475 C CA . THR A 1 688 ? 54.716 57.387 -202.550 1.00 58.78 688 THR A CA 1
ATOM 5476 C C . THR A 1 688 ? 54.493 56.214 -203.506 1.00 58.78 688 THR A C 1
ATOM 5478 O O . THR A 1 688 ? 53.392 56.067 -204.033 1.00 58.78 688 THR A O 1
ATOM 5481 N N . ILE A 1 689 ? 55.502 55.359 -203.700 1.00 57.22 689 ILE A N 1
ATOM 5482 C CA . ILE A 1 689 ? 55.455 54.199 -204.604 1.00 57.22 689 ILE A CA 1
ATOM 5483 C C . ILE A 1 689 ? 54.668 53.047 -203.957 1.00 57.22 689 ILE A C 1
ATOM 5485 O O . ILE A 1 689 ? 53.621 52.632 -204.459 1.00 57.22 689 ILE A O 1
ATOM 5489 N N . THR A 1 690 ? 55.106 52.609 -202.775 1.00 57.38 690 THR A N 1
ATOM 5490 C CA . THR A 1 690 ? 54.667 51.358 -202.119 1.00 57.38 690 THR A CA 1
ATOM 5491 C C . THR A 1 690 ? 53.189 51.287 -201.706 1.00 57.38 690 THR A C 1
ATOM 5493 O O . THR A 1 690 ? 52.693 50.205 -201.389 1.00 57.38 690 THR A O 1
ATOM 5496 N N . ARG A 1 691 ? 52.434 52.400 -201.723 1.00 49.69 691 ARG A N 1
ATOM 5497 C CA . ARG A 1 691 ? 50.982 52.398 -201.427 1.00 49.69 691 ARG A CA 1
ATOM 5498 C C . ARG A 1 691 ? 50.066 52.667 -202.625 1.00 49.69 691 ARG A C 1
ATOM 5500 O O . ARG A 1 691 ? 48.851 52.549 -202.471 1.00 49.69 691 ARG A O 1
ATOM 5507 N N . LEU A 1 692 ? 50.607 52.964 -203.809 1.00 59.03 692 LEU A N 1
ATOM 5508 C CA . LEU A 1 692 ? 49.827 52.882 -205.052 1.00 59.03 692 LEU A CA 1
ATOM 5509 C C . LEU A 1 692 ? 49.603 51.408 -205.427 1.00 59.03 692 LEU A C 1
ATOM 5511 O O . LEU A 1 692 ? 48.476 50.995 -205.699 1.00 59.03 692 LEU A O 1
ATOM 5515 N N . GLU A 1 693 ? 50.653 50.596 -205.306 1.00 56.50 693 GLU A N 1
ATOM 5516 C CA . GLU A 1 693 ? 50.651 49.150 -205.566 1.00 56.50 693 GLU A CA 1
ATOM 5517 C C . GLU A 1 693 ? 49.618 48.407 -204.694 1.00 56.50 693 GLU A C 1
ATOM 5519 O O . GLU A 1 693 ? 48.817 47.612 -205.188 1.00 56.50 693 GLU A O 1
ATOM 5524 N N . SER A 1 694 ? 49.552 48.746 -203.401 1.00 52.16 694 SER A N 1
ATOM 5525 C CA . SER A 1 694 ? 48.690 48.075 -202.414 1.00 52.16 694 SER A CA 1
ATOM 5526 C C . SER A 1 694 ? 47.175 48.218 -202.654 1.00 52.16 694 SER A C 1
ATOM 5528 O O . SER A 1 694 ? 46.417 47.456 -202.052 1.00 52.16 694 SER A O 1
ATOM 5530 N N . LYS A 1 695 ? 46.707 49.147 -203.509 1.00 52.88 695 LYS A N 1
ATOM 5531 C CA . LYS A 1 695 ? 45.269 49.289 -203.830 1.00 52.88 695 LYS A CA 1
ATOM 5532 C C . LYS A 1 695 ? 44.887 48.856 -205.251 1.00 52.88 695 LYS A C 1
ATOM 5534 O O . LYS A 1 695 ? 43.718 48.554 -205.471 1.00 52.88 695 LYS A O 1
ATOM 5539 N N . VAL A 1 696 ? 45.843 48.727 -206.177 1.00 56.12 696 VAL A N 1
ATOM 5540 C CA . VAL A 1 696 ? 45.604 48.075 -207.483 1.00 56.12 696 VAL A CA 1
ATOM 5541 C C . VAL A 1 696 ? 45.233 46.601 -207.274 1.00 56.12 696 VAL A C 1
ATOM 5543 O O . VAL A 1 696 ? 44.199 46.147 -207.764 1.00 56.12 696 VAL A O 1
ATOM 5546 N N . ALA A 1 697 ? 45.974 45.905 -206.405 1.00 52.19 697 ALA A N 1
ATOM 5547 C CA . ALA A 1 697 ? 45.739 44.502 -206.046 1.00 52.19 697 ALA A CA 1
ATOM 5548 C C . ALA A 1 697 ? 44.354 44.204 -205.419 1.00 52.19 697 ALA A C 1
ATOM 5550 O O . ALA A 1 697 ? 43.976 43.039 -205.293 1.00 52.19 697 ALA A O 1
ATOM 5551 N N . LEU A 1 698 ? 43.589 45.230 -205.020 1.00 52.19 698 LEU A N 1
ATOM 5552 C CA . LEU A 1 698 ? 42.236 45.079 -204.471 1.00 52.19 698 LEU A CA 1
ATOM 5553 C C . LEU A 1 698 ? 41.124 45.101 -205.534 1.00 52.19 698 LEU A C 1
ATOM 5555 O O . LEU A 1 698 ? 40.004 44.714 -205.218 1.00 52.19 698 LEU A O 1
ATOM 5559 N N . LEU A 1 699 ? 41.412 45.514 -206.774 1.00 45.22 699 LEU A N 1
ATOM 5560 C CA . LEU A 1 699 ? 40.445 45.490 -207.882 1.00 45.22 699 LEU A CA 1
ATOM 5561 C C . LEU A 1 699 ? 40.587 44.231 -208.755 1.00 45.22 699 LEU A C 1
ATOM 5563 O O . LEU A 1 699 ? 39.597 43.707 -209.260 1.00 45.22 699 LEU A O 1
ATOM 5567 N N . GLU A 1 700 ? 41.799 43.689 -208.883 1.00 48.88 700 GLU A N 1
ATOM 5568 C CA . GLU A 1 700 ? 42.100 42.570 -209.794 1.00 48.88 700 GLU A CA 1
ATOM 5569 C C . GLU A 1 700 ? 41.573 41.200 -209.322 1.00 48.88 700 GLU A C 1
ATOM 5571 O O . GLU A 1 700 ? 41.602 40.228 -210.076 1.00 48.88 700 GLU A O 1
ATOM 5576 N N . LYS A 1 701 ? 41.035 41.106 -208.096 1.00 49.91 701 LYS A N 1
ATOM 5577 C CA . LYS A 1 701 ? 40.345 39.897 -207.613 1.00 49.91 701 LYS A CA 1
ATOM 5578 C C . LYS A 1 701 ? 38.845 39.876 -207.943 1.00 49.91 701 LYS A C 1
ATOM 5580 O O . LYS A 1 701 ? 38.237 38.812 -207.860 1.00 49.91 701 LYS A O 1
ATOM 5585 N N . GLU A 1 702 ? 38.244 41.006 -208.331 1.00 47.72 702 GLU A N 1
ATOM 5586 C CA . GLU A 1 702 ? 36.782 41.121 -208.495 1.00 47.72 702 GLU A CA 1
ATOM 5587 C C . GLU A 1 702 ? 36.286 41.030 -209.953 1.00 47.72 702 GLU A C 1
ATOM 5589 O O . GLU A 1 702 ? 35.085 41.077 -210.207 1.00 47.72 702 GLU A O 1
ATOM 5594 N N . ARG A 1 703 ? 37.193 40.791 -210.912 1.00 31.50 703 ARG A N 1
ATOM 5595 C CA . ARG A 1 703 ? 36.970 39.979 -212.128 1.00 31.50 703 ARG A CA 1
ATOM 5596 C C . ARG A 1 703 ? 38.324 39.661 -212.780 1.00 31.50 703 ARG A C 1
ATOM 5598 O O . ARG A 1 703 ? 39.260 40.433 -212.682 1.00 31.50 703 ARG A O 1
ATOM 5605 N N . GLY A 1 704 ? 38.503 38.542 -213.475 1.00 41.78 704 GLY A N 1
ATOM 5606 C CA . GLY A 1 704 ? 37.466 37.743 -214.127 1.00 41.78 704 GLY A CA 1
ATOM 5607 C C . GLY A 1 704 ? 37.207 38.161 -215.581 1.00 41.78 704 GLY A C 1
ATOM 5608 O O . GLY A 1 704 ? 36.106 37.917 -216.059 1.00 41.78 704 GLY A O 1
ATOM 5609 N N . THR A 1 705 ? 38.192 38.775 -216.264 1.00 32.47 705 THR A N 1
ATOM 5610 C CA . THR A 1 705 ? 38.371 38.732 -217.739 1.00 32.47 705 THR A CA 1
ATOM 5611 C C . THR A 1 705 ? 39.772 39.218 -218.199 1.00 32.47 705 THR A C 1
ATOM 5613 O O . THR A 1 705 ? 39.997 40.417 -218.262 1.00 32.47 705 THR A O 1
ATOM 5616 N N . LEU A 1 706 ? 40.629 38.275 -218.637 1.00 30.28 706 LEU A N 1
ATOM 5617 C CA . LEU A 1 706 ? 41.574 38.344 -219.790 1.00 30.28 706 LEU A CA 1
ATOM 5618 C C . LEU A 1 706 ? 42.900 39.190 -219.802 1.00 30.28 706 LEU A C 1
ATOM 5620 O O . LEU A 1 706 ? 42.872 40.403 -219.948 1.00 30.28 706 LEU A O 1
ATOM 5624 N N . LEU A 1 707 ? 44.029 38.454 -219.975 1.00 31.48 707 LEU A N 1
ATOM 5625 C CA . LEU A 1 707 ? 45.251 38.711 -220.815 1.00 31.48 707 LEU A CA 1
ATOM 5626 C C . LEU A 1 707 ? 46.514 39.486 -220.259 1.00 31.48 707 LEU A C 1
ATOM 5628 O O . LEU A 1 707 ? 46.394 40.156 -219.241 1.00 31.48 707 LEU A O 1
ATOM 5632 N N . PRO A 1 708 ? 47.759 39.305 -220.829 1.00 54.25 708 PRO A N 1
ATOM 5633 C CA . PRO A 1 708 ? 49.050 39.417 -220.068 1.00 54.25 708 PRO A CA 1
ATOM 5634 C C . PRO A 1 708 ? 50.339 40.049 -220.745 1.00 54.25 708 PRO A C 1
ATOM 5636 O O . PRO A 1 708 ? 50.326 40.322 -221.941 1.00 54.25 708 PRO A O 1
ATOM 5639 N N . LYS A 1 709 ? 51.492 40.077 -220.000 1.00 39.72 709 LYS A N 1
ATOM 5640 C CA . LYS A 1 709 ? 52.974 40.029 -220.373 1.00 39.72 709 LYS A CA 1
ATOM 5641 C C . LYS A 1 709 ? 53.924 41.292 -220.443 1.00 39.72 709 LYS A C 1
ATOM 5643 O O . LYS A 1 709 ? 53.689 42.176 -221.249 1.00 39.72 709 LYS A O 1
ATOM 5648 N N . MET A 1 710 ? 55.132 41.172 -219.805 1.00 32.12 710 MET A N 1
ATOM 5649 C CA . MET A 1 710 ? 56.530 41.655 -220.179 1.00 32.12 710 MET A CA 1
ATOM 5650 C C . MET A 1 710 ? 56.903 43.184 -220.155 1.00 32.12 710 MET A C 1
ATOM 5652 O O . MET A 1 710 ? 55.986 43.988 -220.134 1.00 32.12 710 MET A O 1
ATOM 5656 N N . SER A 1 711 ? 58.161 43.730 -220.217 1.00 37.19 711 SER A N 1
ATOM 5657 C CA . SER A 1 711 ? 59.613 43.426 -219.863 1.00 37.19 711 SER A CA 1
ATOM 5658 C C . SER A 1 711 ? 60.542 44.625 -220.316 1.00 37.19 711 SER A C 1
ATOM 5660 O O . SER A 1 711 ? 60.067 45.350 -221.181 1.00 37.19 711 SER A O 1
ATOM 5662 N N . GLY A 1 712 ? 61.825 44.938 -219.968 1.00 38.81 712 GLY A N 1
ATOM 5663 C CA . GLY A 1 712 ? 62.917 44.465 -219.056 1.00 38.81 712 GLY A CA 1
ATOM 5664 C C . GLY A 1 712 ? 64.348 45.065 -219.398 1.00 38.81 712 GLY A C 1
ATOM 5665 O O . GLY A 1 712 ? 64.521 45.548 -220.510 1.00 38.81 712 GLY A O 1
ATOM 5666 N N . ASN A 1 713 ? 65.375 44.963 -218.506 1.00 40.06 713 ASN A N 1
ATOM 5667 C CA . ASN A 1 713 ? 66.862 45.249 -218.648 1.00 40.06 713 ASN A CA 1
ATOM 5668 C C . ASN A 1 713 ? 67.461 46.712 -218.712 1.00 40.06 713 ASN A C 1
ATOM 5670 O O . ASN A 1 713 ? 66.793 47.637 -219.152 1.00 40.06 713 ASN A O 1
ATOM 5674 N N . GLY A 1 714 ? 68.758 46.918 -218.323 1.00 40.12 714 GLY A N 1
ATOM 5675 C CA . GLY A 1 714 ? 69.553 48.202 -218.377 1.00 40.12 714 GLY A CA 1
ATOM 5676 C C . GLY A 1 714 ? 71.074 48.117 -217.971 1.00 40.12 714 GLY A C 1
ATOM 5677 O O . GLY A 1 714 ? 71.454 47.108 -217.380 1.00 40.12 714 GLY A O 1
ATOM 5678 N N . VAL A 1 715 ? 71.976 49.091 -218.313 1.00 43.84 715 VAL A N 1
ATOM 5679 C CA . VAL A 1 715 ? 73.485 48.905 -218.328 1.00 43.84 715 VAL A CA 1
ATOM 5680 C C . VAL A 1 715 ? 74.449 50.154 -218.127 1.00 43.84 715 VAL A C 1
ATOM 5682 O O . VAL A 1 715 ? 74.496 51.003 -219.006 1.00 43.84 715 VAL A O 1
ATOM 5685 N N . ARG A 1 716 ? 75.340 50.138 -217.086 1.00 39.59 716 ARG A N 1
ATOM 5686 C CA . ARG A 1 716 ? 76.806 50.570 -216.943 1.00 39.59 716 ARG A CA 1
ATOM 5687 C C . ARG A 1 716 ? 77.356 52.024 -217.225 1.00 39.59 716 ARG A C 1
ATOM 5689 O O . ARG A 1 716 ? 76.721 52.778 -217.942 1.00 39.59 716 ARG A O 1
ATOM 5696 N N . TRP A 1 717 ? 78.556 52.396 -216.673 1.00 34.81 717 TRP A N 1
ATOM 5697 C CA . TRP A 1 717 ? 79.800 52.944 -217.353 1.00 34.81 717 TRP A CA 1
ATOM 5698 C C . TRP A 1 717 ? 81.018 53.333 -216.416 1.00 34.81 717 TRP A C 1
ATOM 5700 O O . TRP A 1 717 ? 81.159 52.679 -215.385 1.00 34.81 717 TRP A O 1
ATOM 5710 N N . THR A 1 718 ? 81.974 54.230 -216.792 1.00 39.97 718 THR A N 1
ATOM 5711 C CA . THR A 1 718 ? 83.415 54.357 -216.315 1.00 39.97 718 THR A CA 1
ATOM 5712 C C . THR A 1 718 ? 84.009 55.805 -216.370 1.00 39.97 718 THR A C 1
ATOM 5714 O O . THR A 1 718 ? 83.354 56.643 -216.974 1.00 39.97 718 THR A O 1
ATOM 5717 N N . GLY A 1 719 ? 85.227 56.212 -215.904 1.00 37.00 719 GLY A N 1
ATOM 5718 C CA . GLY A 1 719 ? 86.335 55.612 -215.091 1.00 37.00 719 GLY A CA 1
ATOM 5719 C C . GLY A 1 719 ? 87.797 56.154 -215.362 1.00 37.00 719 GLY A C 1
ATOM 5720 O O . GLY A 1 719 ? 88.066 56.588 -216.473 1.00 37.00 719 GLY A O 1
ATOM 5721 N N . TYR A 1 720 ? 88.743 56.014 -214.389 1.00 37.91 720 TYR A N 1
ATOM 5722 C CA . TYR A 1 720 ? 90.260 56.054 -214.433 1.00 37.91 720 TYR A CA 1
ATOM 5723 C C . TYR A 1 720 ? 91.172 57.345 -214.403 1.00 37.91 720 TYR A C 1
ATOM 5725 O O . TYR A 1 720 ? 90.991 58.264 -215.189 1.00 37.91 720 TYR A O 1
ATOM 5733 N N . ARG A 1 721 ? 92.316 57.227 -213.654 1.00 38.72 721 ARG A N 1
ATOM 5734 C CA . ARG A 1 721 ? 93.698 57.849 -213.783 1.00 38.72 721 ARG A CA 1
ATOM 5735 C C . ARG A 1 721 ? 93.947 59.348 -213.343 1.00 38.72 721 ARG A C 1
ATOM 5737 O O . ARG A 1 721 ? 92.969 60.059 -213.179 1.00 38.72 721 ARG A O 1
ATOM 5744 N N . PRO A 1 722 ? 95.212 59.858 -213.150 1.00 56.47 722 PRO A N 1
ATOM 5745 C CA . PRO A 1 722 ? 96.256 59.411 -212.176 1.00 56.47 722 PRO A CA 1
ATOM 5746 C C . PRO A 1 722 ? 97.223 60.505 -211.552 1.00 56.47 722 PRO A C 1
ATOM 5748 O O . PRO A 1 722 ? 97.321 61.614 -212.057 1.00 56.47 722 PRO A O 1
ATOM 5751 N N . ILE A 1 723 ? 98.109 60.079 -210.617 1.00 41.47 723 ILE A N 1
ATOM 5752 C CA . ILE A 1 723 ? 99.563 60.450 -210.463 1.00 41.47 723 ILE A CA 1
ATOM 5753 C C . ILE A 1 723 ? 100.091 61.621 -209.552 1.00 41.47 723 ILE A C 1
ATOM 5755 O O . ILE A 1 723 ? 99.677 62.764 -209.670 1.00 41.47 723 ILE A O 1
ATOM 5759 N N . LEU A 1 724 ? 101.142 61.266 -208.768 1.00 40.09 724 LEU A N 1
ATOM 5760 C CA . LEU A 1 724 ? 102.241 62.015 -208.077 1.00 40.09 724 LEU A CA 1
ATOM 5761 C C . LEU A 1 724 ? 102.031 62.948 -206.847 1.00 40.09 724 LEU A C 1
ATOM 5763 O O . LEU A 1 724 ? 101.179 63.819 -206.852 1.00 40.09 724 LEU A O 1
ATOM 5767 N N . LEU A 1 725 ? 102.954 62.758 -205.873 1.00 46.16 725 LEU A N 1
ATOM 5768 C CA . LEU A 1 725 ? 103.519 63.638 -204.809 1.00 46.16 725 LEU A CA 1
ATOM 5769 C C . LEU A 1 725 ? 102.580 64.662 -204.122 1.00 46.16 725 LEU A C 1
ATOM 5771 O O . LEU A 1 725 ? 102.054 65.559 -204.768 1.00 46.16 725 LEU A O 1
ATOM 5775 N N . ASN A 1 726 ? 102.428 64.663 -202.793 1.00 46.88 726 ASN A N 1
ATOM 5776 C CA . ASN A 1 726 ? 103.414 64.372 -201.733 1.00 46.88 726 ASN A CA 1
ATOM 5777 C C . ASN A 1 726 ? 102.739 63.806 -200.469 1.00 46.88 726 ASN A C 1
ATOM 5779 O O . ASN A 1 726 ? 101.578 64.199 -200.222 1.00 46.88 726 ASN A O 1
#

=== Feature glossary ===
Legend for the data blocks above and below:

— What the protein is —

The amino-acid sequence is the protein's primary structure: the linear order of residues from the N-terminus to the C-terminus, written in one-letter code. Everything else here — the 3D coordinates, the secondary structure, the domain annotations — is ultimately a consequence of this string.

Functional annotations link the protein to curated databases. InterPro entries identify conserved domains and families by matching the sequence against member-database signatures (Pfam, PROSITE, CDD, …). Gene Ontology (GO) terms describe molecular function, biological process, and cellular component in a controlled vocabulary. CATH places the structure in a hierarchical fold classification (Class/Architecture/Topology/Homologous-superfamily). The organism is the source species.

— Where its atoms are —

Atomic coordinates in PDBx/mmCIF format — the same representation the Protein Data Bank distributes. Each line of the _atom_site loop places one backbone atom in Cartesian space (units: ångströms, origin: arbitrary).

The six renders are orthographic views along the three Cartesian axes in both directions. Representation (cartoon, sticks, or surface) and color scheme (sequence-rainbow or by-chain) vary across proteins so the training set covers all the common visualization conventions.

— Local backbone conformation —

Eight-state secondary structure (DSSP): H is the canonical α-helix, G the tighter 3₁₀-helix, I the wider π-helix; E/B are β-structure, T and S are turns and bends, and '-' is everything else. DSSP derives these from the pattern of main-chain N–H···O=C hydrogen bonds, not from the sequence.

Three-state secondary structure (P-SEA) collapses the eight DSSP classes into helix (a), strand (b), and coil (c). P-SEA assigns these from Cα geometry alone — distances and angles — without requiring backbone oxygens, so it works on any Cα trace.

φ (phi) and ψ (psi) are the two rotatable backbone dihedrals per residue: φ is the C(i-1)–N–Cα–C torsion, ψ is the N–Cα–C–N(i+1) torsion, both in degrees on (−180°, 180°]. α-helical residues cluster near (−60°, −45°); β-strand residues near (−120°, +130°). A Ramachandran plot is simply a scatter of (φ, ψ) for every residue.

— Global shape and packing —

The geometric summary reports three shape descriptors. Rg (radius of gyration) measures how spread out the Cα atoms are about their centre of mass; compact globular proteins have small Rg, elongated or unfolded ones large. Cα contacts (<8 Å, |i−j|>4) count long-range residue pairs in spatial proximity — high for tightly packed folds, near zero for rods or random coil. The bounding-box extents give the protein's footprint along x, y, z in Å.

SASA measures how much of the protein is reachable by solvent. It is computed by rolling a water-sized probe over the atomic surface and summing the exposed area (Å²). Per-residue SASA distinguishes core (buried, low SASA) from surface (exposed, high SASA) residues; total SASA is a whole-molecule size measure.

Plot images: a contact map (which residues are close in 3D, as an N×N binary image), a Ramachandran scatter (backbone torsion angles, revealing secondary-structure composition at a glance), and — for AlphaFold structures — a PAE heatmap (pairwise prediction confidence).

— Structural neighborhood —

A 3Di character summarizes, for each residue, the relative orientation of the Cα frame of its nearest spatial neighbor. Because it encodes fold topology rather than chemistry, 3Di alignments detect remote structural similarity that sequence alignment misses.

The Foldseek neighbor list gives the closest experimentally determined structures in the PDB, ranked by structural alignment. TM-score near 1 means near-identical fold; near 0.3 means only rough topology match. This is how one finds what a novel AlphaFold prediction most resembles in the solved-structure universe.

— Confidence and disorder —

For AlphaFold models, the B-factor field carries pLDDT — the model's own estimate of local accuracy on a 0–100 scale. Regions with pLDDT<50 should be treated as essentially unmodeled; they often correspond to intrinsically disordered segments.

Crystallographic B-factors measure how much each atom's electron density is smeared out, in Å². They rise in mobile loops and surface residues and fall in the buried interior. In AlphaFold models this column is repurposed to hold pLDDT instead.

Predicted Aligned Error (PAE) is an AlphaFold confidence matrix: entry (i, j) is the expected error in the position of residue j, in ångströms, when the prediction is superimposed on the true structure at residue i. Low PAE within a block of residues means that block is internally rigid and well-predicted; high PAE between two blocks means their relative placement is uncertain even if each block individually is confident.